Protein AF-A0A1R3H0B0-F1 (afdb_monomer)

Foldseek 3Di:
DDAKEKEEAPPDLLSLLLLLLCLQQVGDYHYHYAQVVVLSLVDPVNCVQPVVSHDIWMDDPPDIDDGSLVSSVCSLVVSVVGGDNQADDDDPVLNVLLVVLQVCCVPQPCVLLVQLLCQFPVCVVVVHHHDVVSNVVSLVSNLVSVVVVLVCLVPAVDRSHVGHHSSLSSCLSSLVSCCVGPSCVSQVVRVSSVVSNVVNCCDCSNPVVPPDDDWDDDPPDIDDDPLVVVVCCLVVVVVDDANAADPDDPVLNVLLVVLQVLCVPQPCVLLVQLLCQWPVCVSSPHHRDVVSNVVSLVSNLVSVVVVLVQLVVELDNSHVGHHSSLQSCQVSLVSCCVGPSVVSQVVRVSSVNSSVVNNPDPVNVVVCVVVVD

Organism: Corchorus capsularis (NCBI:txid210143)

Solvent-accessible surface area (backbone atoms only — not comparable to full-atom values): 20177 Å² total; per-residue (Å²): 132,84,72,31,35,41,35,21,34,92,87,36,52,45,23,41,36,32,50,32,43,36,48,38,27,66,54,77,65,46,79,41,83,40,53,62,89,82,40,44,34,66,32,71,80,37,29,77,46,20,78,83,36,54,63,22,24,38,38,47,94,92,48,66,36,44,54,34,71,54,43,36,51,49,52,46,58,77,41,54,93,30,64,55,65,39,61,64,78,85,53,75,65,47,43,48,42,36,49,52,35,41,48,44,39,64,72,60,44,40,66,26,42,52,51,42,32,41,39,70,46,49,25,54,76,70,76,42,83,60,53,66,68,64,43,53,56,27,50,60,52,40,47,59,50,50,53,56,45,29,62,49,38,75,77,25,72,29,86,54,35,78,54,73,31,51,43,53,52,66,48,46,46,45,50,57,46,32,63,76,39,87,60,32,54,67,41,66,78,30,66,48,42,33,51,42,51,53,53,64,54,59,35,65,52,66,34,27,95,79,75,65,83,53,72,50,75,60,92,91,48,75,40,58,51,60,72,55,42,52,50,48,51,42,61,79,42,50,92,54,83,77,58,36,61,66,81,79,53,76,65,46,43,51,43,35,50,53,38,39,50,45,38,64,70,55,43,41,66,26,42,51,50,47,36,38,40,70,47,48,27,49,74,74,64,42,78,62,52,68,66,62,46,53,55,28,50,58,53,37,47,57,50,49,52,55,44,27,63,50,33,71,76,27,72,27,82,60,34,79,55,70,31,54,46,51,59,73,48,38,68,52,52,56,48,33,64,75,42,84,59,28,58,67,39,65,76,28,70,43,41,33,52,40,54,54,54,63,61,66,33,69,72,49,52,55,52,40,63,73,67,76,109

InterPro domains:
  IPR004045 Glutathione S-transferase, N-terminal [PF02798] (12-77)
  IPR004045 Glutathione S-transferase, N-terminal [PF02798] (206-234)
  IPR004045 Glutathione S-transferase, N-terminal [PS50404] (2-83)
  IPR004045 Glutathione S-transferase, N-terminal [PS50404] (121-241)
  IPR004046 Glutathione S-transferase, C-terminal [PF00043] (129-204)
  IPR004046 Glutathione S-transferase, C-terminal [PF00043] (269-359)
  IPR010987 Glutathione S-transferase, C-terminal-like [PS50405] (91-232)
  I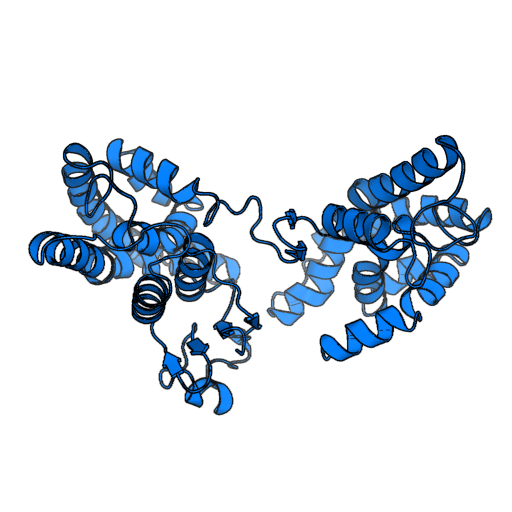PR010987 Glutathione S-transferase, C-terminal-like [PS50405] (249-373)
  IPR034347 Glutathione S-transferases Phi, C-terminal [cd03187] (93-208)
  IPR034347 Glutathione S-transferases Phi, C-terminal [cd03187] (251-368)
  IPR036249 Thioredoxin-like superfamily [SSF52833] (2-83)
  IPR036249 Thioredoxin-like superfamily [SSF52833] (208-237)
  IPR036282 Glutathione S-transferase, C-terminal domain superfamily [SSF47616] (96-208)
  IPR036282 Glutathione S-transferase, C-terminal domain superfamily [SSF47616] (253-367)
  IPR040079 Glutathione transferase family [SFLDS00019] (1-208)

Sequence (373 aa):
MAIPKLHGSPLSTATQRALACLYEKDVEFEFVPVNMREGQHKSENFLALNPFGQVPAYQDEDLKLFESRAITRFVAQEYSDKGTQLLLQGSNKSTAVLSVWLEVEAQQFDGASSKLAWELVYKSLFGMTTDAAVVEENQAKLAKVLDVYEARLTQSKYLASDCFTLADLHHIPNLQCLLASPVKKLIDERPHVCAWVADITSRPSWAKPFGQVPAFQDGDLKLFESRAITRYIAHEYSDKGTQLLLQGSNKSMAILSVWMEAEAHQFDPASSKLAWEFVIKPFLGFTTDPAVVEENQGKLAKVLDVYEARLSQSKYLASDCFTLADLHHVPNVQCLLRTSAKKLIDSRPHVCAWAADITTRLSWSKVLALLKL

Nearest PDB structures (foldseek):
  5f05-assembly1_B  TM=9.781E-01  e=4.557E-23  Populus trichocarpa
  5a5k-assembly4_D  TM=9.827E-01  e=1.050E-20  Arabidopsis thaliana
  5f06-assembly1_B  TM=9.711E-01  e=1.872E-19  Populus trichocarpa
  4ri7-assembly1_B  TM=9.524E-01  e=1.864E-16  Populus tremula x Populus tremuloides
  4ri6-assembly1_B  TM=9.529E-01  e=1.160E-15  Populus tremula x Populus tremuloides

pLDDT: mean 90.7, std 10.38, range [37.31, 98.81]

Structure (mmCIF, N/CA/C/O backbone):
data_AF-A0A1R3H0B0-F1
#
_entry.id   AF-A0A1R3H0B0-F1
#
loop_
_atom_site.group_PDB
_atom_site.id
_atom_site.type_symbol
_atom_site.label_atom_id
_atom_site.label_alt_id
_atom_site.label_comp_id
_atom_site.label_asym_id
_atom_site.label_entity_id
_atom_site.label_seq_id
_atom_site.pdbx_PDB_ins_code
_atom_site.Cartn_x
_atom_site.Cartn_y
_atom_site.Cartn_z
_atom_site.occupancy
_atom_site.B_iso_or_equiv
_atom_site.auth_seq_id
_atom_site.auth_comp_id
_atom_site.auth_asym_id
_atom_site.auth_atom_id
_atom_site.pdbx_PDB_model_num
ATOM 1 N N . MET A 1 1 ? -8.125 -25.089 1.891 1.00 57.12 1 MET A N 1
ATOM 2 C CA . MET A 1 1 ? -9.097 -23.987 2.023 1.00 57.12 1 MET A CA 1
ATOM 3 C C . MET A 1 1 ? -8.689 -22.915 1.035 1.00 57.12 1 MET A C 1
ATOM 5 O O . MET A 1 1 ? -7.491 -22.784 0.790 1.00 57.12 1 MET A O 1
ATOM 9 N N . ALA A 1 2 ? -9.646 -22.264 0.379 1.00 74.00 2 ALA A N 1
ATOM 10 C CA . ALA A 1 2 ? -9.325 -21.170 -0.536 1.00 74.00 2 ALA A CA 1
ATOM 11 C C . ALA A 1 2 ? -8.762 -19.985 0.266 1.00 74.00 2 ALA A C 1
ATOM 13 O O . ALA A 1 2 ? -9.145 -19.792 1.414 1.00 74.00 2 ALA A O 1
ATOM 14 N N . ILE A 1 3 ? -7.837 -19.216 -0.313 1.00 87.00 3 ILE A N 1
ATOM 15 C CA . ILE A 1 3 ? -7.392 -17.963 0.310 1.00 87.00 3 ILE A CA 1
ATOM 16 C C . ILE A 1 3 ? -8.477 -16.890 0.111 1.00 87.00 3 ILE A C 1
ATOM 18 O O . ILE A 1 3 ? -9.048 -16.810 -0.986 1.00 87.00 3 ILE A O 1
ATOM 22 N N . PRO A 1 4 ? -8.778 -16.065 1.128 1.00 93.19 4 PRO A N 1
ATOM 23 C CA . PRO A 1 4 ? -9.782 -15.019 1.006 1.00 93.19 4 PRO A CA 1
ATOM 24 C C . PRO A 1 4 ? -9.354 -13.953 -0.006 1.00 93.19 4 PRO A C 1
ATOM 26 O O . PRO A 1 4 ? -8.166 -13.717 -0.236 1.00 93.19 4 PRO A O 1
ATOM 29 N N . LYS A 1 5 ? -10.332 -13.270 -0.600 1.00 91.62 5 LYS A N 1
ATOM 30 C CA . LYS A 1 5 ? -10.130 -12.230 -1.611 1.00 91.62 5 LYS A CA 1
ATOM 31 C C . LYS A 1 5 ? -10.583 -10.876 -1.097 1.00 91.62 5 LYS A C 1
ATOM 33 O O . LYS A 1 5 ? -11.701 -10.736 -0.606 1.00 91.62 5 LYS A O 1
ATOM 38 N N . LEU A 1 6 ? -9.758 -9.852 -1.294 1.00 92.50 6 LEU A N 1
ATOM 39 C CA . LEU A 1 6 ? -10.144 -8.459 -1.096 1.00 92.50 6 LEU A CA 1
ATOM 40 C C . LEU A 1 6 ? -10.231 -7.758 -2.452 1.00 92.50 6 LEU A C 1
ATOM 42 O O . LEU A 1 6 ? -9.217 -7.471 -3.084 1.00 92.50 6 LEU A O 1
ATOM 46 N N . HIS A 1 7 ? -11.452 -7.456 -2.880 1.00 95.38 7 HIS A N 1
ATOM 47 C CA . HIS A 1 7 ? -11.744 -6.718 -4.102 1.00 95.38 7 HIS A CA 1
ATOM 48 C C . HIS A 1 7 ? -11.743 -5.221 -3.812 1.00 95.38 7 HIS A C 1
ATOM 50 O O . HIS A 1 7 ? -12.565 -4.735 -3.031 1.00 95.38 7 HIS A O 1
ATOM 56 N N . GLY A 1 8 ? -10.850 -4.456 -4.435 1.00 87.94 8 GLY A N 1
ATOM 57 C CA . GLY A 1 8 ? -10.819 -3.016 -4.200 1.00 87.94 8 GLY A CA 1
ATOM 58 C C . GLY A 1 8 ? -9.784 -2.246 -5.001 1.00 87.94 8 GLY A C 1
ATOM 59 O O . GLY A 1 8 ? -9.170 -2.756 -5.932 1.00 87.94 8 GLY A O 1
ATOM 60 N N . SER A 1 9 ? -9.595 -0.982 -4.631 1.00 83.69 9 SER A N 1
ATOM 61 C CA . SER A 1 9 ? -8.586 -0.105 -5.230 1.00 83.69 9 SER A CA 1
ATOM 62 C C . SER A 1 9 ? -7.574 0.315 -4.166 1.00 83.69 9 SER A C 1
ATOM 64 O O . SER A 1 9 ? -7.996 0.772 -3.103 1.00 83.69 9 SER A O 1
ATOM 66 N N . PRO A 1 10 ? -6.256 0.240 -4.425 1.00 79.94 10 PRO A N 1
ATOM 67 C CA . PRO A 1 10 ? -5.243 0.663 -3.455 1.00 79.94 10 PRO A CA 1
ATOM 68 C C . PRO A 1 10 ? -5.316 2.165 -3.135 1.00 79.94 10 PRO A C 1
ATOM 70 O O . PRO A 1 10 ? -4.800 2.598 -2.108 1.00 79.94 10 PRO A O 1
ATOM 73 N N . LEU A 1 11 ? -5.984 2.959 -3.983 1.00 79.50 11 LEU A N 1
ATOM 74 C CA . LEU A 1 11 ? -6.216 4.389 -3.762 1.00 79.50 11 LEU A CA 1
ATOM 75 C C . LEU A 1 11 ? -7.409 4.677 -2.838 1.00 79.50 11 LEU A C 1
ATOM 77 O O . LEU A 1 11 ? -7.548 5.804 -2.374 1.00 79.50 11 LEU A O 1
ATOM 81 N N . SER A 1 12 ? -8.283 3.701 -2.576 1.00 86.12 12 SER A N 1
ATOM 82 C CA . SER A 1 12 ? -9.453 3.880 -1.710 1.00 86.12 12 SER A CA 1
ATOM 83 C C . SER A 1 12 ? -9.058 3.765 -0.238 1.00 86.12 12 SER A C 1
ATOM 85 O O . SER A 1 12 ? -8.588 2.710 0.191 1.00 86.12 12 SER A O 1
ATOM 87 N N . THR A 1 13 ? -9.329 4.800 0.564 1.00 90.31 13 THR A N 1
ATOM 88 C CA . THR A 1 13 ? -9.095 4.772 2.020 1.00 90.31 13 THR A CA 1
ATOM 89 C C . THR A 1 13 ? -9.864 3.647 2.720 1.00 90.31 13 THR A C 1
ATOM 91 O O . THR A 1 13 ? -9.337 2.996 3.620 1.00 90.31 13 THR A O 1
ATOM 94 N N . ALA A 1 14 ? -11.077 3.324 2.261 1.00 95.25 14 ALA A N 1
ATOM 95 C CA . ALA A 1 14 ? -11.844 2.188 2.772 1.00 95.25 14 ALA A CA 1
ATOM 96 C C . ALA A 1 14 ? -11.171 0.839 2.454 1.00 95.25 14 ALA A C 1
ATOM 98 O O . ALA A 1 14 ? -11.161 -0.062 3.293 1.00 95.25 14 ALA A O 1
ATOM 99 N N . THR A 1 15 ? -10.571 0.698 1.267 1.00 93.06 15 THR A N 1
ATOM 100 C CA . THR A 1 15 ? -9.795 -0.505 0.912 1.00 93.06 15 THR A CA 1
ATOM 101 C C . THR A 1 15 ? -8.518 -0.584 1.747 1.00 93.06 15 THR A C 1
ATOM 103 O O . THR A 1 15 ? -8.203 -1.642 2.284 1.00 93.06 15 THR A O 1
ATOM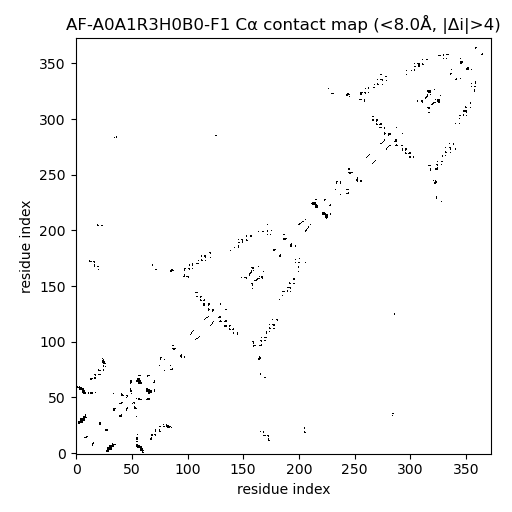 106 N N . GLN A 1 16 ? -7.821 0.540 1.932 1.00 91.75 16 GLN A N 1
ATOM 107 C CA . GLN A 1 16 ? -6.630 0.632 2.781 1.00 91.75 16 GLN A CA 1
ATOM 108 C C . GLN A 1 16 ? -6.919 0.241 4.236 1.00 91.75 16 GLN A C 1
ATOM 110 O O . GLN A 1 16 ? -6.106 -0.453 4.839 1.00 91.75 16 GLN A O 1
ATOM 115 N N . ARG A 1 17 ? -8.091 0.601 4.779 1.00 96.56 17 ARG A N 1
ATOM 116 C CA . ARG A 1 17 ? -8.541 0.162 6.112 1.00 96.56 17 ARG A CA 1
ATOM 117 C C . ARG A 1 17 ? -8.618 -1.364 6.217 1.00 96.56 17 ARG A C 1
ATOM 119 O O . ARG A 1 17 ? -8.101 -1.945 7.168 1.00 96.56 17 ARG A O 1
ATOM 126 N N . ALA A 1 18 ? -9.241 -2.015 5.231 1.00 96.44 18 ALA A N 1
ATOM 127 C CA . ALA A 1 18 ? -9.345 -3.474 5.187 1.00 96.44 18 ALA A CA 1
ATOM 128 C C . ALA A 1 18 ? -7.968 -4.140 5.030 1.00 96.44 18 ALA A C 1
ATOM 130 O O . ALA A 1 18 ? -7.658 -5.080 5.757 1.00 96.44 18 ALA A O 1
ATOM 131 N N . LEU A 1 19 ? -7.119 -3.599 4.149 1.00 93.44 19 LEU A N 1
ATOM 132 C CA . LEU A 1 19 ? -5.739 -4.050 3.968 1.00 93.44 19 LEU A CA 1
ATOM 133 C C . LEU A 1 19 ? -4.943 -3.969 5.275 1.00 93.44 19 LEU A C 1
ATOM 135 O O . LEU A 1 19 ? -4.341 -4.958 5.673 1.00 93.44 19 LEU A O 1
ATOM 139 N N . ALA A 1 20 ? -4.963 -2.823 5.961 1.00 92.81 20 ALA A N 1
ATOM 140 C CA . ALA A 1 20 ? -4.244 -2.629 7.220 1.00 92.81 20 ALA A CA 1
ATOM 141 C C . ALA A 1 20 ? -4.639 -3.678 8.270 1.00 92.81 20 ALA A C 1
ATOM 143 O O . ALA A 1 20 ? -3.776 -4.239 8.938 1.00 92.81 20 ALA A O 1
ATOM 144 N N . CYS A 1 21 ? -5.933 -3.992 8.370 1.00 96.50 21 CYS A N 1
ATOM 145 C CA . CYS A 1 21 ? -6.422 -5.031 9.269 1.00 96.50 21 CYS A CA 1
ATOM 1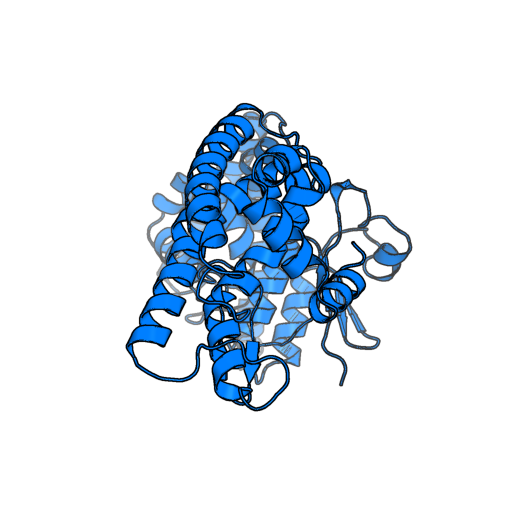46 C C . CYS A 1 21 ? -5.935 -6.430 8.873 1.00 96.50 21 CYS A C 1
ATOM 148 O O . CYS A 1 21 ? -5.452 -7.151 9.739 1.00 96.50 21 CYS A O 1
ATOM 150 N N . LEU A 1 22 ? -6.000 -6.797 7.588 1.00 94.31 22 LEU A N 1
ATOM 151 C CA . LEU A 1 22 ? -5.494 -8.089 7.105 1.00 94.31 22 LEU A CA 1
ATOM 152 C C . LEU A 1 22 ? -3.999 -8.264 7.412 1.00 94.31 22 LEU A C 1
ATOM 154 O O . LEU A 1 22 ? -3.596 -9.329 7.872 1.00 94.31 22 LEU A O 1
ATOM 158 N N . TYR A 1 23 ? -3.194 -7.208 7.243 1.00 92.31 23 TYR A N 1
ATOM 159 C CA . TYR A 1 23 ? -1.770 -7.240 7.591 1.00 92.31 23 TYR A CA 1
ATOM 160 C C . TYR A 1 23 ? -1.520 -7.302 9.099 1.00 92.31 23 TYR A C 1
ATOM 162 O O . TYR A 1 23 ? -0.687 -8.090 9.533 1.00 92.31 23 TYR A O 1
ATOM 170 N N . GLU A 1 24 ? -2.235 -6.520 9.915 1.00 92.69 24 GLU A N 1
ATOM 171 C CA . GLU A 1 24 ? -2.145 -6.628 11.382 1.00 92.69 24 GLU A CA 1
ATOM 172 C C . GLU A 1 24 ? -2.491 -8.033 11.876 1.00 92.69 24 GLU A C 1
ATOM 174 O O . GLU A 1 24 ? -1.919 -8.502 12.855 1.00 92.69 24 GLU A O 1
ATOM 179 N N . LYS A 1 25 ? -3.429 -8.705 11.207 1.00 93.69 25 LYS A N 1
ATOM 180 C CA . LYS A 1 25 ? -3.873 -10.059 11.545 1.00 93.69 25 LYS A CA 1
ATOM 181 C C . LYS A 1 25 ? -3.041 -11.162 10.893 1.00 93.69 25 LYS A C 1
ATOM 183 O O . LYS A 1 25 ? -3.336 -12.325 11.140 1.00 93.69 25 LYS A O 1
ATOM 188 N N . ASP A 1 26 ? -2.009 -10.814 10.120 1.00 89.12 26 ASP A N 1
ATOM 189 C CA . ASP A 1 26 ? -1.145 -11.766 9.408 1.00 89.12 26 ASP A CA 1
ATOM 190 C C . ASP A 1 26 ? -1.951 -12.796 8.589 1.00 89.12 26 ASP A C 1
ATOM 192 O O . ASP A 1 26 ? -1.700 -14.002 8.607 1.00 89.12 26 ASP A O 1
ATOM 196 N N . VAL A 1 27 ? -2.997 -12.307 7.917 1.00 87.06 27 VAL A N 1
ATOM 197 C CA . VAL A 1 27 ? -3.889 -13.114 7.082 1.00 87.06 27 VAL A CA 1
ATOM 198 C C . VAL A 1 27 ? -3.358 -13.107 5.657 1.00 87.06 27 VAL A C 1
ATOM 200 O O . VAL A 1 27 ? -3.148 -12.045 5.075 1.00 87.06 27 VAL A O 1
ATOM 203 N N . GLU A 1 28 ? -3.169 -14.289 5.081 1.00 85.31 28 GLU A N 1
ATOM 204 C CA . GLU A 1 28 ? -2.887 -14.436 3.655 1.00 85.31 28 GLU A CA 1
ATOM 205 C C . GLU A 1 28 ? -4.166 -14.173 2.847 1.00 85.31 28 GLU A C 1
ATOM 207 O O . GLU A 1 28 ? -5.231 -14.693 3.179 1.00 85.31 28 GLU A O 1
ATOM 212 N N . PHE A 1 29 ? -4.083 -13.348 1.801 1.00 85.12 29 PHE A N 1
ATOM 213 C CA . PHE A 1 29 ? -5.230 -12.991 0.964 1.00 85.12 29 PHE A CA 1
ATOM 214 C C . PHE A 1 29 ? -4.811 -12.679 -0.477 1.00 85.12 29 PHE A C 1
ATOM 216 O O . PHE A 1 29 ? -3.701 -12.217 -0.743 1.00 85.12 29 PHE A O 1
ATOM 223 N N . GLU A 1 30 ? -5.738 -12.862 -1.414 1.00 84.19 30 GLU A N 1
ATOM 224 C CA . GLU A 1 30 ? -5.627 -12.385 -2.791 1.00 84.19 30 GLU A CA 1
ATOM 225 C C . GLU A 1 30 ? -6.210 -10.968 -2.892 1.00 84.19 30 GLU A C 1
ATOM 227 O O . GLU A 1 30 ? -7.382 -10.735 -2.589 1.00 84.19 30 GLU A O 1
ATOM 232 N N . PHE A 1 31 ? -5.418 -9.996 -3.347 1.00 83.25 31 PHE A N 1
ATOM 233 C CA . PHE A 1 31 ? -5.952 -8.682 -3.705 1.00 83.25 31 PHE A CA 1
ATOM 234 C C . PHE A 1 31 ? -6.463 -8.705 -5.146 1.00 83.25 31 PHE A C 1
ATOM 236 O O . PHE A 1 31 ? -5.687 -8.954 -6.067 1.00 83.25 31 PHE A O 1
ATOM 243 N N . VAL A 1 32 ? -7.746 -8.401 -5.347 1.00 85.31 32 VAL A N 1
ATOM 244 C CA . VAL A 1 32 ? -8.378 -8.325 -6.670 1.00 85.31 32 VAL A CA 1
ATOM 245 C C . VAL A 1 32 ? -8.582 -6.848 -7.031 1.00 85.31 32 VAL A C 1
ATOM 247 O O . VAL A 1 32 ? -9.463 -6.194 -6.462 1.00 85.31 32 VAL A O 1
ATOM 250 N N . PRO A 1 33 ? -7.776 -6.278 -7.947 1.00 79.31 33 PRO A N 1
ATOM 251 C CA . PRO A 1 33 ? -7.887 -4.869 -8.304 1.00 79.31 33 PRO A CA 1
ATOM 252 C C . PRO A 1 33 ? -9.223 -4.551 -8.985 1.00 79.31 33 PRO A C 1
ATOM 254 O O . PRO A 1 33 ? -9.650 -5.256 -9.896 1.00 79.31 33 PRO A O 1
ATOM 257 N N . VAL A 1 34 ? -9.849 -3.444 -8.583 1.00 80.00 34 VAL A N 1
ATOM 258 C CA . VAL A 1 34 ? -11.088 -2.913 -9.170 1.00 80.00 34 VAL A CA 1
ATOM 259 C C . VAL A 1 34 ? -10.820 -1.519 -9.728 1.00 80.00 34 VAL A C 1
ATOM 261 O O . VAL A 1 34 ? -10.528 -0.583 -8.975 1.00 80.00 34 VAL A O 1
ATOM 264 N N . ASN A 1 35 ? -10.954 -1.350 -11.047 1.00 82.06 35 ASN A N 1
ATOM 265 C CA . ASN A 1 35 ? -10.783 -0.049 -11.691 1.00 82.06 35 ASN A CA 1
ATOM 266 C C . ASN A 1 35 ? -12.021 0.831 -11.457 1.00 82.06 35 ASN A C 1
ATOM 268 O O . ASN A 1 35 ? -13.040 0.737 -12.146 1.00 82.06 35 ASN A O 1
ATOM 272 N N . MET A 1 36 ? -11.943 1.704 -10.452 1.00 83.94 36 MET A N 1
ATOM 273 C CA . MET A 1 36 ? -13.042 2.612 -10.120 1.00 83.94 36 MET A CA 1
ATOM 274 C C . MET A 1 36 ? -13.313 3.644 -11.219 1.00 83.94 36 MET A C 1
ATOM 276 O O . MET A 1 36 ? -14.461 4.037 -11.403 1.00 83.94 36 MET A O 1
ATOM 280 N N . ARG A 1 37 ? -12.291 4.052 -11.978 1.00 78.31 37 ARG A N 1
ATOM 281 C CA . ARG A 1 37 ? -12.432 5.070 -13.023 1.00 78.31 37 ARG A CA 1
ATOM 282 C C . ARG A 1 37 ? -13.229 4.569 -14.220 1.00 78.31 37 ARG A C 1
ATOM 284 O O . ARG A 1 37 ? -14.058 5.299 -14.747 1.00 78.31 37 ARG A O 1
ATOM 291 N N . GLU A 1 38 ? -13.013 3.319 -14.607 1.00 83.81 38 GLU A N 1
ATOM 292 C CA . GLU A 1 38 ? -13.797 2.643 -15.650 1.00 83.81 38 GLU A CA 1
ATOM 293 C C . GLU A 1 38 ? -15.190 2.216 -15.165 1.00 83.81 38 GLU A C 1
ATOM 295 O O . GLU A 1 38 ? -15.939 1.575 -15.895 1.00 83.81 38 GLU A O 1
ATOM 300 N N . GLY A 1 39 ? -15.549 2.524 -13.916 1.00 88.38 39 GLY A N 1
ATOM 301 C CA . GLY A 1 39 ? -16.838 2.130 -13.369 1.00 88.38 39 GLY A CA 1
ATOM 302 C C . GLY A 1 39 ? -16.941 0.638 -13.047 1.00 88.38 39 GLY A C 1
ATOM 303 O O . GLY A 1 39 ? -18.049 0.163 -12.838 1.00 88.38 39 GLY A O 1
ATOM 304 N N . GLN A 1 40 ? -15.835 -0.114 -12.930 1.00 90.31 40 GLN A N 1
ATOM 305 C CA . GLN A 1 40 ? -15.897 -1.560 -12.635 1.00 90.31 40 GLN A CA 1
ATOM 306 C C . GLN A 1 40 ? -16.591 -1.856 -11.299 1.00 90.31 40 GLN A C 1
ATOM 308 O O . GLN A 1 40 ? -17.348 -2.817 -11.192 1.00 90.31 40 GLN A O 1
ATOM 313 N N . HIS A 1 41 ? -16.422 -0.973 -10.313 1.00 93.19 41 HIS A N 1
ATOM 314 C CA . HIS A 1 41 ? -17.160 -0.982 -9.045 1.00 93.19 41 HIS A CA 1
ATOM 315 C C . HIS A 1 41 ? -18.689 -0.808 -9.191 1.00 93.19 41 HIS A C 1
ATOM 317 O O . HIS A 1 41 ? -19.413 -0.940 -8.212 1.00 93.19 41 HIS A O 1
ATOM 323 N N . LYS A 1 42 ? -19.192 -0.503 -10.391 1.00 95.06 42 LYS A N 1
ATOM 324 C CA . LYS A 1 42 ? -20.616 -0.417 -10.750 1.00 95.06 42 LYS A CA 1
ATOM 325 C C . LYS A 1 42 ? -21.054 -1.520 -11.723 1.00 95.06 42 LYS A C 1
ATOM 327 O O . LYS A 1 42 ? -22.214 -1.545 -12.113 1.00 95.06 42 LYS A O 1
ATOM 332 N N . SER A 1 43 ? -20.147 -2.411 -12.131 1.00 95.44 43 SER A N 1
ATOM 333 C CA . SER A 1 43 ? -20.476 -3.546 -13.002 1.00 95.44 43 SER A CA 1
ATOM 334 C C . SER A 1 43 ? -21.347 -4.570 -12.274 1.00 95.44 43 SER A C 1
ATOM 336 O O . SER A 1 43 ? -21.214 -4.735 -11.063 1.00 95.44 43 SER A O 1
ATOM 338 N N . GLU A 1 44 ? -22.184 -5.310 -13.004 1.00 95.44 44 GLU A N 1
ATOM 339 C CA . GLU A 1 44 ? -23.044 -6.360 -12.430 1.00 95.44 44 GLU A CA 1
ATOM 340 C C . GLU A 1 44 ? -22.248 -7.373 -11.593 1.00 95.44 44 GLU A C 1
ATOM 342 O O . GLU A 1 44 ? -22.640 -7.710 -10.476 1.00 95.44 44 GLU A O 1
ATOM 347 N N . ASN A 1 45 ? -21.072 -7.778 -12.086 1.00 92.06 45 ASN A N 1
ATOM 348 C CA . ASN A 1 45 ? -20.179 -8.702 -11.387 1.00 92.06 45 ASN A CA 1
ATOM 349 C C . ASN A 1 45 ? -19.727 -8.165 -10.023 1.00 92.06 45 ASN A C 1
ATOM 351 O O . ASN A 1 45 ? -19.664 -8.919 -9.055 1.00 92.06 45 ASN A O 1
ATOM 355 N N . PHE A 1 46 ? -19.418 -6.869 -9.931 1.00 95.06 46 PHE A N 1
ATOM 356 C CA . PHE A 1 46 ? -19.008 -6.264 -8.666 1.00 95.06 46 PHE A CA 1
ATOM 357 C C . PHE A 1 46 ? -20.207 -5.937 -7.767 1.00 95.06 46 PHE A C 1
ATOM 359 O O . PHE A 1 46 ? -20.116 -6.081 -6.551 1.00 95.06 46 PHE A O 1
ATOM 366 N N . LEU A 1 47 ? -21.352 -5.558 -8.340 1.00 95.44 47 LEU A N 1
ATOM 367 C CA . LEU A 1 47 ? -22.585 -5.320 -7.585 1.00 95.44 47 LEU A CA 1
ATOM 368 C C . LEU A 1 47 ? -23.087 -6.588 -6.877 1.00 95.44 47 LEU A C 1
ATOM 370 O O . LEU A 1 47 ? -23.667 -6.494 -5.799 1.00 95.44 47 LEU A O 1
ATOM 374 N N . ALA A 1 48 ? -22.787 -7.772 -7.422 1.00 95.25 48 ALA A N 1
ATOM 375 C CA . ALA A 1 48 ? -23.024 -9.054 -6.756 1.00 95.25 48 ALA A CA 1
ATOM 376 C C . ALA A 1 48 ? -22.134 -9.297 -5.513 1.00 95.25 48 ALA A C 1
ATOM 378 O O . ALA A 1 48 ? -22.388 -10.238 -4.757 1.00 95.25 48 ALA A O 1
ATOM 379 N N . LEU A 1 49 ? -21.085 -8.488 -5.313 1.00 95.50 49 LEU A N 1
ATOM 380 C CA . LEU A 1 49 ? -20.223 -8.485 -4.124 1.00 95.50 49 LEU A CA 1
ATOM 381 C C . LEU A 1 49 ? -20.575 -7.327 -3.179 1.00 95.50 49 LEU A C 1
ATOM 383 O O . LEU A 1 49 ? -20.682 -7.530 -1.973 1.00 95.50 49 LEU A O 1
ATOM 387 N N . ASN A 1 50 ? -20.772 -6.123 -3.723 1.00 97.12 50 ASN A N 1
ATOM 388 C CA . ASN A 1 50 ? -21.236 -4.954 -2.982 1.00 97.12 50 ASN A CA 1
ATOM 389 C C . ASN A 1 50 ? -22.358 -4.234 -3.760 1.00 97.12 50 ASN A C 1
ATOM 391 O O . ASN A 1 50 ? -22.058 -3.507 -4.714 1.00 97.12 50 ASN A O 1
ATOM 395 N N . PRO A 1 51 ? -23.629 -4.341 -3.324 1.00 96.19 51 PRO A N 1
ATOM 396 C CA . PRO A 1 51 ? -24.771 -3.772 -4.043 1.00 96.19 51 PRO A CA 1
ATOM 397 C C . PRO A 1 51 ? -24.797 -2.235 -4.058 1.00 96.19 51 PRO A C 1
ATOM 399 O O . PRO A 1 51 ? -25.479 -1.646 -4.893 1.00 96.19 51 PRO A O 1
ATOM 402 N N . PHE A 1 52 ? -24.034 -1.560 -3.191 1.00 96.62 52 PHE A N 1
ATOM 403 C CA . PHE A 1 52 ? -23.878 -0.097 -3.213 1.00 96.62 52 PHE A CA 1
ATOM 404 C C . PHE A 1 52 ? -22.876 0.374 -4.278 1.00 96.62 52 PHE A C 1
ATOM 406 O O . PHE A 1 52 ? -22.715 1.574 -4.540 1.00 96.62 52 PHE A O 1
ATOM 413 N N . GLY A 1 53 ? -22.185 -0.573 -4.915 1.00 95.25 53 GLY A N 1
ATOM 414 C CA . GLY A 1 53 ? -21.177 -0.312 -5.925 1.00 95.25 53 GLY A CA 1
ATOM 415 C C . GLY A 1 53 ? -20.044 0.547 -5.380 1.00 95.25 53 GLY A C 1
ATOM 416 O O . GLY A 1 53 ? -19.722 1.588 -5.950 1.00 95.25 53 GLY A O 1
ATOM 417 N N . GLN A 1 54 ? -19.511 0.173 -4.220 1.00 96.06 54 GLN A N 1
ATOM 418 C CA . GLN A 1 54 ? -18.385 0.828 -3.557 1.00 96.06 54 GLN A CA 1
ATOM 419 C C . GLN A 1 54 ? -17.312 -0.215 -3.230 1.00 96.06 54 GLN A C 1
ATOM 421 O O . GLN A 1 54 ? -17.611 -1.382 -3.000 1.00 96.06 54 GLN A O 1
ATOM 426 N N . VAL A 1 55 ? -16.048 0.194 -3.196 1.00 92.12 55 VAL A N 1
ATOM 427 C CA . VAL A 1 55 ? -14.950 -0.672 -2.738 1.00 92.12 55 VAL A CA 1
ATOM 428 C C . VAL A 1 55 ? -14.631 -0.378 -1.266 1.00 92.12 55 VAL A C 1
ATOM 430 O O . VAL A 1 55 ? -14.772 0.774 -0.846 1.00 92.12 55 VAL A O 1
ATOM 433 N N . PRO A 1 56 ? -14.151 -1.361 -0.483 1.00 97.25 56 PRO A N 1
ATOM 434 C CA . PRO A 1 56 ? -13.839 -2.739 -0.867 1.00 97.25 56 PRO A CA 1
ATOM 435 C C . PRO A 1 56 ? -15.032 -3.703 -0.746 1.00 97.25 56 PRO A C 1
ATOM 437 O O . PRO A 1 56 ? -16.041 -3.387 -0.114 1.00 97.25 56 PRO A O 1
ATOM 440 N N . ALA A 1 57 ? -14.860 -4.904 -1.297 1.00 97.94 57 ALA A N 1
ATOM 441 C CA . ALA A 1 57 ? -15.625 -6.099 -0.949 1.00 97.94 57 ALA A CA 1
ATOM 442 C C . ALA A 1 57 ? -14.661 -7.228 -0.555 1.00 97.94 57 ALA A C 1
ATOM 444 O O . ALA A 1 57 ? -13.571 -7.342 -1.112 1.00 97.94 57 ALA A O 1
ATOM 445 N N . TYR A 1 58 ? -15.050 -8.053 0.405 1.00 97.69 58 TYR A N 1
ATOM 446 C CA . TYR A 1 58 ? -14.292 -9.204 0.880 1.00 97.69 58 TYR A CA 1
ATOM 447 C C . TYR A 1 58 ? -15.060 -10.482 0.559 1.00 97.69 58 TYR A C 1
ATOM 449 O O . TYR A 1 58 ? -16.283 -10.521 0.695 1.00 97.69 58 TYR A O 1
ATOM 457 N N . GLN A 1 59 ? -14.349 -11.512 0.121 1.00 95.94 59 GLN A N 1
ATOM 458 C CA . GLN A 1 59 ? -14.925 -12.804 -0.209 1.00 95.94 59 GLN A CA 1
ATOM 459 C C . GLN A 1 59 ? -14.084 -13.917 0.404 1.00 95.94 59 GLN A C 1
ATOM 461 O O . GLN A 1 59 ? -12.895 -14.004 0.112 1.00 95.94 59 GLN A O 1
ATOM 466 N N . ASP A 1 60 ? -14.710 -14.783 1.187 1.00 93.19 60 ASP A N 1
ATOM 467 C CA . ASP A 1 60 ? -14.094 -15.99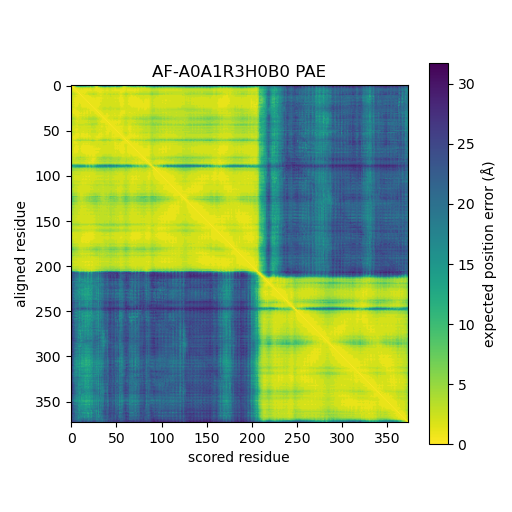4 1.722 1.00 93.19 60 ASP A CA 1
ATOM 468 C C . ASP A 1 60 ? -15.047 -17.167 1.494 1.00 93.19 60 ASP A C 1
ATOM 470 O O . ASP A 1 60 ? -16.142 -17.204 2.051 1.00 93.19 60 ASP A O 1
ATOM 474 N N . GLU A 1 61 ? -14.677 -18.064 0.581 1.00 90.56 61 GLU A N 1
ATOM 475 C CA . GLU A 1 61 ? -15.557 -19.116 0.057 1.00 90.56 61 GLU A CA 1
ATOM 476 C C . GLU A 1 61 ? -16.931 -18.552 -0.390 1.00 90.56 61 GLU A C 1
ATOM 478 O O . GLU A 1 61 ? -16.999 -17.761 -1.344 1.00 90.56 61 GLU A O 1
ATOM 483 N N . ASP A 1 62 ? -18.015 -18.938 0.291 1.00 91.25 62 ASP A N 1
ATOM 484 C CA . ASP A 1 62 ? -19.382 -18.470 0.027 1.00 91.25 62 ASP A CA 1
ATOM 485 C C . ASP A 1 62 ? -19.730 -17.152 0.748 1.00 91.25 62 ASP A C 1
ATOM 487 O O . ASP A 1 62 ? -20.718 -16.490 0.406 1.00 91.25 62 ASP A O 1
ATOM 491 N N . LEU A 1 63 ? -18.923 -16.733 1.729 1.00 95.00 63 LEU A N 1
ATOM 492 C CA . LEU A 1 63 ? -19.127 -15.497 2.475 1.00 95.00 63 LEU A CA 1
ATOM 493 C C . LEU A 1 63 ? -18.711 -14.291 1.630 1.00 95.00 63 LEU A C 1
ATOM 495 O O . LEU A 1 63 ? -17.580 -14.192 1.157 1.00 95.00 63 LEU A O 1
ATOM 499 N N . LYS A 1 64 ? -19.622 -13.326 1.491 1.00 96.62 64 LYS A N 1
ATOM 500 C CA . LYS A 1 64 ? -19.376 -12.040 0.830 1.00 96.62 64 LYS A CA 1
ATOM 501 C C . LYS A 1 64 ? -19.709 -10.913 1.791 1.00 96.62 64 LYS A C 1
ATOM 503 O O . LYS A 1 64 ? -20.842 -10.810 2.259 1.00 96.62 64 LYS A O 1
ATOM 508 N N . LEU A 1 65 ? -18.728 -10.066 2.069 1.00 97.31 65 LEU A N 1
ATOM 509 C CA .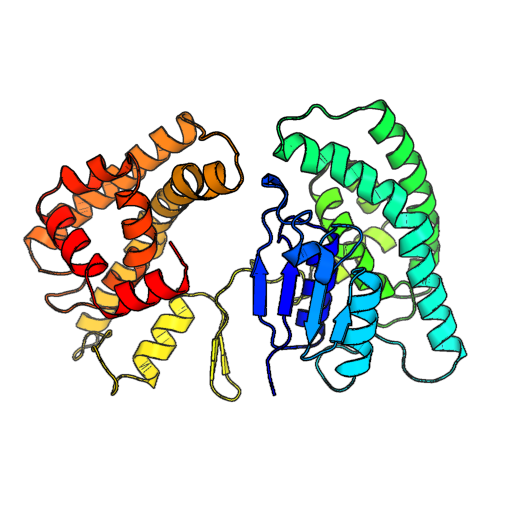 LEU A 1 65 ? -18.859 -8.917 2.953 1.00 97.31 65 LEU A CA 1
ATOM 510 C C . LEU A 1 65 ? -18.529 -7.630 2.201 1.00 97.31 65 LEU A C 1
ATOM 512 O O . LEU A 1 65 ? -17.614 -7.568 1.384 1.00 97.31 65 LEU A O 1
ATOM 516 N N . PHE A 1 66 ? -19.250 -6.573 2.535 1.00 96.56 66 PHE A N 1
ATOM 517 C CA . PHE A 1 66 ? -18.959 -5.201 2.140 1.00 96.56 66 PHE A CA 1
ATOM 518 C C . PHE A 1 66 ? -18.976 -4.324 3.400 1.00 96.56 66 PHE A C 1
ATOM 520 O O . PHE A 1 66 ? -19.169 -4.842 4.496 1.00 96.56 66 PHE A O 1
ATOM 527 N N . GLU A 1 67 ? -18.733 -3.019 3.258 1.00 97.31 67 GLU A N 1
ATOM 528 C CA . GLU A 1 67 ? -18.378 -2.099 4.351 1.00 97.31 67 GLU A CA 1
ATOM 529 C C . GLU A 1 67 ? -17.020 -2.418 4.984 1.00 97.31 67 GLU A C 1
ATOM 531 O O . GLU A 1 67 ? -16.860 -3.360 5.757 1.00 97.31 67 GLU A O 1
ATOM 536 N N . SER A 1 68 ? -16.017 -1.573 4.726 1.00 98.19 68 SER A N 1
ATOM 537 C CA . SER A 1 68 ? -14.658 -1.771 5.265 1.00 98.19 68 SER A CA 1
ATOM 538 C C . SER A 1 68 ? -14.620 -1.962 6.791 1.00 98.19 68 SER A C 1
ATOM 540 O O . SER A 1 68 ? -13.842 -2.770 7.296 1.00 98.19 68 SER A O 1
ATOM 542 N N . ARG A 1 69 ? -15.490 -1.279 7.545 1.00 98.12 69 ARG A N 1
ATOM 543 C CA . ARG A 1 69 ? -15.590 -1.436 9.006 1.00 98.12 69 ARG A CA 1
ATOM 544 C C . ARG A 1 69 ? -16.181 -2.788 9.412 1.00 98.12 69 ARG A C 1
ATOM 546 O O . ARG A 1 69 ? -15.733 -3.364 10.396 1.00 98.12 69 ARG A O 1
ATOM 553 N N . ALA A 1 70 ? -17.135 -3.323 8.651 1.00 98.06 70 ALA A N 1
ATOM 554 C CA . ALA A 1 70 ? -17.676 -4.660 8.888 1.00 98.06 70 ALA A CA 1
ATOM 555 C C . ALA A 1 70 ? -16.651 -5.743 8.522 1.00 98.06 70 ALA A C 1
ATOM 557 O O . ALA A 1 70 ? -16.417 -6.647 9.318 1.00 98.06 70 ALA A O 1
ATOM 558 N N . ILE A 1 71 ? -15.968 -5.589 7.381 1.00 98.50 71 ILE A N 1
ATOM 559 C CA . ILE A 1 71 ? -14.885 -6.481 6.941 1.00 98.50 71 ILE A CA 1
ATOM 560 C C . ILE A 1 71 ? -13.791 -6.565 8.010 1.00 98.50 71 ILE A C 1
ATOM 562 O O . ILE A 1 71 ? -13.427 -7.655 8.435 1.00 98.50 71 ILE A O 1
ATOM 566 N N . THR A 1 72 ? -13.288 -5.427 8.496 1.00 98.44 72 THR A N 1
ATOM 567 C CA . THR A 1 72 ? -12.236 -5.422 9.531 1.00 98.44 72 THR A CA 1
ATOM 568 C C . THR A 1 72 ? -12.695 -6.013 10.863 1.00 98.44 72 THR A C 1
ATOM 570 O O . THR A 1 72 ? -11.905 -6.675 11.531 1.00 98.44 72 THR A O 1
ATOM 573 N N . ARG A 1 73 ? -13.966 -5.831 11.250 1.00 97.88 73 ARG A N 1
ATOM 574 C CA . ARG A 1 73 ? -14.534 -6.495 12.434 1.00 97.88 73 ARG A CA 1
ATOM 575 C C . ARG A 1 73 ? -14.570 -8.009 12.262 1.00 97.88 73 ARG A C 1
ATOM 577 O O . ARG A 1 73 ? -14.106 -8.700 13.161 1.00 97.88 73 ARG A O 1
ATOM 584 N N . PHE A 1 74 ? -15.053 -8.499 11.120 1.00 98.12 74 PHE A N 1
ATOM 585 C CA . PHE A 1 74 ? -15.049 -9.926 10.799 1.00 98.12 74 PHE A CA 1
ATOM 586 C C . PHE A 1 74 ? -13.628 -10.495 10.834 1.00 98.12 74 PHE A C 1
ATOM 588 O O . PHE A 1 74 ? -13.367 -11.405 11.606 1.00 98.12 74 PHE A O 1
ATOM 595 N N . VAL A 1 75 ? -12.687 -9.897 10.097 1.00 97.06 75 VAL A N 1
ATOM 596 C CA . VAL A 1 75 ? -11.284 -10.347 10.042 1.00 97.06 75 VAL A CA 1
ATOM 597 C C . VAL A 1 75 ? -10.647 -10.375 11.438 1.00 97.06 75 VAL A C 1
ATOM 599 O O . VAL A 1 75 ? -9.942 -11.318 11.788 1.00 97.06 75 VAL A O 1
ATOM 602 N N . ALA A 1 76 ? -10.909 -9.370 12.277 1.00 97.00 76 ALA A N 1
ATOM 603 C CA . ALA A 1 76 ? -10.376 -9.345 13.636 1.00 97.00 76 ALA A CA 1
ATOM 604 C C . ALA A 1 76 ? -10.976 -10.433 14.551 1.00 97.00 76 ALA A C 1
ATOM 606 O O . ALA A 1 76 ? -10.289 -10.874 15.474 1.00 97.00 76 ALA A O 1
ATOM 607 N N . GLN A 1 77 ? -12.230 -10.838 14.317 1.00 95.75 77 GLN A N 1
ATOM 608 C CA . GLN A 1 77 ? -12.923 -11.895 15.064 1.00 95.75 77 GLN A CA 1
ATOM 609 C C . GLN A 1 77 ? -12.532 -13.292 14.574 1.00 95.75 77 GLN A C 1
ATOM 611 O O . GLN A 1 77 ? -12.119 -14.120 15.382 1.00 95.75 77 GLN A O 1
ATOM 616 N N . GLU A 1 78 ? -12.635 -13.526 13.267 1.00 95.44 78 GLU A N 1
ATOM 617 C CA . GLU A 1 78 ? -12.378 -14.815 12.621 1.00 95.44 78 GLU A CA 1
ATOM 618 C C . GLU A 1 78 ? -10.939 -15.269 12.865 1.00 95.44 78 GLU A C 1
ATOM 620 O O . GLU A 1 78 ? -10.694 -16.368 13.345 1.00 95.44 78 GLU A O 1
ATOM 625 N N . TYR A 1 79 ? -9.979 -14.367 12.655 1.00 94.56 79 TYR A N 1
ATOM 626 C CA . TYR A 1 79 ? -8.558 -14.650 12.849 1.00 94.56 79 TYR A CA 1
ATOM 627 C C . TYR A 1 79 ? -8.067 -14.183 14.223 1.00 94.56 79 TYR A C 1
ATOM 629 O O . TYR A 1 79 ? -6.956 -13.669 14.355 1.00 94.56 79 TYR A O 1
ATOM 637 N N . SER A 1 80 ? -8.905 -14.268 15.262 1.00 93.62 80 SER A N 1
ATOM 638 C CA . SER A 1 80 ? -8.583 -13.750 16.604 1.00 93.62 80 SER A CA 1
ATOM 639 C C . SER A 1 80 ? -7.310 -14.352 17.216 1.00 93.62 80 SER A C 1
ATOM 641 O O . SER A 1 80 ? -6.653 -13.681 18.005 1.00 93.62 80 SER A O 1
ATOM 643 N N . ASP A 1 81 ? -6.904 -15.544 16.796 1.00 92.81 81 ASP A N 1
ATOM 644 C CA . ASP A 1 81 ? -5.688 -16.254 17.201 1.00 92.81 81 ASP A CA 1
ATOM 645 C C . ASP A 1 81 ? -4.411 -15.827 16.446 1.00 92.81 81 ASP A C 1
ATOM 647 O O . ASP A 1 81 ? -3.310 -16.173 16.875 1.00 92.81 81 ASP A O 1
ATOM 651 N N . LYS A 1 82 ? -4.524 -15.042 15.363 1.00 91.38 82 LYS A N 1
ATOM 652 C CA . LYS A 1 82 ? -3.388 -14.589 14.536 1.00 91.38 82 LYS A CA 1
ATOM 653 C C . LYS A 1 82 ? -3.026 -13.119 14.732 1.00 91.38 82 LYS A C 1
ATOM 655 O O . LYS A 1 82 ? -3.887 -12.280 14.986 1.00 91.38 82 LYS A O 1
ATOM 660 N N . GLY A 1 83 ? -1.751 -12.784 14.539 1.00 92.81 83 GLY A N 1
ATOM 661 C CA . GLY A 1 83 ? -1.267 -11.401 14.513 1.00 92.81 83 GLY A CA 1
ATOM 662 C C . GLY A 1 83 ? -1.654 -10.562 15.742 1.00 92.81 83 GLY A C 1
ATOM 663 O O . GLY A 1 83 ? -1.772 -11.055 16.865 1.00 92.81 83 GLY A O 1
ATOM 664 N N . THR A 1 84 ? -1.847 -9.263 15.528 1.00 94.19 84 THR A N 1
ATOM 665 C CA . THR A 1 84 ? -2.197 -8.291 16.568 1.00 94.19 84 THR A CA 1
ATOM 666 C C . THR A 1 84 ? -3.622 -8.499 17.092 1.00 94.19 84 THR A C 1
ATOM 668 O O . THR A 1 84 ? -4.579 -8.718 16.343 1.00 94.19 84 THR A O 1
ATOM 671 N N . GLN A 1 85 ? -3.799 -8.365 18.407 1.00 95.56 85 GLN A N 1
ATOM 672 C CA . GLN A 1 85 ? -5.115 -8.373 19.046 1.00 95.56 85 GLN A CA 1
ATOM 673 C C . GLN A 1 85 ? -5.827 -7.030 18.842 1.00 95.56 85 GLN A C 1
ATOM 675 O O . GLN A 1 85 ? -5.663 -6.101 19.623 1.00 95.56 85 GLN A O 1
ATOM 680 N N . LEU A 1 86 ? -6.623 -6.929 17.773 1.00 96.50 86 LEU A N 1
ATOM 681 C CA . LEU A 1 86 ? -7.328 -5.693 17.398 1.00 96.50 86 LEU A CA 1
ATOM 682 C C . LEU A 1 86 ? -8.660 -5.479 18.140 1.00 96.50 86 LEU A C 1
ATOM 684 O O . LEU A 1 86 ? -9.269 -4.413 18.024 1.00 96.50 86 LEU A O 1
ATOM 688 N N . LEU A 1 87 ? -9.124 -6.484 18.885 1.00 95.62 87 LEU A N 1
ATOM 689 C CA . LEU A 1 87 ? -10.328 -6.425 19.712 1.00 95.62 87 LEU A CA 1
ATOM 690 C C . LEU A 1 87 ? -9.942 -6.444 21.187 1.00 95.62 87 LEU A C 1
ATOM 692 O O . LEU A 1 87 ? -9.010 -7.139 21.590 1.00 95.62 87 LEU A O 1
ATOM 696 N N . LEU A 1 88 ? -10.701 -5.722 22.011 1.00 90.38 88 LEU A N 1
ATOM 697 C CA . LEU A 1 88 ? -10.541 -5.805 23.457 1.00 90.38 88 LEU A CA 1
ATOM 698 C C . LEU A 1 88 ? -11.174 -7.098 23.968 1.00 90.38 88 LEU A C 1
ATOM 700 O O . LEU A 1 88 ? -12.398 -7.218 24.028 1.00 90.38 88 LEU A O 1
ATOM 704 N N . GLN A 1 89 ? -10.320 -8.043 24.350 1.00 78.50 89 GLN A N 1
ATOM 705 C CA . GLN A 1 89 ? -10.715 -9.276 25.022 1.00 78.50 89 GLN A CA 1
ATOM 706 C C . GLN A 1 89 ? -11.181 -8.982 26.459 1.00 78.50 89 GLN A C 1
ATOM 708 O O . GLN A 1 89 ? -10.769 -7.996 27.077 1.00 78.50 89 GLN A O 1
ATOM 713 N N . GLY A 1 90 ? -12.050 -9.834 27.008 1.00 76.00 90 GLY A N 1
ATOM 714 C CA . GLY A 1 90 ? -12.503 -9.745 28.399 1.00 76.00 90 GLY A CA 1
ATOM 715 C C . GLY A 1 90 ? -14.001 -9.476 28.550 1.00 76.00 90 GLY A C 1
ATOM 716 O O . GLY A 1 90 ? -14.825 -10.238 28.059 1.00 76.00 90 GLY A O 1
ATOM 717 N N . SER A 1 91 ? -14.361 -8.443 29.320 1.00 82.38 91 SER A N 1
ATOM 718 C CA . SER A 1 91 ? -15.749 -8.199 29.745 1.00 82.38 91 SER A CA 1
ATOM 719 C C . SER A 1 91 ? -16.591 -7.459 28.700 1.00 82.38 91 SER A C 1
ATOM 721 O O . SER A 1 91 ? -16.078 -6.635 27.948 1.00 82.38 91 SER A O 1
ATOM 723 N N . ASN A 1 92 ? -17.918 -7.594 28.778 1.00 87.06 92 ASN A N 1
ATOM 724 C CA . ASN A 1 92 ? -18.853 -6.790 27.974 1.00 87.06 92 ASN A CA 1
ATOM 725 C C . ASN A 1 92 ? -18.593 -5.271 28.072 1.00 87.06 92 ASN A C 1
ATOM 727 O O . ASN A 1 92 ? -18.908 -4.529 27.144 1.00 87.06 92 ASN A O 1
ATOM 731 N N . LYS A 1 93 ? -17.994 -4.794 29.174 1.00 90.75 93 LYS A N 1
ATOM 732 C CA . LYS A 1 93 ? -17.635 -3.381 29.347 1.00 90.75 93 LYS A CA 1
ATOM 733 C C . LYS A 1 93 ? -16.484 -2.952 28.433 1.00 90.75 93 LYS A C 1
ATOM 735 O O . LYS A 1 93 ? -16.566 -1.872 27.860 1.00 90.75 93 LYS A O 1
ATOM 740 N N . SER A 1 94 ? -15.438 -3.765 28.260 1.00 89.31 94 SER A N 1
ATOM 741 C CA . SER A 1 94 ? -14.318 -3.411 27.371 1.00 89.31 94 SER A CA 1
ATOM 742 C C . SER A 1 94 ? -14.752 -3.436 25.907 1.00 89.31 94 SER A C 1
ATOM 744 O O . SER A 1 94 ? -14.431 -2.517 25.155 1.00 89.31 94 SER A O 1
ATOM 746 N N . THR A 1 95 ? -15.581 -4.407 25.518 1.00 89.88 95 THR A N 1
ATOM 747 C CA . THR A 1 95 ? -16.211 -4.432 24.189 1.00 89.88 95 THR A CA 1
ATOM 748 C C . THR A 1 95 ? -17.089 -3.201 23.944 1.00 89.88 95 THR A C 1
ATOM 750 O O . THR A 1 95 ? -17.062 -2.640 22.847 1.00 89.88 95 THR A O 1
ATOM 753 N N . ALA A 1 96 ? -17.833 -2.739 24.956 1.00 92.00 96 ALA A N 1
ATOM 754 C CA . ALA A 1 96 ? -18.631 -1.519 24.852 1.00 92.00 96 ALA A CA 1
ATOM 755 C C . ALA A 1 96 ? -17.755 -0.271 24.652 1.00 92.00 96 ALA A C 1
ATOM 757 O O . ALA A 1 96 ? -18.061 0.540 23.784 1.00 92.00 96 ALA A O 1
ATOM 758 N N . VAL A 1 97 ? -16.637 -0.140 25.379 1.00 94.88 97 VAL A N 1
ATOM 759 C CA . VAL A 1 97 ? -15.694 0.980 25.193 1.00 94.88 97 VAL A CA 1
ATOM 760 C C . VAL A 1 97 ? -15.095 0.975 23.785 1.00 94.88 97 VAL A C 1
ATOM 762 O O . VAL A 1 97 ? -15.094 2.014 23.129 1.00 94.88 97 VAL A O 1
ATOM 765 N N . LEU A 1 98 ? -14.648 -0.181 23.282 1.00 96.00 98 LEU A N 1
ATOM 766 C CA . LEU A 1 98 ? -14.175 -0.296 21.897 1.00 96.00 98 LEU A CA 1
ATOM 767 C C . LEU A 1 98 ? -15.263 0.124 20.899 1.00 96.00 98 LEU A C 1
ATOM 769 O O . LEU A 1 98 ? -14.991 0.882 19.973 1.00 96.00 98 LEU A O 1
ATOM 773 N N . SER A 1 99 ? -16.500 -0.327 21.115 1.00 95.50 99 SER A N 1
ATOM 774 C CA . SER A 1 99 ? -17.632 0.018 20.249 1.00 95.50 99 SER A CA 1
ATOM 775 C C . SER A 1 99 ? -17.906 1.522 20.234 1.00 95.50 99 SER A C 1
ATOM 777 O O . SER A 1 99 ? -18.134 2.075 19.165 1.00 95.50 99 SER A O 1
ATOM 779 N N . VAL A 1 100 ? -17.811 2.204 21.382 1.00 97.62 100 VAL A N 1
ATOM 780 C CA . VAL A 1 100 ? -17.936 3.669 21.449 1.00 97.62 100 VAL A CA 1
ATOM 781 C C . VAL A 1 100 ? -16.909 4.340 20.541 1.00 97.62 100 VAL A C 1
ATOM 783 O O . VAL A 1 100 ? -17.281 5.189 19.741 1.00 97.62 100 VAL A O 1
ATOM 786 N N . TRP A 1 101 ? -15.635 3.954 20.618 1.00 98.19 101 TRP A N 1
ATOM 787 C CA . TRP A 1 101 ? -14.590 4.617 19.831 1.00 98.19 101 TRP A CA 1
ATOM 788 C C . TRP A 1 101 ? -14.626 4.270 18.338 1.00 98.19 101 TRP A C 1
ATOM 790 O O . TRP A 1 101 ? -14.283 5.123 17.522 1.00 98.19 101 TRP A O 1
ATOM 800 N N . LEU A 1 102 ? -15.124 3.086 17.969 1.00 98.19 102 LEU A N 1
ATOM 801 C CA . LEU A 1 102 ? -15.443 2.752 16.576 1.00 98.19 102 LEU A CA 1
ATOM 802 C C . LEU A 1 102 ? -16.562 3.644 16.019 1.00 98.19 102 LEU A C 1
ATOM 804 O O . LEU A 1 102 ? -16.442 4.174 14.917 1.00 98.19 102 LEU A O 1
ATOM 808 N N . GLU A 1 103 ? -17.629 3.860 16.790 1.00 97.88 103 GLU A N 1
ATOM 809 C CA . GLU A 1 103 ? -18.714 4.758 16.379 1.00 97.88 103 GLU A CA 1
ATOM 810 C C . GLU A 1 103 ? -18.273 6.228 16.376 1.00 97.88 103 GLU A C 1
ATOM 812 O O . GLU A 1 103 ? -18.686 6.998 15.513 1.00 97.88 103 GLU A O 1
ATOM 817 N N . VAL A 1 104 ? -17.390 6.638 17.290 1.00 98.25 104 VAL A N 1
ATOM 818 C CA . VAL A 1 104 ? -16.803 7.986 17.271 1.00 98.25 104 VAL A CA 1
ATOM 819 C C . VAL A 1 104 ? -15.953 8.192 16.013 1.00 98.25 104 VAL A C 1
ATOM 821 O O . VAL A 1 104 ? -16.041 9.257 15.399 1.00 98.25 104 VAL A O 1
ATOM 824 N N . GLU A 1 105 ? -15.170 7.198 15.584 1.00 98.56 105 GLU A N 1
ATOM 825 C CA . GLU A 1 105 ? -14.462 7.257 14.300 1.00 98.56 105 GLU A CA 1
ATOM 826 C C . GLU A 1 105 ? -15.447 7.440 13.140 1.00 98.56 105 GLU A C 1
ATOM 828 O O . GLU A 1 105 ? -15.329 8.403 12.382 1.00 98.56 105 GLU A O 1
ATOM 833 N N . ALA A 1 106 ? -16.465 6.583 13.054 1.00 97.19 106 ALA A N 1
ATOM 834 C CA . ALA A 1 106 ? -17.404 6.577 11.938 1.00 97.19 106 ALA A CA 1
ATOM 835 C C . ALA A 1 106 ? -18.286 7.838 11.875 1.00 97.19 106 ALA A C 1
ATOM 837 O O . ALA A 1 106 ? -18.540 8.361 10.792 1.00 97.19 106 ALA A O 1
ATOM 838 N N . GLN A 1 107 ? -18.759 8.330 13.024 1.00 97.56 107 GLN A N 1
ATOM 839 C CA . GLN A 1 107 ? -19.782 9.381 13.092 1.00 97.56 107 GLN A CA 1
ATOM 840 C C . GLN A 1 107 ? -19.211 10.780 13.334 1.00 97.56 107 GLN A C 1
ATOM 842 O O . GLN A 1 107 ? -19.826 11.765 12.927 1.00 97.56 107 GLN A O 1
ATOM 847 N N . GLN A 1 108 ? -18.067 10.894 14.016 1.00 98.06 108 GLN A N 1
ATOM 848 C CA . GLN A 1 108 ? -17.489 12.194 14.376 1.00 98.06 108 GLN A CA 1
ATOM 849 C C . GLN A 1 108 ? -16.264 12.522 13.519 1.00 98.06 108 GLN A C 1
ATOM 851 O O . GLN A 1 108 ? -16.132 13.649 13.045 1.00 98.06 108 GLN A O 1
ATOM 856 N N . PHE A 1 109 ? -15.381 11.548 13.285 1.00 98.50 109 PHE A N 1
ATOM 857 C CA . PHE A 1 109 ? -14.118 11.779 12.583 1.00 98.50 109 PHE A CA 1
ATOM 858 C C . PHE A 1 109 ? -14.221 11.618 11.058 1.00 98.50 109 PHE A C 1
ATOM 860 O O . PHE A 1 109 ? -13.742 12.486 10.320 1.00 98.50 109 PHE A O 1
ATOM 867 N N . ASP A 1 110 ? -14.831 10.534 10.563 1.00 97.88 110 ASP A N 1
ATOM 868 C CA . ASP A 1 110 ? -14.817 10.177 9.135 1.00 97.88 110 ASP A CA 1
ATOM 869 C C . ASP A 1 110 ? -15.431 11.280 8.266 1.00 97.88 110 ASP A C 1
ATOM 871 O O . ASP A 1 110 ? -14.796 11.733 7.322 1.00 97.88 110 ASP A O 1
ATOM 875 N N . GLY A 1 111 ? -16.602 11.813 8.628 1.00 97.12 111 GLY A N 1
ATOM 876 C CA . GLY A 1 111 ? -17.296 12.801 7.796 1.00 97.12 111 GLY A CA 1
ATOM 877 C C . GLY A 1 111 ? -16.462 14.050 7.474 1.00 97.12 111 GLY A C 1
ATOM 878 O O . GLY A 1 111 ? -16.435 14.493 6.324 1.00 97.12 111 GLY A O 1
ATOM 879 N N . ALA A 1 112 ? -15.763 14.612 8.466 1.00 97.94 112 ALA A N 1
ATOM 880 C CA . ALA A 1 112 ? -14.900 15.777 8.261 1.00 97.94 112 ALA A CA 1
ATOM 881 C C . ALA A 1 112 ? -13.565 15.391 7.599 1.00 97.94 112 ALA A C 1
ATOM 883 O O . ALA A 1 112 ? -13.130 16.048 6.652 1.00 97.94 112 ALA A O 1
ATOM 884 N N . SER A 1 113 ? -12.928 14.308 8.059 1.00 97.75 113 SER A N 1
ATOM 885 C CA . SER A 1 113 ? -11.625 13.864 7.544 1.00 97.75 113 SER A CA 1
ATOM 886 C C . SER A 1 113 ? -11.693 13.373 6.093 1.00 97.75 113 SER A C 1
ATOM 888 O O . SER A 1 113 ? -10.843 13.750 5.290 1.00 97.75 113 SER A O 1
ATOM 890 N N . SER A 1 114 ? -12.732 12.623 5.718 1.00 96.38 114 SER A N 1
ATOM 891 C CA . SER A 1 114 ? -12.974 12.137 4.355 1.00 96.38 114 SER A CA 1
ATOM 892 C C . SER A 1 114 ? -13.215 13.290 3.378 1.00 96.38 114 SER A C 1
ATOM 894 O O . SER A 1 114 ? -12.680 13.277 2.270 1.00 96.38 114 SER A O 1
ATOM 896 N N . LYS A 1 115 ? -13.959 14.332 3.785 1.00 97.62 115 LYS A N 1
ATOM 897 C CA . LYS A 1 115 ? -14.144 15.545 2.966 1.00 97.62 115 LYS A CA 1
ATOM 898 C C . LYS A 1 115 ? -12.833 16.295 2.756 1.00 97.62 115 LYS A C 1
ATOM 900 O O . LYS A 1 115 ? -12.540 16.701 1.638 1.00 97.62 115 LYS A O 1
ATOM 905 N N . LEU A 1 116 ? -12.022 16.439 3.801 1.00 97.38 116 LEU A N 1
ATOM 906 C CA . LEU A 1 116 ? -10.706 17.071 3.689 1.00 97.38 116 LEU A CA 1
ATOM 907 C C . LEU A 1 116 ? -9.755 16.261 2.802 1.00 97.38 116 LEU A C 1
ATOM 909 O O . LEU A 1 116 ? -9.096 16.840 1.943 1.00 97.38 116 LEU A O 1
ATOM 913 N N . ALA A 1 117 ? -9.719 14.935 2.954 1.00 92.69 117 ALA A N 1
ATOM 914 C CA . ALA A 1 117 ? -8.943 14.058 2.081 1.00 92.69 117 ALA A CA 1
ATOM 915 C C . ALA A 1 117 ? -9.399 14.181 0.617 1.00 92.69 117 ALA A C 1
ATOM 917 O O . ALA A 1 117 ? -8.566 14.282 -0.285 1.00 92.69 117 ALA A O 1
ATOM 918 N N . TRP A 1 118 ? -10.713 14.238 0.370 1.00 93.00 118 TRP A N 1
ATOM 919 C CA . TRP A 1 118 ? -11.263 14.466 -0.967 1.00 93.00 118 TRP A CA 1
ATOM 920 C C . TRP A 1 118 ? -10.793 15.793 -1.568 1.00 93.00 118 TRP A C 1
ATOM 922 O O . TRP A 1 118 ? -10.224 15.807 -2.657 1.00 93.00 118 TRP A O 1
ATOM 932 N N . GLU A 1 119 ? -10.982 16.894 -0.843 1.00 95.19 119 GLU A N 1
ATOM 933 C CA . GLU A 1 119 ? -10.680 18.244 -1.323 1.00 95.19 119 GLU A CA 1
ATOM 934 C C . GLU A 1 119 ? -9.184 18.512 -1.522 1.00 95.19 119 GLU A C 1
ATOM 936 O O . GLU A 1 119 ? -8.803 19.181 -2.485 1.00 95.19 119 GLU A O 1
ATOM 941 N N . LEU A 1 120 ? -8.338 18.018 -0.614 1.00 90.31 120 LEU A N 1
ATOM 942 C CA . LEU A 1 120 ? -6.921 18.391 -0.549 1.00 90.31 120 LEU A CA 1
ATOM 943 C C . LEU A 1 120 ? -5.984 17.367 -1.185 1.00 90.31 120 LEU A C 1
ATOM 945 O O . LEU A 1 120 ? -4.883 17.731 -1.588 1.00 90.31 120 LEU A O 1
ATOM 949 N N . VAL A 1 121 ? -6.401 16.103 -1.275 1.00 83.38 121 VAL A N 1
ATOM 950 C CA . VAL A 1 121 ? -5.572 15.027 -1.831 1.00 83.38 121 VAL A CA 1
ATOM 951 C C . VAL A 1 121 ? -6.178 14.524 -3.132 1.00 83.38 121 VAL A C 1
ATOM 953 O O . VAL A 1 121 ? -5.569 14.663 -4.190 1.00 83.38 121 VAL A O 1
ATOM 956 N N . TYR A 1 122 ? -7.398 13.989 -3.094 1.00 81.19 122 TYR A N 1
ATOM 957 C CA . TYR A 1 122 ? -7.964 13.307 -4.259 1.00 81.19 122 TYR A CA 1
ATOM 958 C C . TYR A 1 122 ? -8.306 14.244 -5.415 1.00 81.19 122 TYR A C 1
ATOM 960 O O . TYR A 1 122 ? -7.971 13.932 -6.553 1.00 81.19 122 TYR A O 1
ATOM 968 N N . LYS A 1 123 ? -8.912 15.408 -5.158 1.00 85.94 123 LYS A N 1
ATOM 969 C CA . LYS A 1 123 ? -9.189 16.385 -6.218 1.00 85.94 123 LYS A CA 1
ATOM 970 C C . LYS A 1 123 ? -7.916 16.799 -6.953 1.00 85.94 123 LYS A C 1
ATOM 972 O O . LYS A 1 123 ? -7.906 16.762 -8.178 1.00 85.94 123 LYS A O 1
ATOM 977 N N . SER A 1 124 ? -6.838 17.086 -6.222 1.00 78.00 124 SER A N 1
ATOM 978 C CA . SER A 1 124 ? -5.526 17.386 -6.808 1.00 78.00 124 SER A CA 1
ATOM 979 C C . SER A 1 124 ? -5.018 16.231 -7.680 1.00 78.00 124 SER A C 1
ATOM 981 O O . SER A 1 124 ? -4.664 16.442 -8.840 1.00 78.00 124 SER A O 1
ATOM 983 N N . LEU A 1 125 ? -5.091 14.991 -7.178 1.00 70.69 125 LEU A N 1
ATOM 984 C CA . LEU A 1 125 ? -4.736 13.795 -7.952 1.00 70.69 125 LEU A CA 1
ATOM 985 C C . LEU A 1 125 ? -5.567 13.655 -9.238 1.00 70.69 125 LEU A C 1
ATOM 987 O O . LEU A 1 125 ? -5.044 13.196 -10.247 1.00 70.69 125 LEU A O 1
ATOM 991 N N . PHE A 1 126 ? -6.835 14.074 -9.231 1.00 75.25 126 PHE A N 1
ATOM 992 C CA . PHE A 1 126 ? -7.736 14.020 -10.387 1.00 75.25 126 PHE A CA 1
ATOM 993 C C . PHE A 1 126 ? -7.749 15.293 -11.249 1.00 75.25 126 PHE A C 1
ATOM 995 O O . PHE A 1 126 ? -8.574 15.396 -12.157 1.00 75.25 126 PHE A O 1
ATOM 1002 N N . GLY A 1 127 ? -6.862 16.261 -10.994 1.00 81.69 127 GLY A N 1
ATOM 1003 C CA . GLY A 1 127 ? -6.824 17.528 -11.734 1.00 81.69 127 GLY A CA 1
ATOM 1004 C C . GLY A 1 127 ? -8.045 18.428 -11.498 1.00 81.69 127 GLY A C 1
ATOM 1005 O O . GLY A 1 127 ? -8.360 19.282 -12.322 1.00 81.69 127 GLY A O 1
ATOM 1006 N N . MET A 1 128 ? -8.756 18.224 -10.390 1.00 86.06 128 MET A N 1
ATOM 1007 C CA . MET A 1 128 ? -9.896 19.028 -9.956 1.00 86.06 128 MET A CA 1
ATOM 1008 C C . MET A 1 128 ? -9.453 20.137 -8.995 1.00 86.06 128 MET A C 1
ATOM 1010 O O . MET A 1 128 ? -8.461 20.012 -8.279 1.00 86.06 128 MET A O 1
ATOM 1014 N N . THR A 1 129 ? -10.234 21.213 -8.927 1.00 93.06 129 THR A N 1
ATOM 1015 C CA . THR A 1 129 ? -9.957 22.350 -8.040 1.00 93.06 129 THR A CA 1
ATOM 1016 C C . THR A 1 129 ? -10.509 22.123 -6.631 1.00 93.06 129 THR A C 1
ATOM 1018 O O . THR A 1 129 ? -11.681 21.772 -6.457 1.00 93.06 129 THR A O 1
ATOM 1021 N N . THR A 1 130 ? -9.667 22.355 -5.625 1.00 94.69 130 THR A N 1
ATOM 1022 C CA . THR A 1 130 ? -10.043 22.385 -4.205 1.00 94.69 130 THR A CA 1
ATOM 1023 C C . THR A 1 130 ? -11.054 23.495 -3.923 1.00 94.69 130 THR A C 1
ATOM 1025 O O . THR A 1 130 ? -10.858 24.639 -4.331 1.00 94.69 130 THR A O 1
ATOM 1028 N N . ASP A 1 131 ? -12.107 23.171 -3.177 1.00 96.94 131 ASP A N 1
ATOM 1029 C CA . ASP A 1 131 ? -13.065 24.141 -2.653 1.00 96.94 131 ASP A CA 1
ATOM 1030 C C . ASP A 1 131 ? -12.622 24.621 -1.262 1.00 96.94 131 ASP A C 1
ATOM 1032 O O . ASP A 1 131 ? -12.683 23.886 -0.272 1.00 96.94 131 ASP A O 1
ATOM 1036 N N . ALA A 1 132 ? -12.163 25.871 -1.186 1.00 96.38 132 ALA A N 1
ATOM 1037 C CA . ALA A 1 132 ? -11.643 26.449 0.048 1.00 96.38 132 ALA A CA 1
ATOM 1038 C C . ALA A 1 132 ? -12.698 26.552 1.164 1.00 96.38 132 ALA A C 1
ATOM 1040 O O . ALA A 1 132 ? -12.348 26.375 2.330 1.00 96.38 132 ALA A O 1
ATOM 1041 N N . ALA A 1 133 ? -13.974 26.779 0.830 1.00 97.50 133 ALA A N 1
ATOM 1042 C CA . ALA A 1 133 ? -15.039 26.901 1.825 1.00 97.50 133 ALA A CA 1
ATOM 1043 C C . ALA A 1 133 ? -15.350 25.541 2.467 1.00 97.50 133 ALA A C 1
ATOM 1045 O O . ALA A 1 133 ? -15.484 25.440 3.688 1.00 97.50 133 ALA A O 1
ATOM 1046 N N . VAL A 1 134 ? -15.377 24.474 1.658 1.00 97.75 134 VAL A N 1
ATOM 1047 C CA . VAL A 1 134 ? -15.514 23.097 2.165 1.00 97.75 134 VAL A CA 1
ATOM 1048 C C . VAL A 1 134 ? -14.322 22.734 3.050 1.00 97.75 134 VAL A C 1
ATOM 1050 O O . VAL A 1 134 ? -14.501 22.113 4.101 1.00 97.75 134 VAL A O 1
ATOM 1053 N N . VAL A 1 135 ? -13.106 23.129 2.666 1.00 97.69 135 VAL A N 1
ATOM 1054 C CA . VAL A 1 135 ? -11.910 22.891 3.484 1.00 97.69 135 VAL A CA 1
ATOM 1055 C C . VAL A 1 135 ? -12.002 23.617 4.825 1.00 97.69 135 VAL A C 1
ATOM 1057 O O . VAL A 1 135 ? -11.788 22.985 5.857 1.00 97.69 135 VAL A O 1
ATOM 1060 N N . GLU A 1 136 ? -12.348 24.903 4.841 1.00 97.62 136 GLU A N 1
ATOM 1061 C CA . GLU A 1 136 ? -12.463 25.693 6.072 1.00 97.62 136 GLU A CA 1
ATOM 1062 C C . GLU A 1 136 ? -13.515 25.112 7.030 1.00 97.62 136 GLU A C 1
ATOM 1064 O O . GLU A 1 136 ? -13.223 24.857 8.203 1.00 97.62 136 GLU A O 1
ATOM 1069 N N . GLU A 1 137 ? -14.712 24.804 6.519 1.00 98.00 137 GLU A N 1
ATOM 1070 C CA . GLU A 1 137 ? -15.799 24.210 7.303 1.00 98.00 137 GLU A CA 1
ATOM 1071 C C . GLU A 1 137 ? -15.362 22.892 7.962 1.00 98.00 137 GLU A C 1
ATOM 1073 O O . GLU A 1 137 ? -15.599 22.660 9.154 1.00 98.00 137 GLU A O 1
ATOM 1078 N N . ASN A 1 138 ? -14.716 22.010 7.194 1.00 98.38 138 ASN A N 1
ATOM 1079 C CA . ASN A 1 138 ? -14.343 20.687 7.684 1.00 98.38 138 ASN A CA 1
ATOM 1080 C C . ASN A 1 138 ? -13.071 20.713 8.539 1.00 98.38 138 ASN A C 1
ATOM 1082 O O . ASN A 1 138 ? -12.959 19.889 9.444 1.00 98.38 138 ASN A O 1
ATOM 1086 N N . GLN A 1 139 ? -12.168 21.683 8.352 1.00 98.19 139 GLN A N 1
ATOM 1087 C CA . GLN A 1 139 ? -11.074 21.940 9.294 1.00 98.19 139 GLN A CA 1
ATOM 1088 C C . GLN A 1 139 ? -11.620 22.324 10.671 1.00 98.19 139 GLN A C 1
ATOM 1090 O O . GLN A 1 139 ? -11.199 21.749 11.672 1.00 98.19 139 GLN A O 1
ATOM 1095 N N . ALA A 1 140 ? -12.596 23.236 10.731 1.00 98.00 140 ALA A N 1
ATOM 1096 C CA . ALA A 1 140 ? -13.205 23.651 11.993 1.00 98.00 140 ALA A CA 1
ATOM 1097 C C . ALA A 1 140 ? -13.943 22.497 12.694 1.00 98.00 140 ALA A C 1
ATOM 1099 O O . ALA A 1 140 ? -13.874 22.362 13.918 1.00 98.00 140 ALA A O 1
ATOM 1100 N N . LYS A 1 141 ? -14.633 21.638 11.930 1.00 98.44 141 LYS A N 1
ATOM 1101 C CA . LYS A 1 141 ? -15.271 20.421 12.461 1.00 98.44 141 LYS A CA 1
ATOM 1102 C C . LYS A 1 141 ? -14.241 19.432 12.995 1.00 98.44 141 LYS A C 1
ATOM 1104 O O . LYS A 1 141 ? -14.378 18.975 14.127 1.00 98.44 141 LYS A O 1
ATOM 1109 N N . LEU A 1 142 ? -13.204 19.138 12.211 1.00 98.50 142 LEU A N 1
ATOM 1110 C CA . LEU A 1 142 ? -12.166 18.190 12.598 1.00 98.50 142 LEU A CA 1
ATOM 1111 C C . LEU A 1 142 ? -11.391 18.674 13.829 1.00 98.50 142 LEU A C 1
ATOM 1113 O O . LEU A 1 142 ? -11.147 17.876 14.726 1.00 98.50 142 LEU A O 1
ATOM 1117 N N . ALA A 1 143 ? -11.068 19.967 13.922 1.00 98.44 143 ALA A N 1
ATOM 1118 C CA . ALA A 1 143 ? -10.376 20.541 15.077 1.00 98.44 143 ALA A CA 1
ATOM 1119 C C . ALA A 1 143 ? -11.107 20.243 16.398 1.00 98.44 143 ALA A C 1
ATOM 1121 O O . ALA A 1 143 ? -10.492 19.746 17.337 1.00 98.44 143 ALA A O 1
ATOM 1122 N N . LYS A 1 144 ? -12.434 20.435 16.436 1.00 98.50 144 LYS A N 1
ATOM 1123 C CA . LYS A 1 144 ? -13.258 20.128 17.620 1.00 98.50 144 LYS A CA 1
ATOM 1124 C C . LYS A 1 144 ? -13.225 18.647 17.994 1.00 98.50 144 LYS A C 1
ATOM 1126 O O . LYS A 1 144 ? -13.216 18.312 19.173 1.00 98.50 144 LYS A O 1
ATOM 1131 N N . VAL A 1 145 ? -13.216 17.754 17.002 1.00 98.62 145 VAL A N 1
ATOM 1132 C CA . VAL A 1 145 ? -13.097 16.307 17.245 1.00 98.62 145 VAL A CA 1
ATOM 1133 C C . VAL A 1 145 ? -11.720 15.981 17.817 1.00 98.62 145 VAL A C 1
ATOM 1135 O O . VAL A 1 145 ? -11.621 15.241 18.792 1.00 98.62 145 VAL A O 1
ATOM 1138 N N . LEU A 1 146 ? -10.663 16.575 17.260 1.00 98.69 146 LEU A N 1
ATOM 1139 C CA . LEU A 1 146 ? -9.305 16.359 17.742 1.00 98.69 146 LEU A CA 1
ATOM 1140 C C . LEU A 1 146 ? -9.077 16.939 19.147 1.00 98.69 146 LEU A C 1
ATOM 1142 O O . LEU A 1 146 ? -8.293 16.365 19.890 1.00 98.69 146 LEU A O 1
ATOM 1146 N N . ASP A 1 147 ? -9.790 17.992 19.563 1.00 98.75 147 ASP A N 1
ATOM 1147 C CA . ASP A 1 147 ? -9.766 18.475 20.957 1.00 98.75 147 ASP A CA 1
ATOM 1148 C C . ASP A 1 147 ? -10.305 17.427 21.942 1.00 98.75 147 ASP A C 1
ATOM 1150 O O . ASP A 1 147 ? -9.743 17.219 23.019 1.00 98.75 147 ASP A O 1
ATOM 1154 N N . VAL A 1 148 ? -11.369 16.712 21.559 1.00 98.75 148 VAL A N 1
ATOM 1155 C CA . VAL A 1 148 ? -11.895 15.588 22.350 1.00 98.75 148 VAL A CA 1
ATOM 1156 C C . VAL A 1 148 ? -10.885 14.440 22.393 1.00 98.75 148 VAL A C 1
ATOM 1158 O O . VAL A 1 148 ? -10.719 13.802 23.434 1.00 98.75 148 VAL A O 1
ATOM 1161 N N . TYR A 1 149 ? -10.190 14.182 21.283 1.00 98.75 149 TYR A N 1
ATOM 1162 C CA . TYR A 1 149 ? -9.182 13.123 21.210 1.00 98.75 149 TYR A CA 1
ATOM 1163 C C . TYR A 1 149 ? -7.959 13.469 22.053 1.00 98.75 149 TYR A C 1
ATOM 1165 O O . TYR A 1 149 ? -7.469 12.605 22.768 1.00 98.75 149 TYR A O 1
ATOM 1173 N N . GLU A 1 150 ? -7.513 14.723 22.038 1.00 98.75 150 GLU A N 1
ATOM 1174 C CA . GLU A 1 150 ? -6.425 15.211 22.884 1.00 98.75 150 GLU A CA 1
ATOM 1175 C C . GLU A 1 150 ? -6.748 14.971 24.361 1.00 98.75 150 GLU A C 1
ATOM 1177 O O . GLU A 1 150 ? -5.971 14.336 25.071 1.00 98.75 150 GLU A O 1
ATOM 1182 N N . ALA A 1 151 ? -7.946 15.361 24.809 1.00 98.62 151 ALA A N 1
ATOM 1183 C CA . ALA A 1 151 ? -8.388 15.089 26.173 1.00 98.62 151 ALA A CA 1
ATOM 1184 C C . ALA A 1 151 ? -8.447 13.582 26.478 1.00 98.62 151 ALA A C 1
ATOM 1186 O O . ALA A 1 151 ? -8.040 13.158 27.560 1.00 98.62 151 ALA A O 1
ATOM 1187 N N . ARG A 1 152 ? -8.903 12.746 25.537 1.00 98.44 152 ARG A N 1
ATOM 1188 C CA . ARG A 1 152 ? -8.921 11.287 25.719 1.00 98.44 152 ARG A CA 1
ATOM 1189 C C . ARG A 1 152 ? -7.514 10.705 25.857 1.00 98.44 152 ARG A C 1
ATOM 1191 O O . ARG A 1 152 ? -7.288 9.889 26.750 1.00 98.44 152 ARG A O 1
ATOM 1198 N N . LEU A 1 153 ? -6.596 11.114 24.990 1.00 98.56 153 LEU A N 1
ATOM 1199 C CA . LEU A 1 153 ? -5.244 10.566 24.898 1.00 98.56 153 LEU A CA 1
ATOM 1200 C C . LEU A 1 153 ? -4.335 11.020 26.053 1.00 98.56 153 LEU A C 1
ATOM 1202 O O . LEU A 1 153 ? -3.289 10.422 26.278 1.00 98.56 153 LEU A O 1
ATOM 1206 N N . THR A 1 154 ? -4.758 12.003 26.857 1.00 97.81 154 THR A N 1
ATOM 1207 C CA . THR A 1 154 ? -4.123 12.270 28.166 1.00 97.81 154 THR A CA 1
ATOM 1208 C C . THR A 1 154 ? -4.390 11.172 29.201 1.00 97.81 154 THR A C 1
ATOM 1210 O O . THR A 1 154 ? -3.625 11.023 30.151 1.00 97.81 154 THR A O 1
ATOM 1213 N N . GLN A 1 155 ? -5.480 10.412 29.048 1.00 97.12 155 GLN A N 1
ATOM 1214 C CA . GLN A 1 155 ? -5.934 9.418 30.029 1.00 97.12 155 GLN A CA 1
ATOM 1215 C C . GLN A 1 155 ? -5.659 7.972 29.605 1.00 97.12 155 GLN A C 1
ATOM 1217 O O . GLN A 1 155 ? -5.828 7.063 30.413 1.00 97.12 155 GLN A O 1
ATOM 1222 N N . SER A 1 156 ? -5.335 7.744 28.335 1.00 96.75 156 SER A N 1
ATOM 1223 C CA . SER A 1 156 ? -5.249 6.417 27.723 1.00 96.75 156 SER A CA 1
ATOM 1224 C C . SER A 1 156 ? -4.274 6.477 26.559 1.00 96.75 156 SER A C 1
ATOM 1226 O O . SER A 1 156 ? -4.331 7.426 25.779 1.00 96.75 156 SER A O 1
ATOM 1228 N N . LYS A 1 157 ? -3.406 5.471 26.411 1.00 97.44 157 LYS A N 1
ATOM 1229 C CA . LYS A 1 157 ? -2.399 5.473 25.335 1.00 97.44 157 LYS A CA 1
ATOM 1230 C C . LYS A 1 157 ? -3.030 5.458 23.933 1.00 97.44 157 LYS A C 1
ATOM 1232 O O . LYS A 1 157 ? -2.520 6.111 23.026 1.00 97.44 157 LYS A O 1
ATOM 1237 N N . TYR A 1 158 ? -4.125 4.720 23.764 1.00 98.56 158 TYR A N 1
ATOM 1238 C CA . TYR A 1 158 ? -4.928 4.651 22.541 1.00 98.56 158 TYR A CA 1
ATOM 1239 C C . TYR A 1 158 ? -6.385 5.027 22.835 1.00 98.56 158 TYR A C 1
ATOM 1241 O O . TYR A 1 158 ? -6.780 5.208 23.993 1.00 98.56 158 TYR A O 1
ATOM 1249 N N . LEU A 1 159 ? -7.212 5.154 21.794 1.00 98.12 159 LEU A N 1
ATOM 1250 C CA . LEU A 1 159 ? -8.579 5.662 21.946 1.00 98.12 159 LEU A CA 1
ATOM 1251 C C . LEU A 1 159 ? -9.434 4.749 22.834 1.00 98.12 159 LEU A C 1
ATOM 1253 O O . LEU A 1 159 ? -10.048 5.212 23.799 1.00 98.12 159 LEU A O 1
ATOM 1257 N N . ALA A 1 160 ? -9.440 3.444 22.564 1.00 96.75 160 ALA A N 1
ATOM 1258 C CA . ALA A 1 160 ? -10.278 2.496 23.297 1.00 96.75 160 ALA A CA 1
ATOM 1259 C C . ALA A 1 160 ? -9.653 2.005 24.616 1.00 96.75 160 ALA A C 1
ATOM 1261 O O . ALA A 1 160 ? -10.379 1.755 25.578 1.00 96.75 160 ALA A O 1
ATOM 1262 N N . SER A 1 161 ? -8.329 1.867 24.685 1.00 95.06 161 SER A N 1
ATOM 1263 C CA . SER A 1 161 ? -7.602 1.377 25.865 1.00 95.06 161 SER A CA 1
ATOM 1264 C C . SER A 1 161 ? -6.115 1.745 25.780 1.00 95.06 161 SER A C 1
ATOM 1266 O O . SER A 1 161 ? -5.726 2.558 24.949 1.00 95.06 161 SER A O 1
ATOM 1268 N N . ASP A 1 162 ? -5.266 1.124 26.599 1.00 96.19 162 ASP A N 1
ATOM 1269 C CA . ASP A 1 162 ? -3.810 1.246 26.471 1.00 96.19 162 ASP A CA 1
ATOM 1270 C C . ASP A 1 162 ? -3.195 0.335 25.389 1.00 96.19 162 ASP A C 1
ATOM 1272 O O . ASP A 1 162 ? -1.980 0.348 25.178 1.00 96.19 162 ASP A O 1
ATOM 1276 N N . CYS A 1 163 ? -4.026 -0.418 24.661 1.00 95.38 163 CYS A N 1
ATOM 1277 C CA . CYS A 1 163 ? -3.626 -1.259 23.534 1.00 95.38 163 CYS A CA 1
ATOM 1278 C C . CYS A 1 163 ? -4.166 -0.705 22.210 1.00 95.38 163 CYS A C 1
ATOM 1280 O O . CYS A 1 163 ? -5.272 -0.172 22.162 1.00 95.38 163 CYS A O 1
ATOM 1282 N N . PHE A 1 164 ? -3.413 -0.903 21.125 1.00 97.75 164 PHE A N 1
ATOM 1283 C CA . PHE A 1 164 ? -3.858 -0.590 19.767 1.00 97.75 164 PHE A CA 1
ATOM 1284 C C . PHE A 1 164 ? -5.024 -1.500 19.357 1.00 97.75 164 PHE A C 1
ATOM 1286 O O . PHE A 1 164 ? -4.931 -2.721 19.487 1.00 97.75 164 PHE A O 1
ATOM 1293 N N . THR A 1 165 ? -6.108 -0.918 18.843 1.00 98.31 165 THR A N 1
ATOM 1294 C CA . THR A 1 165 ? -7.322 -1.659 18.462 1.00 98.31 165 THR A CA 1
ATOM 1295 C C . THR A 1 165 ? -7.842 -1.259 17.084 1.00 98.31 165 THR A C 1
ATOM 1297 O O . THR A 1 165 ? -7.315 -0.354 16.437 1.00 98.31 165 THR A O 1
ATOM 1300 N N . LEU A 1 166 ? -8.940 -1.886 16.643 1.00 98.38 166 LEU A N 1
ATOM 1301 C CA . LEU A 1 166 ? -9.688 -1.416 15.475 1.00 98.38 166 LEU A CA 1
ATOM 1302 C C . LEU A 1 166 ? -10.096 0.060 15.583 1.00 98.38 166 LEU A C 1
ATOM 1304 O O . LEU A 1 166 ? -10.138 0.727 14.553 1.00 98.38 166 LEU A O 1
ATOM 1308 N N . ALA A 1 167 ? -10.364 0.569 16.796 1.00 98.31 167 ALA A N 1
ATOM 1309 C CA . ALA A 1 167 ? -10.713 1.974 16.973 1.00 98.31 167 ALA A CA 1
ATOM 1310 C C . ALA A 1 167 ? -9.597 2.899 16.508 1.00 98.31 167 ALA A C 1
ATOM 1312 O O . ALA A 1 167 ? -9.917 3.942 15.984 1.00 98.31 167 ALA A O 1
ATOM 1313 N N . ASP A 1 168 ? -8.329 2.524 16.657 1.00 98.69 168 ASP A N 1
ATOM 1314 C CA . ASP A 1 168 ? -7.196 3.328 16.197 1.00 98.69 168 ASP A CA 1
ATOM 1315 C C . ASP A 1 168 ? -6.881 3.051 14.722 1.00 98.69 168 ASP A C 1
ATOM 1317 O O . ASP A 1 168 ? -6.626 3.968 13.942 1.00 98.69 168 ASP A O 1
ATOM 1321 N N . LEU A 1 169 ? -6.950 1.775 14.319 1.00 98.44 169 LEU A N 1
ATOM 1322 C CA . LEU A 1 169 ? -6.693 1.324 12.950 1.00 98.44 169 LEU A CA 1
ATOM 1323 C C . LEU A 1 169 ? -7.588 2.030 11.927 1.00 98.44 169 LEU A C 1
ATOM 1325 O O . LEU A 1 169 ? -7.147 2.343 10.820 1.00 98.44 169 LEU A O 1
ATOM 1329 N N . HIS A 1 170 ? -8.856 2.266 12.276 1.00 98.56 170 HIS A N 1
ATOM 1330 C CA . HIS A 1 170 ? -9.850 2.808 11.351 1.00 98.56 170 HIS A CA 1
ATOM 1331 C C . HIS A 1 170 ? -9.562 4.247 10.913 1.00 98.56 170 HIS A C 1
ATOM 1333 O O . HIS A 1 170 ? -9.925 4.586 9.782 1.00 98.56 170 HIS A O 1
ATOM 1339 N N . HIS A 1 171 ? -8.860 5.042 11.732 1.00 98.50 171 HIS A N 1
ATOM 1340 C CA . HIS A 1 171 ? -8.474 6.423 11.410 1.00 98.50 171 HIS A CA 1
ATOM 1341 C C . HIS A 1 171 ? -7.311 6.521 10.438 1.00 98.50 171 HIS A C 1
ATOM 1343 O O . HIS A 1 171 ? -7.188 7.522 9.726 1.00 98.50 171 HIS A O 1
ATOM 1349 N N . ILE A 1 172 ? -6.443 5.509 10.435 1.00 96.44 172 ILE A N 1
ATOM 1350 C CA . ILE A 1 172 ? -5.124 5.586 9.817 1.00 96.44 172 ILE A CA 1
ATOM 1351 C C . ILE A 1 172 ? -5.178 6.036 8.337 1.00 96.44 172 ILE A C 1
ATOM 1353 O O . ILE A 1 172 ? -4.441 6.964 7.992 1.00 96.44 172 ILE A O 1
ATOM 1357 N N . PRO A 1 173 ? -6.048 5.488 7.458 1.00 93.38 173 PRO A N 1
ATOM 1358 C CA . PRO A 1 173 ? -6.068 5.879 6.046 1.00 93.38 173 PRO A CA 1
ATOM 1359 C C . PRO A 1 173 ? -6.327 7.369 5.814 1.00 93.38 173 PRO A C 1
ATOM 1361 O O . PRO A 1 173 ? -5.606 8.019 5.058 1.00 93.38 173 PRO A O 1
ATOM 1364 N N . ASN A 1 174 ? -7.322 7.935 6.500 1.00 94.00 174 ASN A N 1
ATOM 1365 C CA . ASN A 1 174 ? -7.631 9.354 6.360 1.00 94.00 174 ASN A CA 1
ATOM 1366 C C . ASN A 1 174 ? -6.550 10.215 7.022 1.00 94.00 174 ASN A C 1
ATOM 1368 O O . ASN A 1 174 ? -6.146 11.218 6.439 1.00 94.00 174 ASN A O 1
ATOM 1372 N N . LEU A 1 175 ? -6.029 9.823 8.192 1.00 94.69 175 LEU A N 1
ATOM 1373 C CA . LEU A 1 175 ? -4.919 10.536 8.834 1.00 94.69 175 LEU A CA 1
ATOM 1374 C C . LEU A 1 175 ? -3.698 10.623 7.918 1.00 94.69 175 LEU A C 1
ATOM 1376 O O . LEU A 1 175 ? -3.121 11.699 7.792 1.00 94.69 175 LEU A O 1
ATOM 1380 N N . GLN A 1 176 ? -3.355 9.546 7.210 1.00 88.06 176 GLN A N 1
ATOM 1381 C CA . GLN A 1 176 ? -2.261 9.550 6.241 1.00 88.06 176 GLN A CA 1
ATOM 1382 C C . GLN A 1 176 ? -2.473 10.585 5.127 1.00 88.06 176 GLN A C 1
ATOM 1384 O O . GLN A 1 176 ? -1.540 11.307 4.775 1.00 88.06 176 GLN A O 1
ATOM 1389 N N . CYS A 1 177 ? -3.696 10.702 4.596 1.00 85.75 177 CYS A N 1
ATOM 1390 C CA . CYS A 1 177 ? -4.033 11.751 3.633 1.00 85.75 177 CYS A CA 1
ATOM 1391 C C . CYS A 1 177 ? -3.866 13.152 4.240 1.00 85.75 177 CYS A C 1
ATOM 1393 O O . CYS A 1 177 ? -3.313 14.046 3.601 1.00 85.75 177 CYS A O 1
ATOM 1395 N N . LEU A 1 178 ? -4.314 13.351 5.482 1.00 89.38 178 LEU A N 1
ATOM 1396 C CA . LEU A 1 178 ? -4.233 14.646 6.159 1.00 89.38 178 LEU A CA 1
ATOM 1397 C C . LEU A 1 178 ? -2.790 15.060 6.471 1.00 89.38 178 LEU A C 1
ATOM 1399 O O . LEU A 1 178 ? -2.468 16.239 6.318 1.00 89.38 178 LEU A O 1
ATOM 1403 N N . LEU A 1 179 ? -1.923 14.111 6.841 1.00 86.56 179 LEU A N 1
ATOM 1404 C CA . LEU A 1 179 ? -0.490 14.334 7.069 1.00 86.56 179 LEU A CA 1
ATOM 1405 C C . LEU A 1 179 ? 0.233 14.842 5.812 1.00 86.56 179 LEU A C 1
ATOM 1407 O O . LEU A 1 179 ? 1.213 15.573 5.929 1.00 86.56 179 LEU A O 1
ATOM 1411 N N . ALA A 1 180 ? -0.261 14.501 4.620 1.00 80.31 180 ALA A N 1
ATOM 1412 C CA . ALA A 1 180 ? 0.260 14.993 3.344 1.00 80.31 180 ALA A CA 1
ATOM 1413 C C . ALA A 1 180 ? -0.316 16.365 2.927 1.00 80.31 180 ALA A C 1
ATOM 1415 O O . ALA A 1 180 ? -0.076 16.820 1.811 1.00 80.31 180 ALA A O 1
ATOM 1416 N N . SER A 1 181 ? -1.088 17.028 3.795 1.00 85.75 181 SER A N 1
ATOM 1417 C CA . SER A 1 181 ? -1.798 18.275 3.489 1.00 85.75 181 SER A CA 1
ATOM 1418 C C . SER A 1 181 ? -1.519 19.380 4.523 1.00 85.75 181 SER A C 1
ATOM 1420 O O . SER A 1 181 ? -1.078 19.089 5.637 1.00 85.75 181 SER A O 1
ATOM 1422 N N . PRO A 1 182 ? -1.868 20.651 4.236 1.00 87.88 182 PRO A N 1
ATOM 1423 C CA . PRO A 1 182 ? -1.771 21.738 5.215 1.00 87.88 182 PRO A CA 1
ATOM 1424 C C . PRO A 1 182 ? -2.622 21.541 6.483 1.00 87.88 182 PRO A C 1
ATOM 1426 O O . PRO A 1 182 ? -2.413 22.241 7.472 1.00 87.88 182 PRO A O 1
ATOM 1429 N N . VAL A 1 183 ? -3.574 20.597 6.482 1.00 92.56 183 VAL A N 1
ATOM 1430 C CA . VAL A 1 183 ? -4.381 20.242 7.665 1.00 92.56 183 VAL A CA 1
ATOM 1431 C C . VAL A 1 183 ? -3.534 19.579 8.750 1.00 92.56 183 VAL A C 1
ATOM 1433 O O . VAL A 1 183 ? -3.934 19.616 9.911 1.00 92.56 183 VAL A O 1
ATOM 1436 N N . LYS A 1 184 ? -2.345 19.051 8.415 1.00 93.38 184 LYS A N 1
ATOM 1437 C CA . LYS A 1 184 ? -1.394 18.465 9.373 1.00 93.38 184 LYS A CA 1
ATOM 1438 C C . LYS A 1 184 ? -1.178 19.339 10.617 1.00 93.38 184 LYS A C 1
ATOM 1440 O O . LYS A 1 184 ? -1.058 18.797 11.709 1.00 93.38 184 LYS A O 1
ATOM 1445 N N . LYS A 1 185 ? -1.241 20.670 10.485 1.00 95.81 185 LYS A N 1
ATOM 1446 C CA . LYS A 1 185 ? -1.168 21.607 11.621 1.00 95.81 185 LYS A CA 1
ATOM 1447 C C . LYS A 1 185 ? -2.154 21.283 12.756 1.00 95.81 185 LYS A C 1
ATOM 1449 O O . LYS A 1 185 ? -1.784 21.382 13.916 1.00 95.81 185 LYS A O 1
ATOM 1454 N N . LEU A 1 186 ? -3.370 20.818 12.440 1.00 96.94 186 LEU A N 1
ATOM 1455 C CA . LEU A 1 186 ? -4.375 20.463 13.451 1.00 96.94 186 LEU A CA 1
ATOM 1456 C C . LEU A 1 186 ? -3.946 19.254 14.294 1.00 96.94 186 LEU A C 1
ATOM 1458 O O . LEU A 1 186 ? -4.365 19.124 15.442 1.00 96.94 186 LEU A O 1
ATOM 1462 N N . ILE A 1 187 ? -3.135 18.365 13.721 1.00 97.75 187 ILE A N 1
ATOM 1463 C CA . ILE A 1 187 ? -2.537 17.233 14.431 1.00 97.75 187 ILE A CA 1
ATOM 1464 C C . ILE A 1 187 ? -1.344 17.736 15.251 1.00 97.75 187 ILE A C 1
ATOM 1466 O O . ILE A 1 187 ? -1.265 17.449 16.439 1.00 97.75 187 ILE A O 1
ATOM 1470 N N . ASP A 1 188 ? -0.460 18.533 14.645 1.00 96.00 188 ASP A N 1
ATOM 1471 C CA . ASP A 1 188 ? 0.780 19.010 15.275 1.00 96.00 188 ASP A CA 1
ATOM 1472 C C . ASP A 1 188 ? 0.543 19.896 16.509 1.00 96.00 188 ASP A C 1
ATOM 1474 O O . ASP A 1 188 ? 1.314 19.845 17.465 1.00 96.00 188 ASP A O 1
ATOM 1478 N N . GLU A 1 189 ? -0.533 20.686 16.512 1.00 97.62 189 GLU A N 1
ATOM 1479 C CA . GLU A 1 189 ? -0.921 21.571 17.621 1.00 97.62 189 GLU A CA 1
ATOM 1480 C C . GLU A 1 189 ? -1.435 20.820 18.864 1.00 97.62 189 GLU A C 1
ATOM 1482 O O . GLU A 1 189 ? -1.613 21.428 19.920 1.00 97.62 189 GLU A O 1
ATOM 1487 N N . ARG A 1 190 ? -1.687 19.510 18.756 1.00 98.50 190 ARG A N 1
ATOM 1488 C CA . ARG A 1 190 ? -2.258 18.666 19.815 1.00 98.50 190 ARG A CA 1
ATOM 1489 C C . ARG A 1 190 ? -1.258 17.564 20.172 1.00 98.50 190 ARG A C 1
ATOM 1491 O O . ARG A 1 190 ? -1.179 16.574 19.448 1.00 98.50 190 ARG A O 1
ATOM 1498 N N . PRO A 1 191 ? -0.434 17.726 21.222 1.00 98.50 191 PRO A N 1
ATOM 1499 C CA . PRO A 1 191 ? 0.735 16.875 21.436 1.00 98.50 191 PRO A CA 1
ATOM 1500 C C . PRO A 1 191 ? 0.404 15.391 21.646 1.00 98.50 191 PRO A C 1
ATOM 1502 O O . PRO A 1 191 ? 1.137 14.547 21.129 1.00 98.50 191 PRO A O 1
ATOM 1505 N N . HIS A 1 192 ? -0.684 15.047 22.346 1.00 98.69 192 HIS A N 1
ATOM 1506 C CA . HIS A 1 192 ? -1.050 13.640 22.551 1.00 98.69 192 HIS A CA 1
ATOM 1507 C C . HIS A 1 192 ? -1.634 13.028 21.275 1.00 98.69 192 HIS A C 1
ATOM 1509 O O . HIS A 1 192 ? -1.288 11.899 20.928 1.00 98.69 192 HIS A O 1
ATOM 1515 N N . VAL A 1 193 ? -2.445 13.785 20.527 1.00 98.81 193 VAL A N 1
ATOM 1516 C CA . VAL A 1 193 ? -2.898 13.383 19.186 1.00 98.81 193 VAL A CA 1
ATOM 1517 C C . VAL A 1 193 ? -1.705 13.191 18.253 1.00 98.81 193 VAL A C 1
ATOM 1519 O O . VAL A 1 193 ? -1.621 12.163 17.595 1.00 98.81 193 VAL A O 1
ATOM 1522 N N . CYS A 1 194 ? -0.764 14.132 18.204 1.00 98.31 194 CYS A N 1
ATOM 1523 C CA . CYS A 1 194 ? 0.434 14.050 17.370 1.00 98.31 194 CYS A CA 1
ATOM 1524 C C . CYS A 1 194 ? 1.251 12.789 17.679 1.00 98.31 194 CYS A C 1
ATOM 1526 O O . CYS A 1 194 ? 1.601 12.041 16.765 1.00 98.31 194 CYS A O 1
ATOM 1528 N N . ALA A 1 195 ? 1.485 12.504 18.965 1.00 98.19 195 ALA A N 1
ATOM 1529 C CA . ALA A 1 195 ? 2.184 11.299 19.400 1.00 98.19 195 ALA A CA 1
ATOM 1530 C C . ALA A 1 195 ? 1.424 10.013 19.026 1.00 98.19 195 ALA A C 1
ATOM 1532 O O . ALA A 1 195 ? 2.030 9.080 18.502 1.00 98.19 195 ALA A O 1
ATOM 1533 N N . TRP A 1 196 ? 0.105 9.974 19.236 1.00 98.62 196 TRP A N 1
ATOM 1534 C CA . TRP A 1 196 ? -0.744 8.845 18.843 1.00 98.62 196 TRP A CA 1
ATOM 1535 C C . TRP A 1 196 ? -0.732 8.621 17.327 1.00 98.62 196 TRP A C 1
ATOM 1537 O O . TRP A 1 196 ? -0.531 7.494 16.881 1.00 98.62 196 TRP A O 1
ATOM 1547 N N . VAL A 1 197 ? -0.868 9.683 16.525 1.00 98.00 197 VAL A N 1
ATOM 1548 C CA . VAL A 1 197 ? -0.798 9.603 15.058 1.00 98.00 197 VAL A CA 1
ATOM 1549 C C . VAL A 1 197 ? 0.562 9.069 14.615 1.00 98.00 197 VAL A C 1
ATOM 1551 O O . VAL A 1 197 ? 0.612 8.169 13.775 1.00 98.00 197 VAL A O 1
ATOM 1554 N N . ALA A 1 198 ? 1.660 9.587 15.172 1.00 93.38 198 ALA A N 1
ATOM 1555 C CA . ALA A 1 198 ? 3.007 9.116 14.862 1.00 93.38 198 ALA A CA 1
ATOM 1556 C C . ALA A 1 198 ? 3.178 7.624 15.196 1.00 93.38 198 ALA A C 1
ATOM 1558 O O . ALA A 1 198 ? 3.706 6.870 14.382 1.00 93.38 198 ALA A O 1
ATOM 1559 N N . ASP A 1 199 ? 2.676 7.180 16.350 1.00 95.38 199 ASP A N 1
ATOM 1560 C CA . ASP A 1 199 ? 2.724 5.775 16.756 1.00 95.38 199 ASP A CA 1
ATOM 1561 C C . ASP A 1 199 ? 1.930 4.878 15.789 1.00 95.38 199 ASP A C 1
ATOM 1563 O O . ASP A 1 199 ? 2.515 3.985 15.171 1.00 95.38 199 ASP A O 1
ATOM 1567 N N . ILE A 1 200 ? 0.638 5.149 15.560 1.00 95.94 200 ILE A N 1
ATOM 1568 C CA . ILE A 1 200 ? -0.217 4.276 14.732 1.00 95.94 200 ILE A CA 1
ATOM 1569 C C . ILE A 1 200 ? 0.215 4.244 13.261 1.00 95.94 200 ILE A C 1
ATOM 1571 O O . ILE A 1 200 ? 0.102 3.206 12.610 1.00 95.94 200 ILE A O 1
ATOM 1575 N N . THR A 1 201 ? 0.746 5.355 12.738 1.00 88.00 201 THR A N 1
ATOM 1576 C CA . THR A 1 201 ? 1.236 5.438 11.352 1.00 88.00 201 THR A CA 1
ATOM 1577 C C . THR A 1 201 ? 2.639 4.868 11.169 1.00 88.00 201 THR A C 1
ATOM 1579 O O . THR A 1 201 ? 3.031 4.631 10.031 1.00 88.00 201 THR A O 1
ATOM 1582 N N . SER A 1 202 ? 3.377 4.590 12.250 1.00 86.56 202 SER A N 1
ATOM 1583 C CA . SER A 1 202 ? 4.693 3.927 12.211 1.00 86.56 202 SER A CA 1
ATOM 1584 C C . SER A 1 202 ? 4.621 2.396 12.312 1.00 86.56 202 SER A C 1
ATOM 1586 O O . SER A 1 202 ? 5.633 1.709 12.169 1.00 86.56 202 SER A O 1
ATOM 1588 N N . ARG A 1 203 ? 3.426 1.836 12.538 1.00 86.62 203 ARG A N 1
ATOM 1589 C CA . ARG A 1 203 ? 3.224 0.389 12.707 1.00 86.62 203 ARG A CA 1
ATOM 1590 C C . ARG A 1 203 ? 3.567 -0.371 11.423 1.00 86.62 203 ARG A C 1
ATOM 1592 O O . ARG A 1 203 ? 3.033 0.007 10.391 1.00 86.62 203 ARG A O 1
ATOM 1599 N N . PRO A 1 204 ? 4.332 -1.479 11.442 1.00 77.88 204 PRO A N 1
ATOM 1600 C CA . PRO A 1 204 ? 4.779 -2.171 10.220 1.00 77.88 204 PRO A CA 1
ATOM 1601 C C . PRO A 1 204 ? 3.670 -2.596 9.242 1.00 77.88 204 PRO A C 1
ATOM 1603 O O . PRO A 1 204 ? 3.892 -2.662 8.037 1.00 77.88 204 PRO A O 1
ATOM 1606 N N . SER A 1 205 ? 2.471 -2.876 9.753 1.00 79.19 205 SER A N 1
ATOM 1607 C CA . SER A 1 205 ? 1.263 -3.203 8.978 1.00 79.19 205 SER A CA 1
ATOM 1608 C C . SER A 1 205 ? 0.749 -2.033 8.123 1.00 79.19 205 SER A C 1
ATOM 1610 O O . SER A 1 205 ? 0.156 -2.247 7.062 1.00 79.19 205 SER A O 1
ATOM 1612 N N . TRP A 1 206 ? 0.977 -0.800 8.586 1.00 78.06 206 TRP A N 1
ATOM 1613 C CA . TRP A 1 206 ? 0.589 0.447 7.937 1.00 78.06 206 TRP A CA 1
ATOM 1614 C C . TRP A 1 206 ? 1.776 1.141 7.286 1.00 78.06 206 TRP A C 1
ATOM 1616 O O . TRP A 1 206 ? 1.782 1.378 6.080 1.00 78.06 206 TRP A O 1
ATOM 1626 N N . ALA A 1 207 ? 2.813 1.366 8.089 1.00 55.53 207 ALA A N 1
ATOM 1627 C CA . ALA A 1 207 ? 4.154 1.782 7.723 1.00 55.53 207 ALA A CA 1
ATOM 1628 C C . ALA A 1 207 ? 4.896 0.720 6.925 1.00 55.53 207 ALA A C 1
ATOM 1630 O O . ALA A 1 207 ? 6.125 0.769 6.917 1.00 55.53 207 ALA A O 1
ATOM 1631 N N . LYS A 1 208 ? 4.179 -0.235 6.297 1.00 57.06 208 LYS A N 1
ATOM 1632 C CA . LYS A 1 208 ? 4.700 -1.180 5.306 1.00 57.06 208 LYS A CA 1
ATOM 1633 C C . LYS A 1 208 ? 5.853 -0.452 4.640 1.00 57.06 208 LYS A C 1
ATOM 1635 O O . LYS A 1 208 ? 5.532 0.606 4.095 1.00 57.06 208 LYS A O 1
ATOM 1640 N N . PRO A 1 209 ? 7.130 -0.879 4.718 1.00 41.69 209 PRO A N 1
ATOM 1641 C CA . PRO A 1 209 ? 8.201 0.064 4.416 1.00 41.69 209 PRO A CA 1
ATOM 1642 C C . PRO A 1 209 ? 7.944 0.762 3.074 1.00 41.69 209 PRO A C 1
ATOM 1644 O O . PRO A 1 209 ? 8.131 1.973 3.012 1.00 41.69 209 PRO A O 1
ATOM 1647 N N . PHE A 1 210 ? 7.298 0.059 2.109 1.00 37.31 210 PHE A N 1
ATOM 1648 C CA . PHE A 1 210 ? 6.636 0.684 0.945 1.00 37.31 210 PHE A CA 1
ATOM 1649 C C . PHE A 1 210 ? 5.261 0.138 0.502 1.00 37.31 210 PHE A C 1
ATOM 1651 O O . PHE A 1 210 ? 4.688 0.626 -0.469 1.00 37.31 210 PHE A O 1
ATOM 1658 N N . GLY A 1 211 ? 4.706 -0.884 1.152 1.00 44.72 211 GLY A N 1
ATOM 1659 C CA . GLY A 1 211 ? 3.378 -1.403 0.805 1.00 44.72 211 GLY A CA 1
ATOM 1660 C C . GLY A 1 211 ? 3.199 -2.037 -0.562 1.00 44.72 211 GLY A C 1
ATOM 1661 O O . GLY A 1 211 ? 2.082 -2.076 -1.082 1.00 44.72 211 GLY A O 1
ATOM 1662 N N . GLN A 1 212 ? 4.294 -2.565 -1.091 1.00 51.47 212 GLN A N 1
ATOM 1663 C CA . GLN A 1 212 ? 4.391 -3.171 -2.404 1.00 51.47 212 GLN A CA 1
ATOM 1664 C C . GLN A 1 212 ? 4.261 -4.696 -2.313 1.00 51.47 212 GLN A C 1
ATOM 1666 O O . GLN A 1 212 ? 4.744 -5.328 -1.377 1.00 51.47 212 GLN A O 1
ATOM 1671 N N . VAL A 1 213 ? 3.611 -5.279 -3.316 1.00 55.91 213 VAL A N 1
ATOM 1672 C CA . VAL A 1 213 ? 3.833 -6.672 -3.718 1.00 55.91 213 VAL A CA 1
ATOM 1673 C C . VAL A 1 213 ? 5.105 -6.722 -4.581 1.00 55.91 213 VAL A C 1
ATOM 1675 O O . VAL A 1 213 ? 5.383 -5.742 -5.275 1.00 55.91 213 VAL A O 1
ATOM 1678 N N . PRO A 1 214 ? 5.872 -7.827 -4.593 1.00 64.81 214 PRO A N 1
ATOM 1679 C CA . PRO A 1 214 ? 5.558 -9.132 -4.011 1.00 64.81 214 PRO A CA 1
ATOM 1680 C C . PRO A 1 214 ? 6.009 -9.309 -2.550 1.00 64.81 214 PRO A C 1
ATOM 1682 O O . PRO A 1 214 ? 7.020 -8.758 -2.121 1.00 64.81 214 PRO A O 1
ATOM 1685 N N . ALA A 1 215 ? 5.269 -10.156 -1.832 1.00 71.38 215 ALA A N 1
ATOM 1686 C CA . ALA A 1 215 ?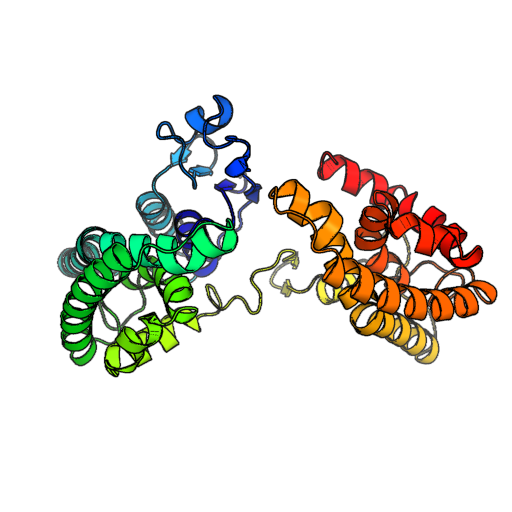 5.718 -10.846 -0.626 1.00 71.38 215 ALA A CA 1
ATOM 1687 C C . ALA A 1 215 ? 5.809 -12.344 -0.945 1.00 71.38 215 ALA A C 1
ATOM 1689 O O . ALA A 1 215 ? 5.061 -12.844 -1.788 1.00 71.38 215 ALA A O 1
ATOM 1690 N N . PHE A 1 216 ? 6.738 -13.045 -0.310 1.00 77.50 216 PHE A N 1
ATOM 1691 C CA . PHE A 1 216 ? 6.985 -14.462 -0.549 1.00 77.50 216 PHE A CA 1
ATOM 1692 C C . PHE A 1 216 ? 7.209 -15.178 0.779 1.00 77.50 216 PHE A C 1
ATOM 1694 O O . PHE A 1 216 ? 7.918 -14.656 1.642 1.00 77.50 216 PHE A O 1
ATOM 1701 N N . GLN A 1 217 ? 6.610 -16.358 0.934 1.00 80.44 217 GLN A N 1
ATOM 1702 C CA . GLN A 1 217 ? 6.738 -17.177 2.132 1.00 80.44 217 GLN A CA 1
ATOM 1703 C C . GLN A 1 217 ? 7.207 -18.589 1.775 1.00 80.44 217 GLN A C 1
ATOM 1705 O O . GLN A 1 217 ? 6.651 -19.217 0.875 1.00 80.44 217 GLN A O 1
ATOM 1710 N N . ASP A 1 218 ? 8.205 -19.074 2.511 1.00 81.31 218 ASP A N 1
ATOM 1711 C CA . ASP A 1 218 ? 8.717 -20.442 2.435 1.00 81.31 218 ASP A CA 1
ATOM 1712 C C . ASP A 1 218 ? 8.916 -20.993 3.853 1.00 81.31 218 ASP A C 1
ATOM 1714 O O . ASP A 1 218 ? 9.810 -20.569 4.590 1.00 81.31 218 ASP A O 1
ATOM 1718 N N . GLY A 1 219 ? 8.001 -21.862 4.290 1.00 86.12 219 GLY A N 1
ATOM 1719 C CA . GLY A 1 219 ? 7.890 -22.262 5.694 1.00 86.12 219 GLY A CA 1
ATOM 1720 C C . GLY A 1 219 ? 7.676 -21.052 6.613 1.00 86.12 219 GLY A C 1
ATOM 1721 O O . GLY A 1 219 ? 6.717 -20.292 6.445 1.00 86.12 219 GLY A O 1
ATOM 1722 N N . ASP A 1 220 ? 8.589 -20.869 7.567 1.00 78.81 220 ASP A N 1
ATOM 1723 C CA . ASP A 1 220 ? 8.585 -19.740 8.508 1.00 78.81 220 ASP A CA 1
ATOM 1724 C C . ASP A 1 220 ? 9.279 -18.481 7.948 1.00 78.81 220 ASP A C 1
ATOM 1726 O O . ASP A 1 220 ? 9.206 -17.406 8.549 1.00 78.81 220 ASP A O 1
ATOM 1730 N N . LEU A 1 221 ? 9.960 -18.580 6.799 1.00 71.00 221 LEU A N 1
ATOM 1731 C CA . LEU A 1 221 ? 10.651 -17.452 6.182 1.00 71.00 221 LEU A CA 1
ATOM 1732 C C . LEU A 1 221 ? 9.658 -16.579 5.411 1.00 71.00 221 LEU A C 1
ATOM 1734 O O . LEU A 1 221 ? 9.049 -17.030 4.444 1.00 71.00 221 LEU A O 1
ATOM 1738 N N . LYS A 1 222 ? 9.558 -15.301 5.788 1.00 74.75 222 LYS A N 1
ATOM 1739 C CA . LYS A 1 222 ? 8.796 -14.278 5.057 1.00 74.75 222 LYS A CA 1
ATOM 1740 C C . LYS A 1 222 ? 9.743 -13.238 4.470 1.00 74.75 222 LYS A C 1
ATOM 1742 O O . LYS A 1 222 ? 10.493 -12.591 5.199 1.00 74.75 222 LYS A O 1
ATOM 1747 N N . LEU A 1 223 ? 9.692 -13.069 3.153 1.00 72.44 223 LEU A N 1
ATOM 1748 C CA . LEU A 1 223 ? 10.497 -12.116 2.399 1.00 72.44 223 LEU A CA 1
ATOM 1749 C C . LEU A 1 223 ? 9.610 -11.081 1.706 1.00 72.44 223 LEU A C 1
ATOM 1751 O O . LEU A 1 223 ? 8.522 -11.376 1.213 1.00 72.44 223 LEU A O 1
ATOM 1755 N N . PHE A 1 224 ? 10.129 -9.865 1.633 1.00 72.81 224 PHE A N 1
ATOM 1756 C CA . PHE A 1 224 ? 9.624 -8.754 0.833 1.00 72.81 224 PHE A CA 1
ATOM 1757 C C . PHE A 1 224 ? 10.787 -8.210 -0.013 1.00 72.81 224 PHE A C 1
ATOM 1759 O O . PHE A 1 224 ? 11.921 -8.659 0.152 1.00 72.81 224 PHE A O 1
ATOM 1766 N N . GLU A 1 225 ? 10.509 -7.277 -0.926 1.00 80.25 225 GLU A N 1
ATOM 1767 C CA . GLU A 1 225 ? 11.405 -6.835 -2.010 1.00 80.25 225 GLU A CA 1
ATOM 1768 C C . GLU A 1 225 ? 11.622 -7.897 -3.097 1.00 80.25 225 GLU A C 1
ATOM 1770 O O . GLU A 1 225 ? 12.252 -8.937 -2.891 1.00 80.25 225 GLU A O 1
ATOM 1775 N N . SER A 1 226 ? 11.167 -7.606 -4.319 1.00 87.69 226 SER A N 1
ATOM 1776 C CA . SER A 1 226 ? 11.249 -8.535 -5.458 1.00 87.69 226 SER A CA 1
ATOM 1777 C C . SER A 1 226 ? 12.678 -9.025 -5.736 1.00 87.69 226 SER A C 1
ATOM 1779 O O . SER A 1 226 ? 12.885 -10.200 -6.050 1.00 87.69 226 SER A O 1
ATOM 1781 N N . ARG A 1 227 ? 13.687 -8.161 -5.565 1.00 90.56 227 ARG A N 1
ATOM 1782 C CA . ARG A 1 227 ? 15.107 -8.504 -5.761 1.00 90.56 227 ARG A CA 1
ATOM 1783 C C . ARG A 1 227 ? 15.653 -9.420 -4.663 1.00 90.56 227 ARG A C 1
ATOM 1785 O O . ARG A 1 227 ? 16.497 -10.262 -4.951 1.00 90.56 227 ARG A O 1
ATOM 1792 N N . ALA A 1 228 ? 15.170 -9.305 -3.426 1.00 87.75 228 ALA A N 1
ATOM 1793 C CA . ALA A 1 228 ? 15.544 -10.219 -2.346 1.00 87.75 228 ALA A CA 1
ATOM 1794 C C . ALA A 1 228 ? 14.845 -11.576 -2.507 1.00 87.75 228 ALA A C 1
ATOM 1796 O O . ALA A 1 228 ? 15.498 -12.615 -2.435 1.00 87.75 228 ALA A O 1
ATOM 1797 N N . ILE A 1 229 ? 13.549 -11.557 -2.833 1.00 90.88 229 ILE A N 1
ATOM 1798 C CA . ILE A 1 229 ? 12.744 -12.755 -3.101 1.00 90.88 229 ILE A CA 1
ATOM 1799 C C . ILE A 1 229 ? 13.355 -13.577 -4.238 1.00 90.88 229 ILE A C 1
ATOM 1801 O O . ILE A 1 229 ? 13.602 -14.769 -4.089 1.00 90.88 229 ILE A O 1
ATOM 1805 N N . THR A 1 230 ? 13.658 -12.946 -5.373 1.00 94.69 230 THR A N 1
ATOM 1806 C CA . THR A 1 230 ? 14.240 -13.653 -6.527 1.00 94.69 230 THR A CA 1
ATOM 1807 C C . THR A 1 230 ? 15.649 -14.181 -6.254 1.00 94.69 230 THR A C 1
ATOM 1809 O O . THR A 1 230 ? 15.978 -15.259 -6.745 1.00 94.69 230 THR A O 1
ATOM 1812 N N . ARG A 1 231 ? 16.465 -13.489 -5.441 1.00 93.75 231 ARG A N 1
ATOM 1813 C CA . ARG A 1 231 ? 17.752 -14.028 -4.963 1.00 93.75 231 ARG A CA 1
ATOM 1814 C C . ARG A 1 231 ? 17.553 -15.272 -4.105 1.00 93.75 231 ARG A C 1
ATOM 1816 O O . ARG A 1 231 ? 18.227 -16.265 -4.354 1.00 93.75 231 ARG A O 1
ATOM 1823 N N . TYR A 1 232 ? 16.631 -15.233 -3.141 1.00 94.06 232 TYR A N 1
ATOM 1824 C CA . TYR A 1 232 ? 16.317 -16.395 -2.309 1.00 94.06 232 TYR A CA 1
ATOM 1825 C C . TYR A 1 232 ? 15.875 -17.581 -3.165 1.00 94.06 232 TYR A C 1
ATOM 1827 O O . TYR A 1 232 ? 16.492 -18.638 -3.090 1.00 94.06 232 TYR A O 1
ATOM 1835 N N . ILE A 1 233 ? 14.899 -17.374 -4.055 1.00 93.88 233 ILE A N 1
ATOM 1836 C CA . ILE A 1 233 ? 14.391 -18.430 -4.939 1.00 93.88 233 ILE A CA 1
ATOM 1837 C C . ILE A 1 233 ? 15.522 -19.024 -5.788 1.00 93.88 233 ILE A C 1
ATOM 1839 O O . ILE A 1 233 ? 15.614 -20.238 -5.928 1.00 93.88 233 ILE A O 1
ATOM 1843 N N . ALA A 1 234 ? 16.408 -18.186 -6.333 1.00 93.88 234 ALA A N 1
ATOM 1844 C CA . ALA A 1 234 ? 17.523 -18.646 -7.156 1.00 93.88 234 ALA A CA 1
ATOM 1845 C C . ALA A 1 234 ? 18.586 -19.443 -6.376 1.00 93.88 234 ALA A C 1
ATOM 1847 O O . ALA A 1 234 ? 19.276 -20.263 -6.979 1.00 93.88 234 ALA A O 1
ATOM 1848 N N . HIS A 1 235 ? 18.740 -19.193 -5.072 1.00 92.31 235 HIS A N 1
ATOM 1849 C CA . HIS A 1 235 ? 19.639 -19.949 -4.200 1.00 92.31 235 HIS A CA 1
ATOM 1850 C C . HIS A 1 235 ? 18.994 -21.252 -3.716 1.00 92.31 235 HIS A C 1
ATOM 1852 O O . HIS A 1 235 ? 19.558 -22.324 -3.939 1.00 92.31 235 HIS A O 1
ATOM 1858 N N . GLU A 1 236 ? 17.819 -21.150 -3.094 1.00 94.06 236 GLU A N 1
ATOM 1859 C CA . GLU A 1 236 ? 17.110 -22.267 -2.461 1.00 94.06 236 GLU A CA 1
ATOM 1860 C C . GLU A 1 236 ? 16.709 -23.333 -3.484 1.00 94.06 236 GLU A C 1
ATOM 1862 O O . GLU A 1 236 ? 16.883 -24.524 -3.257 1.00 94.06 236 GLU A O 1
ATOM 1867 N N . TYR A 1 237 ? 16.247 -22.899 -4.658 1.00 92.56 237 TYR A N 1
ATOM 1868 C CA . TYR A 1 237 ? 15.764 -23.779 -5.723 1.00 92.56 237 TYR A CA 1
ATOM 1869 C C . TYR A 1 237 ? 16.741 -23.861 -6.900 1.00 92.56 237 TYR A C 1
ATOM 1871 O O . TYR A 1 237 ? 16.328 -24.006 -8.052 1.00 92.56 237 TYR A O 1
ATOM 1879 N N . SER A 1 238 ? 18.044 -23.742 -6.629 1.00 90.25 238 SER A N 1
ATOM 1880 C CA . SER A 1 238 ? 19.096 -23.760 -7.659 1.00 90.25 238 SER A CA 1
ATOM 1881 C C . SER A 1 238 ? 19.172 -25.072 -8.455 1.00 90.25 238 SER A C 1
ATOM 1883 O O . SER A 1 238 ? 19.652 -25.085 -9.585 1.00 90.25 238 SER A O 1
ATOM 1885 N N . ASP A 1 239 ? 18.652 -26.171 -7.911 1.00 90.44 239 ASP A N 1
ATOM 1886 C CA . ASP A 1 239 ? 18.541 -27.472 -8.573 1.00 90.44 239 ASP A CA 1
ATOM 1887 C C . ASP A 1 239 ? 17.362 -27.560 -9.565 1.00 90.44 239 ASP A C 1
ATOM 1889 O O . ASP A 1 239 ? 17.242 -28.541 -10.306 1.00 90.44 239 ASP A O 1
ATOM 1893 N N . LYS A 1 240 ? 16.492 -26.541 -9.618 1.00 90.31 240 LYS A N 1
ATOM 1894 C CA . LYS A 1 240 ? 15.271 -26.535 -10.432 1.00 90.31 240 LYS A CA 1
ATOM 1895 C C . LYS A 1 240 ? 15.330 -25.502 -11.557 1.00 90.31 240 LYS A C 1
ATOM 1897 O O . LYS A 1 240 ? 15.368 -24.295 -11.343 1.00 90.31 240 LYS A O 1
ATOM 1902 N N . GLY A 1 241 ? 15.167 -25.976 -12.791 1.00 88.00 241 GLY A N 1
ATOM 1903 C CA . GLY A 1 241 ? 14.937 -25.113 -13.952 1.00 88.00 241 GLY A CA 1
ATOM 1904 C C . GLY A 1 241 ? 16.196 -24.410 -14.470 1.00 88.00 241 GLY A C 1
ATOM 1905 O O . GLY A 1 241 ? 17.264 -25.006 -14.558 1.00 88.00 241 GLY A O 1
ATOM 1906 N N . THR A 1 242 ? 16.049 -23.162 -14.929 1.00 90.19 242 THR A N 1
ATOM 1907 C CA . THR A 1 242 ? 17.184 -22.378 -15.448 1.00 90.19 242 THR A CA 1
ATOM 1908 C C . THR A 1 242 ? 18.056 -21.899 -14.296 1.00 90.19 242 THR A C 1
ATOM 1910 O O . THR A 1 242 ? 17.560 -21.231 -13.397 1.00 90.19 242 THR A O 1
ATOM 1913 N N . GLN A 1 243 ? 19.359 -22.159 -14.371 1.00 91.50 243 GLN A N 1
ATOM 1914 C CA . GLN A 1 243 ? 20.331 -21.656 -13.408 1.00 91.50 243 GLN A CA 1
ATOM 1915 C C . GLN A 1 243 ? 20.456 -20.125 -13.503 1.00 91.50 243 GLN A C 1
ATOM 1917 O O . GLN A 1 243 ? 21.002 -19.610 -14.475 1.00 91.50 243 GLN A O 1
ATOM 1922 N N . LEU A 1 244 ? 19.956 -19.398 -12.497 1.00 94.25 244 LEU A N 1
ATOM 1923 C CA . LEU A 1 244 ? 19.915 -17.923 -12.493 1.00 94.25 244 LEU A CA 1
ATOM 1924 C C . LEU A 1 244 ? 21.124 -17.260 -11.814 1.00 94.25 244 LEU A C 1
ATOM 1926 O O . LEU A 1 244 ? 21.291 -16.042 -11.909 1.00 94.25 244 LEU A O 1
ATOM 1930 N N . LEU A 1 245 ? 21.958 -18.047 -11.131 1.00 92.44 245 LEU A N 1
ATOM 1931 C CA . LEU A 1 245 ? 23.187 -17.588 -10.481 1.00 92.44 245 LEU A CA 1
ATOM 1932 C C . LEU A 1 245 ? 24.407 -18.052 -11.271 1.00 92.44 245 LEU A C 1
ATOM 1934 O O . LEU A 1 245 ? 24.437 -19.189 -11.749 1.00 92.44 245 LEU A O 1
ATOM 1938 N N . LEU A 1 246 ? 25.436 -17.207 -11.353 1.00 87.88 246 LEU A N 1
ATOM 1939 C CA . LEU A 1 246 ? 26.697 -17.592 -11.977 1.00 87.88 246 LEU A CA 1
ATOM 1940 C C . LEU A 1 246 ? 27.433 -18.607 -11.105 1.00 87.88 246 LEU A C 1
ATOM 1942 O O . LEU A 1 246 ? 27.909 -18.288 -10.020 1.00 87.88 246 LEU A O 1
ATOM 1946 N N . GLN A 1 247 ? 27.548 -19.827 -11.618 1.00 76.06 247 GLN A N 1
ATOM 1947 C CA . GLN A 1 247 ? 28.315 -20.891 -10.983 1.00 76.06 247 GLN A CA 1
ATOM 1948 C C . GLN A 1 247 ? 29.821 -20.593 -11.071 1.00 76.06 247 GLN A C 1
ATOM 1950 O O . GLN A 1 247 ? 30.311 -20.071 -12.077 1.00 76.06 247 GLN A O 1
ATOM 1955 N N . GLY A 1 248 ? 30.569 -20.928 -10.017 1.00 74.44 248 GLY A N 1
ATOM 1956 C CA . GLY A 1 248 ? 32.029 -20.803 -9.983 1.00 74.44 248 GLY A CA 1
ATOM 1957 C C . GLY A 1 248 ? 32.560 -19.853 -8.907 1.00 74.44 248 GLY A C 1
ATOM 1958 O O . GLY A 1 248 ? 32.158 -19.916 -7.751 1.00 74.44 248 GLY A O 1
ATOM 1959 N N . SER A 1 249 ? 33.550 -19.030 -9.271 1.00 80.56 249 SER A N 1
ATOM 1960 C CA . SER A 1 249 ? 34.345 -18.242 -8.316 1.00 80.56 249 SER A CA 1
ATOM 1961 C C . SER A 1 249 ? 33.595 -17.045 -7.718 1.00 80.56 249 SER A C 1
ATOM 1963 O O . SER A 1 249 ? 32.700 -16.480 -8.347 1.00 80.56 249 SER A O 1
ATOM 1965 N N . ASN A 1 250 ? 34.083 -16.541 -6.578 1.00 82.94 250 ASN A N 1
ATOM 1966 C CA . ASN A 1 250 ? 33.628 -15.274 -5.984 1.00 82.94 250 ASN A CA 1
ATOM 1967 C C . ASN A 1 250 ? 33.660 -14.095 -6.976 1.00 82.94 250 ASN A C 1
ATOM 1969 O O . ASN A 1 250 ? 32.881 -13.155 -6.841 1.00 82.94 250 ASN A O 1
ATOM 1973 N N . LYS A 1 251 ? 34.525 -14.145 -8.003 1.00 88.25 251 LYS A N 1
ATOM 1974 C CA . LYS A 1 251 ? 34.572 -13.124 -9.059 1.00 88.25 251 LYS A CA 1
ATOM 1975 C C . LYS A 1 251 ? 33.334 -13.159 -9.958 1.00 88.25 251 LYS A C 1
ATOM 1977 O O . LYS A 1 251 ? 32.840 -12.098 -10.318 1.00 88.25 251 LYS A O 1
ATOM 1982 N N . SER A 1 252 ? 32.806 -14.340 -10.285 1.00 88.50 252 SER A N 1
ATOM 1983 C CA . SER A 1 252 ? 31.590 -14.465 -11.099 1.00 88.50 252 SER A CA 1
ATOM 1984 C C . SER A 1 252 ? 30.383 -13.904 -10.345 1.00 88.50 252 SER A C 1
ATOM 1986 O O . SER A 1 252 ? 29.612 -13.127 -10.898 1.00 88.50 252 SER A O 1
ATOM 1988 N N . MET A 1 253 ? 30.275 -14.211 -9.049 1.00 86.75 253 MET A N 1
ATOM 1989 C CA . MET A 1 253 ? 29.223 -13.650 -8.196 1.00 86.75 253 MET A CA 1
ATOM 1990 C C . MET A 1 253 ? 29.334 -12.129 -8.064 1.00 86.75 253 MET A C 1
ATOM 1992 O O . MET A 1 253 ? 28.320 -11.444 -8.136 1.00 86.75 253 MET A O 1
ATOM 1996 N N . ALA A 1 254 ? 30.549 -11.583 -7.950 1.00 88.00 254 ALA A N 1
ATOM 1997 C CA . ALA A 1 254 ? 30.744 -10.136 -7.930 1.00 88.00 254 ALA A CA 1
ATOM 1998 C C . ALA A 1 254 ? 30.272 -9.467 -9.235 1.00 88.00 254 ALA A C 1
ATOM 2000 O O . ALA A 1 254 ? 29.620 -8.429 -9.177 1.00 88.00 254 ALA A O 1
ATOM 2001 N N . ILE A 1 255 ? 30.541 -10.072 -10.400 1.00 92.88 255 ILE A N 1
ATOM 2002 C CA . ILE A 1 255 ? 30.058 -9.563 -11.696 1.00 92.88 255 ILE A CA 1
ATOM 2003 C C . ILE A 1 255 ? 28.527 -9.580 -11.751 1.00 92.88 255 ILE A C 1
ATOM 2005 O O . ILE A 1 255 ? 27.927 -8.582 -12.146 1.00 92.88 255 ILE A O 1
ATOM 2009 N N . LEU A 1 256 ? 27.894 -10.682 -11.331 1.00 94.31 256 LEU A N 1
ATOM 2010 C CA . LEU A 1 256 ? 26.435 -10.778 -11.263 1.00 94.31 256 LEU A CA 1
ATOM 2011 C C . LEU A 1 256 ? 25.854 -9.670 -10.375 1.00 94.31 256 LEU A C 1
ATOM 2013 O O . LEU A 1 256 ? 24.976 -8.933 -10.818 1.00 94.31 256 LEU A O 1
ATOM 2017 N N . SER A 1 257 ? 26.391 -9.504 -9.164 1.00 92.31 257 SER A N 1
ATOM 2018 C CA . SER A 1 257 ? 25.950 -8.460 -8.238 1.00 92.31 257 SER A CA 1
ATOM 2019 C C . SER A 1 257 ? 26.085 -7.064 -8.840 1.00 92.31 257 SER A C 1
ATOM 2021 O O . SER A 1 257 ? 25.138 -6.293 -8.768 1.00 92.31 257 SER A O 1
ATOM 2023 N N . VAL A 1 258 ? 27.205 -6.743 -9.501 1.00 95.06 258 VAL A N 1
ATOM 2024 C CA . VAL A 1 258 ? 27.392 -5.433 -10.153 1.00 95.06 258 VAL A CA 1
ATOM 2025 C C . VAL A 1 258 ? 26.278 -5.138 -11.156 1.00 95.06 258 VAL A C 1
ATOM 2027 O O . VAL A 1 258 ? 25.756 -4.026 -11.166 1.00 95.06 258 VAL A O 1
ATOM 2030 N N . TRP A 1 259 ? 25.882 -6.113 -11.975 1.00 97.06 259 TRP A N 1
ATOM 2031 C CA . TRP A 1 259 ? 24.830 -5.896 -12.971 1.00 97.06 259 TRP A CA 1
ATOM 2032 C C . TRP A 1 259 ? 23.422 -5.850 -12.373 1.00 97.06 259 TRP A C 1
ATOM 2034 O O . TRP A 1 259 ? 22.591 -5.098 -12.874 1.00 97.06 259 TRP A O 1
ATOM 2044 N N . MET A 1 260 ? 23.170 -6.562 -11.273 1.00 96.06 260 MET A N 1
ATOM 2045 C CA . MET A 1 260 ? 21.925 -6.414 -10.506 1.00 96.06 260 MET A CA 1
ATOM 2046 C C . MET A 1 260 ? 21.820 -5.028 -9.854 1.00 96.06 260 MET A C 1
ATOM 2048 O O . MET A 1 260 ? 20.761 -4.412 -9.879 1.00 96.06 260 MET A O 1
ATOM 2052 N N . GLU A 1 261 ? 22.917 -4.502 -9.307 1.00 93.25 261 GLU A N 1
ATOM 2053 C CA . GLU A 1 261 ? 22.936 -3.152 -8.733 1.00 93.25 261 GLU A CA 1
ATOM 2054 C C . GLU A 1 261 ? 22.868 -2.070 -9.826 1.00 93.25 261 GLU A C 1
ATOM 2056 O O . GLU A 1 261 ? 22.211 -1.042 -9.656 1.00 93.25 261 GLU A O 1
ATOM 2061 N N . ALA A 1 262 ? 23.487 -2.302 -10.990 1.00 94.69 262 ALA A N 1
ATOM 2062 C CA . ALA A 1 262 ? 23.347 -1.422 -12.150 1.00 94.69 262 ALA A CA 1
ATOM 2063 C C . ALA A 1 262 ? 21.895 -1.373 -12.648 1.00 94.69 262 ALA A C 1
ATOM 2065 O O . ALA A 1 262 ? 21.404 -0.305 -13.012 1.00 94.69 262 ALA A O 1
ATOM 2066 N N . GLU A 1 263 ? 21.193 -2.505 -12.646 1.00 96.62 263 GLU A N 1
ATOM 2067 C CA . GLU A 1 263 ? 19.758 -2.552 -12.911 1.00 96.62 263 GLU A CA 1
ATOM 2068 C C . GLU A 1 263 ? 18.990 -1.702 -11.891 1.00 96.62 263 GLU A C 1
ATOM 2070 O O . GLU A 1 263 ? 18.352 -0.721 -12.277 1.00 96.62 263 GLU A O 1
ATOM 2075 N N . ALA A 1 264 ? 19.138 -2.002 -10.599 1.00 90.69 264 ALA A N 1
ATOM 2076 C CA . ALA A 1 264 ? 18.368 -1.373 -9.530 1.00 90.69 264 ALA A CA 1
ATOM 2077 C C . ALA A 1 264 ? 18.581 0.147 -9.429 1.00 90.69 264 ALA A C 1
ATOM 2079 O O . ALA A 1 264 ? 17.649 0.891 -9.125 1.00 90.69 264 ALA A O 1
ATOM 2080 N N . HIS A 1 265 ? 19.802 0.627 -9.681 1.00 92.31 265 HIS A N 1
ATOM 2081 C CA . HIS A 1 265 ? 20.157 2.031 -9.462 1.00 92.31 265 HIS A CA 1
ATOM 2082 C C . HIS A 1 265 ? 20.218 2.880 -10.727 1.00 92.31 265 HIS A C 1
ATOM 2084 O O . HIS A 1 265 ? 20.076 4.099 -10.635 1.00 92.31 265 HIS A O 1
ATOM 2090 N N . GLN A 1 266 ? 20.446 2.275 -11.894 1.00 95.25 266 GLN A N 1
ATOM 2091 C CA . GLN A 1 266 ? 20.585 3.024 -13.146 1.00 95.25 266 GLN A CA 1
ATOM 2092 C C . GLN A 1 266 ? 19.395 2.787 -14.074 1.00 95.25 266 GLN A C 1
ATOM 2094 O O . GLN A 1 266 ? 18.855 3.744 -14.628 1.00 95.25 266 GLN A O 1
ATOM 2099 N N . PHE A 1 267 ? 18.953 1.537 -14.227 1.00 97.44 267 PHE A N 1
ATOM 2100 C C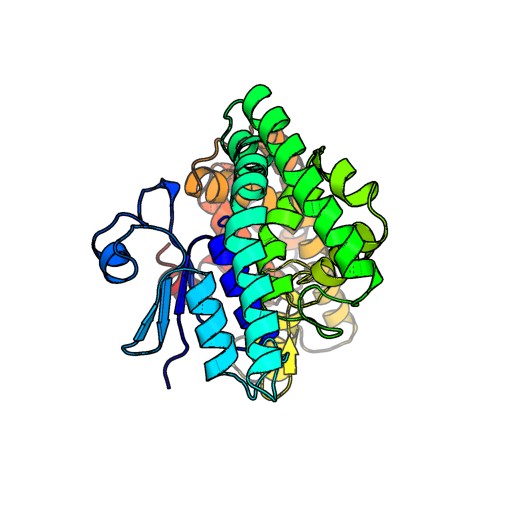A . PHE A 1 267 ? 17.885 1.188 -15.163 1.00 97.44 267 PHE A CA 1
ATOM 2101 C C . PHE A 1 267 ? 16.484 1.371 -14.567 1.00 97.44 267 PHE A C 1
ATOM 2103 O O . PHE A 1 267 ? 15.652 2.058 -15.171 1.00 97.44 267 PHE A O 1
ATOM 2110 N N . ASP A 1 268 ? 16.209 0.783 -13.399 1.00 94.38 268 ASP A N 1
ATOM 2111 C CA . ASP A 1 268 ? 14.884 0.788 -12.766 1.00 94.38 268 ASP A CA 1
ATOM 2112 C C . ASP A 1 268 ? 14.329 2.209 -12.578 1.00 94.38 268 ASP A C 1
ATOM 2114 O O . ASP A 1 268 ? 13.240 2.476 -13.083 1.00 94.38 268 ASP A O 1
ATOM 2118 N N . PRO A 1 269 ? 15.065 3.190 -12.012 1.00 92.19 269 PRO A N 1
ATOM 2119 C CA . PRO A 1 269 ? 14.465 4.482 -11.684 1.00 92.19 269 PRO A CA 1
ATOM 2120 C C . PRO A 1 269 ? 13.911 5.236 -12.899 1.00 92.19 269 PRO A C 1
ATOM 2122 O O . PRO A 1 269 ? 12.888 5.913 -12.793 1.00 92.19 269 PRO A O 1
ATOM 2125 N N . ALA A 1 270 ? 14.576 5.134 -14.055 1.00 94.50 270 ALA A N 1
ATOM 2126 C CA . ALA A 1 270 ? 14.116 5.759 -15.293 1.00 94.50 270 ALA A CA 1
ATOM 2127 C C . ALA A 1 270 ? 13.058 4.901 -16.002 1.00 94.50 270 ALA A C 1
ATOM 2129 O O . ALA A 1 270 ? 12.040 5.423 -16.459 1.00 94.50 270 ALA A O 1
ATOM 2130 N N . SER A 1 271 ? 13.273 3.585 -16.081 1.00 95.62 271 SER A N 1
ATOM 2131 C CA . SER A 1 271 ? 12.360 2.668 -16.772 1.00 95.62 271 SER A CA 1
ATOM 2132 C C . SER A 1 271 ? 11.014 2.525 -16.055 1.00 95.62 271 SER A C 1
ATOM 2134 O O . SER A 1 271 ? 9.979 2.613 -16.712 1.00 95.62 271 SER A O 1
ATOM 2136 N N . SER A 1 272 ? 11.005 2.422 -14.725 1.00 88.75 272 SER A N 1
ATOM 2137 C CA . SER A 1 272 ? 9.801 2.378 -13.889 1.00 88.75 272 SER A CA 1
ATOM 2138 C C . SER A 1 272 ? 8.989 3.669 -14.002 1.00 88.75 272 SER A C 1
ATOM 2140 O O . SER A 1 272 ? 7.766 3.618 -14.101 1.00 88.75 272 SER A O 1
ATOM 2142 N N . LYS A 1 273 ? 9.645 4.839 -14.077 1.00 88.12 273 LYS A N 1
ATOM 2143 C CA . LYS A 1 273 ? 8.957 6.118 -14.334 1.00 88.12 273 LYS A CA 1
ATOM 2144 C C . LYS A 1 273 ? 8.330 6.163 -15.720 1.00 88.12 273 LYS A C 1
ATOM 2146 O O . LYS A 1 273 ? 7.193 6.594 -15.851 1.00 88.12 273 LYS A O 1
ATOM 2151 N N . LEU A 1 274 ? 9.021 5.683 -16.751 1.00 93.12 274 LEU A N 1
ATOM 2152 C CA . LEU A 1 274 ? 8.445 5.604 -18.096 1.00 93.12 274 LEU A CA 1
ATOM 2153 C C . LEU A 1 274 ? 7.287 4.599 -18.165 1.00 93.12 274 LEU A C 1
ATOM 2155 O O . LEU A 1 274 ? 6.272 4.889 -18.793 1.00 93.12 274 LEU A O 1
ATOM 2159 N N . ALA A 1 275 ? 7.397 3.452 -17.492 1.00 87.94 275 ALA A N 1
ATOM 2160 C CA . ALA A 1 275 ? 6.300 2.497 -17.361 1.00 87.94 275 ALA A CA 1
ATOM 2161 C C . ALA A 1 275 ? 5.108 3.119 -16.614 1.00 87.94 275 ALA A C 1
ATOM 2163 O O . ALA A 1 275 ? 3.963 2.969 -17.042 1.00 87.94 275 ALA A O 1
ATOM 2164 N N . TRP A 1 276 ? 5.362 3.891 -15.555 1.00 81.75 276 TRP A N 1
ATOM 2165 C CA . TRP A 1 276 ? 4.332 4.666 -14.872 1.00 81.75 276 TRP A CA 1
ATOM 2166 C C . TRP A 1 276 ? 3.662 5.669 -15.815 1.00 81.75 276 TRP A C 1
ATOM 2168 O O . TRP A 1 276 ? 2.445 5.662 -15.934 1.00 81.75 276 TRP A O 1
ATOM 2178 N N . GLU A 1 277 ? 4.430 6.485 -16.536 1.00 88.25 277 GLU A N 1
ATOM 2179 C CA . GLU A 1 277 ? 3.909 7.526 -17.431 1.00 88.25 277 GLU A CA 1
ATOM 2180 C C . GLU A 1 277 ? 3.130 6.987 -18.639 1.00 88.25 277 GLU A C 1
ATOM 2182 O O . GLU A 1 277 ? 2.141 7.598 -19.051 1.00 88.25 277 GLU A O 1
ATOM 2187 N N . PHE A 1 278 ? 3.574 5.873 -19.226 1.00 88.44 278 PHE A N 1
ATOM 2188 C CA . PHE A 1 278 ? 3.002 5.346 -20.468 1.00 88.44 278 PHE A CA 1
ATOM 2189 C C . PHE A 1 278 ? 2.014 4.201 -20.283 1.00 88.44 278 PHE A C 1
ATOM 2191 O O . PHE A 1 278 ? 1.188 3.980 -21.164 1.00 88.44 278 PHE A O 1
ATOM 2198 N N . VAL A 1 279 ? 2.106 3.453 -19.185 1.00 79.56 279 VAL A N 1
ATOM 2199 C CA . VAL A 1 279 ? 1.261 2.274 -18.954 1.00 79.56 279 VAL A CA 1
ATOM 2200 C C . VAL A 1 279 ? 0.331 2.532 -17.781 1.00 79.56 279 VAL A C 1
ATOM 2202 O O . VAL A 1 279 ? -0.886 2.496 -17.945 1.00 79.56 279 VAL A O 1
ATOM 2205 N N . ILE A 1 280 ? 0.881 2.855 -16.609 1.00 73.12 280 ILE A N 1
ATOM 2206 C CA . ILE A 1 280 ? 0.077 2.943 -15.385 1.00 73.12 280 ILE A CA 1
ATOM 2207 C C . ILE A 1 280 ? -0.798 4.194 -15.368 1.00 73.12 280 ILE A C 1
ATOM 2209 O O . ILE A 1 280 ? -1.983 4.101 -15.071 1.00 73.12 280 ILE A O 1
ATOM 2213 N N . LYS A 1 281 ? -0.261 5.362 -15.730 1.00 72.44 281 LYS A N 1
ATOM 2214 C CA . LYS A 1 281 ? -1.017 6.612 -15.793 1.00 72.44 281 LYS A CA 1
ATOM 2215 C C . LYS A 1 281 ? -2.200 6.489 -16.753 1.00 72.44 281 LYS A C 1
ATOM 2217 O O . LYS A 1 281 ? -3.309 6.677 -16.264 1.00 72.44 281 LYS A O 1
ATOM 2222 N N . PRO A 1 282 ? -2.036 6.097 -18.033 1.00 76.50 282 PRO A N 1
ATOM 2223 C CA . PRO A 1 282 ? -3.170 5.896 -18.933 1.00 76.50 282 PRO A CA 1
ATOM 2224 C C . PRO A 1 282 ? -4.151 4.826 -18.454 1.00 76.50 282 PRO A C 1
ATOM 2226 O O . PRO A 1 282 ? -5.354 5.018 -18.590 1.00 76.50 282 PRO A O 1
ATOM 2229 N N . PHE A 1 283 ? -3.674 3.746 -17.827 1.00 66.50 283 PHE A N 1
ATOM 2230 C CA . PHE A 1 283 ? -4.541 2.729 -17.221 1.00 66.50 283 PHE A CA 1
ATOM 2231 C C . PHE A 1 283 ? -5.391 3.288 -16.064 1.00 66.50 283 PHE A C 1
ATOM 2233 O O . PHE A 1 283 ? -6.576 2.991 -15.935 1.00 66.50 283 PHE A O 1
ATOM 2240 N N . LEU A 1 284 ? -4.810 4.171 -15.250 1.00 54.34 284 LEU A N 1
ATOM 2241 C CA . LEU A 1 284 ? -5.510 4.954 -14.225 1.00 54.34 284 LEU A CA 1
ATOM 2242 C C . LEU A 1 284 ? -6.206 6.205 -14.817 1.00 54.34 284 LEU A C 1
ATOM 2244 O O . LEU A 1 284 ? -6.807 7.001 -14.090 1.00 54.34 284 LEU A O 1
ATOM 2248 N N . GLY A 1 285 ? -6.121 6.377 -16.142 1.00 54.81 285 GLY A N 1
ATOM 2249 C CA . GLY A 1 285 ? -6.583 7.479 -16.989 1.00 54.81 285 GLY A CA 1
ATOM 2250 C C . GLY A 1 285 ? -5.933 8.852 -16.754 1.00 54.81 285 GLY A C 1
ATOM 2251 O O . GLY A 1 285 ? -6.456 9.878 -17.196 1.00 54.81 285 GLY A O 1
ATOM 2252 N N . PHE A 1 286 ? -4.845 8.936 -16.001 1.00 61.97 286 PHE A N 1
ATOM 2253 C CA . PHE A 1 286 ? -4.042 10.154 -15.948 1.00 61.97 286 PHE A CA 1
ATOM 2254 C C . PHE A 1 286 ? -3.419 10.435 -17.318 1.00 61.97 286 PHE A C 1
ATOM 2256 O O . PHE A 1 286 ? -3.110 9.518 -18.081 1.00 61.97 286 PHE A O 1
ATOM 2263 N N . THR A 1 287 ? -3.205 11.711 -17.622 1.00 81.00 287 THR A N 1
ATOM 2264 C CA . THR A 1 287 ? -2.435 12.105 -18.800 1.00 81.00 287 THR A CA 1
ATOM 2265 C C . THR A 1 287 ? -0.947 11.938 -18.527 1.00 81.00 287 THR A C 1
ATOM 2267 O O . THR A 1 287 ? -0.456 12.259 -17.442 1.00 81.00 287 THR A O 1
ATOM 2270 N N . THR A 1 288 ? -0.227 11.453 -19.531 1.00 86.69 288 THR A N 1
ATOM 2271 C CA . THR A 1 288 ? 1.235 11.420 -19.538 1.00 86.69 288 THR A CA 1
ATOM 2272 C C . THR A 1 288 ? 1.799 12.834 -19.400 1.00 86.69 288 THR A C 1
ATOM 2274 O O . THR A 1 288 ? 1.311 13.753 -20.055 1.00 86.69 288 THR A O 1
ATOM 2277 N N . ASP A 1 289 ? 2.826 13.001 -18.567 1.00 89.44 289 ASP A N 1
ATOM 2278 C CA . ASP A 1 289 ? 3.572 14.254 -18.439 1.00 89.44 289 ASP A CA 1
ATOM 2279 C C . ASP A 1 289 ? 4.743 14.262 -19.442 1.00 89.44 289 ASP A C 1
ATOM 2281 O O . ASP A 1 289 ? 5.691 13.481 -19.285 1.00 89.44 289 ASP A O 1
ATOM 2285 N N . PRO A 1 290 ? 4.712 15.120 -20.482 1.00 92.00 290 PRO A N 1
ATOM 2286 C CA . PRO A 1 290 ? 5.750 15.136 -21.508 1.00 92.00 290 PRO A CA 1
ATOM 2287 C C . PRO A 1 290 ? 7.144 15.470 -20.967 1.00 92.00 290 PRO A C 1
ATOM 2289 O O . PRO A 1 290 ? 8.123 14.922 -21.469 1.00 92.00 290 PRO A O 1
ATOM 2292 N N . ALA A 1 291 ? 7.245 16.320 -19.940 1.00 91.62 291 ALA A N 1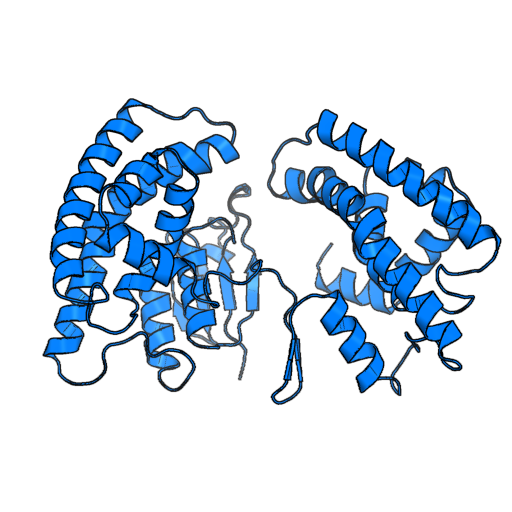
ATOM 2293 C CA . ALA A 1 291 ? 8.529 16.727 -19.376 1.00 91.62 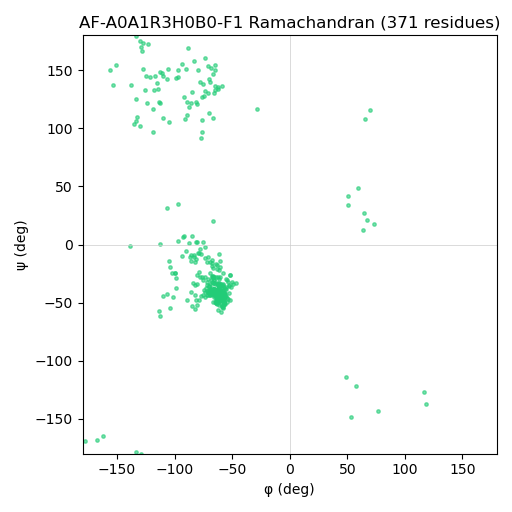291 ALA A CA 1
ATOM 2294 C C . ALA A 1 291 ? 9.169 15.576 -18.587 1.00 91.62 291 ALA A C 1
ATOM 2296 O O . ALA A 1 291 ? 10.353 15.282 -18.760 1.00 91.62 291 ALA A O 1
ATOM 2297 N N . VAL A 1 292 ? 8.369 14.862 -17.783 1.00 89.06 292 VAL A N 1
ATOM 2298 C CA . VAL A 1 292 ? 8.827 13.655 -17.070 1.00 89.06 292 VAL A CA 1
ATOM 2299 C C . VAL A 1 292 ? 9.246 12.575 -18.066 1.00 89.06 292 VAL A C 1
ATOM 2301 O O . VAL A 1 292 ? 10.266 11.909 -17.867 1.00 89.06 292 VAL A O 1
ATOM 2304 N N . VAL A 1 293 ? 8.492 12.401 -19.153 1.00 94.81 293 VAL A N 1
ATOM 2305 C CA . VAL A 1 293 ? 8.851 11.459 -20.218 1.00 94.81 293 VAL A CA 1
ATOM 2306 C C . VAL A 1 293 ? 10.183 11.828 -20.859 1.00 94.81 293 VAL A C 1
ATOM 2308 O O . VAL A 1 293 ? 11.055 10.967 -20.948 1.00 94.81 293 VAL A O 1
ATOM 2311 N N . GLU A 1 294 ? 10.364 13.074 -21.295 1.00 94.94 294 GLU A N 1
ATOM 2312 C CA . GLU A 1 294 ? 11.591 13.519 -21.963 1.00 94.94 294 GLU A CA 1
ATOM 2313 C C . GLU A 1 294 ? 12.821 13.330 -21.064 1.00 94.94 294 GLU A C 1
ATOM 2315 O O . GLU A 1 294 ? 13.813 12.720 -21.477 1.00 94.94 294 GLU A O 1
ATOM 2320 N N . GLU A 1 295 ? 12.725 13.755 -19.801 1.00 93.88 295 GLU A N 1
ATOM 2321 C CA . GLU A 1 295 ? 13.793 13.606 -18.814 1.00 93.88 295 GLU A CA 1
ATOM 2322 C C . GLU A 1 295 ? 14.200 12.133 -18.635 1.00 93.88 295 GLU A C 1
ATOM 2324 O O . GLU A 1 295 ? 15.387 11.787 -18.678 1.00 93.88 295 GLU A O 1
ATOM 2329 N N . ASN A 1 296 ? 13.221 11.242 -18.444 1.00 96.44 296 ASN A N 1
ATOM 2330 C CA . ASN A 1 296 ? 13.498 9.834 -18.170 1.00 96.44 296 ASN A CA 1
ATOM 2331 C C . ASN A 1 296 ? 13.880 9.052 -19.434 1.00 96.44 296 ASN A C 1
ATOM 2333 O O . ASN A 1 296 ? 14.681 8.123 -19.334 1.00 96.44 296 ASN A O 1
ATOM 2337 N N . GLN A 1 297 ? 13.419 9.456 -20.625 1.00 97.44 297 GLN A N 1
ATOM 2338 C CA . GLN A 1 297 ? 13.938 8.935 -21.894 1.00 97.44 297 GLN A CA 1
ATOM 2339 C C . GLN A 1 297 ? 15.419 9.288 -22.064 1.00 97.44 297 GLN A C 1
ATOM 2341 O O . GLN A 1 297 ? 16.207 8.415 -22.426 1.00 97.44 297 GLN A O 1
ATOM 2346 N N . GLY A 1 298 ? 15.821 10.523 -21.743 1.00 96.12 298 GLY A N 1
ATOM 2347 C CA . GLY A 1 298 ? 17.224 10.941 -21.781 1.00 96.12 298 GLY A CA 1
ATOM 2348 C C . GLY A 1 298 ? 18.108 10.176 -20.789 1.00 96.12 298 GLY A C 1
ATOM 2349 O O . GLY A 1 298 ? 19.218 9.767 -21.134 1.00 96.12 298 GLY A O 1
ATOM 2350 N N . LYS A 1 299 ? 17.614 9.932 -19.567 1.00 97.31 299 LYS A N 1
ATOM 2351 C CA . LYS A 1 299 ? 18.309 9.105 -18.562 1.00 97.31 299 LYS A CA 1
ATOM 2352 C C . LYS A 1 299 ? 18.450 7.656 -19.022 1.00 97.31 299 LYS A C 1
ATOM 2354 O O . LYS A 1 299 ? 19.560 7.129 -19.027 1.00 97.31 299 LYS A O 1
ATOM 2359 N N . LEU A 1 300 ? 17.351 7.041 -19.459 1.00 98.00 300 LEU A N 1
ATOM 2360 C CA . LEU A 1 300 ? 17.347 5.653 -19.910 1.00 98.00 300 LEU A CA 1
ATOM 2361 C C . LEU A 1 300 ? 18.233 5.458 -21.147 1.00 98.00 300 LEU A C 1
ATOM 2363 O O . LEU A 1 300 ? 18.960 4.474 -21.217 1.00 98.00 300 LEU A O 1
ATOM 2367 N N . ALA A 1 301 ? 18.239 6.407 -22.088 1.00 98.19 301 ALA A N 1
ATOM 2368 C CA . ALA A 1 301 ? 19.085 6.340 -23.277 1.00 98.19 301 ALA A CA 1
ATOM 2369 C C . ALA A 1 301 ? 20.571 6.173 -22.924 1.00 98.19 301 ALA A C 1
ATOM 2371 O O . ALA A 1 301 ? 21.221 5.310 -23.509 1.00 98.19 301 ALA A O 1
ATOM 2372 N N . LYS A 1 302 ? 21.077 6.927 -21.940 1.00 98.06 302 LYS A N 1
ATOM 2373 C CA . LYS A 1 302 ? 22.474 6.831 -21.480 1.00 98.06 302 LYS A CA 1
ATOM 2374 C C . LYS A 1 302 ? 22.789 5.466 -20.870 1.00 98.06 302 LYS A C 1
ATOM 2376 O O . LYS A 1 302 ? 23.855 4.913 -21.114 1.00 98.06 302 LYS A O 1
ATOM 2381 N N . VAL A 1 303 ? 21.860 4.909 -20.091 1.00 98.19 303 VAL A N 1
ATOM 2382 C CA . VAL A 1 303 ? 22.012 3.567 -19.503 1.00 98.19 303 VAL A CA 1
ATOM 2383 C C . VAL A 1 303 ? 22.053 2.510 -20.601 1.00 98.19 303 VAL A C 1
ATOM 2385 O O . VAL A 1 303 ? 22.913 1.633 -20.587 1.00 98.19 303 VAL A O 1
ATOM 2388 N N . LEU A 1 304 ? 21.176 2.630 -21.599 1.00 98.44 304 LEU A N 1
ATOM 2389 C CA . LEU A 1 304 ? 21.145 1.706 -22.725 1.00 98.44 304 LEU A CA 1
ATOM 2390 C C . LEU A 1 304 ? 22.395 1.803 -23.613 1.00 98.44 304 LEU A C 1
ATOM 2392 O O . LEU A 1 304 ? 22.776 0.794 -24.190 1.00 98.44 304 LEU A O 1
ATOM 2396 N N . ASP A 1 305 ? 23.078 2.951 -23.693 1.00 98.56 305 ASP A N 1
ATOM 2397 C CA . ASP A 1 305 ? 24.378 3.050 -24.383 1.00 98.56 305 ASP A CA 1
ATOM 2398 C C . ASP A 1 305 ? 25.469 2.232 -23.677 1.00 98.56 305 ASP A C 1
ATOM 2400 O O . ASP A 1 305 ? 26.270 1.557 -24.325 1.00 98.56 305 ASP A O 1
ATOM 2404 N N . VAL A 1 306 ? 25.467 2.227 -22.339 1.00 98.31 306 VAL A N 1
ATOM 2405 C CA . VAL A 1 306 ? 26.357 1.358 -21.550 1.00 98.31 306 VAL A CA 1
ATOM 2406 C C . VAL A 1 306 ? 26.013 -0.113 -21.787 1.00 98.31 306 VAL A C 1
ATOM 2408 O O . VAL A 1 306 ? 26.909 -0.948 -21.921 1.00 98.31 306 VAL A O 1
ATOM 2411 N N . TYR A 1 307 ? 24.721 -0.436 -21.867 1.00 98.44 307 TYR A N 1
ATOM 2412 C CA . TYR A 1 307 ? 24.268 -1.807 -22.100 1.00 98.44 307 TYR A CA 1
ATOM 2413 C C . TYR A 1 307 ? 24.617 -2.274 -23.510 1.00 98.44 307 TYR A C 1
ATOM 2415 O O . TYR A 1 307 ? 25.049 -3.406 -23.669 1.00 98.44 307 TYR A O 1
ATOM 2423 N N . GLU A 1 308 ? 24.516 -1.406 -24.514 1.00 98.62 308 GLU A N 1
ATOM 2424 C CA . GLU A 1 308 ? 24.916 -1.705 -25.890 1.00 98.62 308 GLU A CA 1
ATOM 2425 C C . GLU A 1 308 ? 26.402 -2.072 -25.969 1.00 98.62 308 GLU A C 1
ATOM 2427 O O . GLU A 1 308 ? 26.763 -3.114 -26.518 1.00 98.62 308 GLU A O 1
ATOM 2432 N N . ALA A 1 309 ? 27.267 -1.273 -25.336 1.00 98.25 309 ALA A N 1
ATOM 2433 C CA . ALA A 1 309 ? 28.691 -1.583 -25.257 1.00 98.25 309 ALA A CA 1
ATOM 2434 C C . ALA A 1 309 ? 28.949 -2.905 -24.517 1.00 98.25 309 ALA A C 1
ATOM 2436 O O . ALA A 1 309 ? 29.796 -3.694 -24.941 1.00 98.25 309 ALA A O 1
ATOM 2437 N N . ARG A 1 310 ? 28.210 -3.184 -23.436 1.00 97.94 310 ARG A N 1
ATOM 2438 C CA . ARG A 1 310 ? 28.344 -4.438 -22.687 1.00 97.94 310 ARG A CA 1
ATOM 2439 C C . ARG A 1 310 ? 27.898 -5.656 -23.498 1.00 97.94 310 ARG A C 1
ATOM 2441 O O . ARG A 1 310 ? 28.634 -6.638 -23.560 1.00 97.94 310 ARG A O 1
ATOM 2448 N N . LEU A 1 311 ? 26.720 -5.588 -24.104 1.00 98.44 311 LEU A N 1
ATOM 2449 C CA . LEU A 1 311 ? 26.095 -6.681 -24.850 1.00 98.44 311 LEU A CA 1
ATOM 2450 C C . LEU A 1 311 ? 26.793 -6.946 -26.194 1.00 98.44 311 LEU A C 1
ATOM 2452 O O . LEU A 1 311 ? 26.639 -8.018 -26.767 1.00 98.44 311 LEU A O 1
ATOM 2456 N N . SER A 1 312 ? 27.631 -6.019 -26.670 1.00 98.06 312 SER A N 1
ATOM 2457 C CA . SER A 1 312 ? 28.557 -6.298 -27.778 1.00 98.06 312 SER A CA 1
ATOM 2458 C C . SER A 1 312 ? 29.651 -7.315 -27.425 1.00 98.06 312 SER A C 1
ATOM 2460 O O . SER A 1 312 ? 30.247 -7.917 -28.315 1.00 98.06 312 SER A O 1
ATOM 2462 N N . GLN A 1 313 ? 29.925 -7.520 -26.131 1.00 97.75 313 GLN A N 1
ATOM 2463 C CA . GLN A 1 313 ? 30.994 -8.400 -25.647 1.00 97.75 313 GLN A CA 1
ATOM 2464 C C . GLN A 1 313 ? 30.482 -9.739 -25.114 1.00 97.75 313 GLN A C 1
ATOM 2466 O O . GLN A 1 313 ? 31.269 -10.666 -24.946 1.00 97.75 313 GLN A O 1
ATOM 2471 N N . SER A 1 314 ? 29.197 -9.830 -24.776 1.00 96.75 314 SER A N 1
ATOM 2472 C CA . SER A 1 314 ? 28.606 -11.020 -24.170 1.00 96.75 314 SER A CA 1
ATOM 2473 C C . SER A 1 314 ? 27.113 -11.061 -24.437 1.00 96.75 314 SER A C 1
ATOM 2475 O O . SER A 1 314 ? 26.473 -10.017 -24.556 1.00 96.75 314 SER A O 1
ATOM 2477 N N . LYS A 1 315 ? 26.549 -12.268 -24.515 1.00 97.06 315 LYS A N 1
ATOM 2478 C CA . LYS A 1 315 ? 25.133 -12.441 -24.856 1.00 97.06 315 LYS A CA 1
ATOM 2479 C C . LYS A 1 315 ? 24.184 -11.800 -23.827 1.00 97.06 315 LYS A C 1
ATOM 2481 O O . LYS A 1 315 ? 23.124 -11.306 -24.210 1.00 97.06 315 LYS A O 1
ATOM 2486 N N . TYR A 1 316 ? 24.546 -11.814 -22.545 1.00 98.12 316 TYR A N 1
ATOM 2487 C CA . TYR A 1 316 ? 23.756 -11.251 -21.449 1.00 98.12 316 TYR A CA 1
ATOM 2488 C C . TYR A 1 316 ? 24.607 -10.315 -20.579 1.00 98.12 316 TYR A C 1
ATOM 2490 O O . TYR A 1 316 ? 25.831 -10.240 -20.718 1.00 98.12 316 TYR A O 1
ATOM 2498 N N . LEU A 1 317 ? 23.972 -9.565 -19.673 1.00 97.50 317 LEU A N 1
ATOM 2499 C CA . LEU A 1 317 ? 24.657 -8.488 -18.945 1.00 97.50 317 LEU A CA 1
ATOM 2500 C C . LEU A 1 317 ? 25.798 -9.017 -18.066 1.00 97.50 317 LEU A C 1
ATOM 2502 O O . LEU A 1 317 ? 26.925 -8.513 -18.117 1.00 97.50 317 LEU A O 1
ATOM 2506 N N . ALA A 1 318 ? 25.542 -10.072 -17.294 1.00 95.62 318 ALA A N 1
ATOM 2507 C CA . ALA A 1 318 ? 26.543 -10.634 -16.393 1.00 95.62 318 ALA A CA 1
ATOM 2508 C C . ALA A 1 318 ? 27.526 -11.587 -17.101 1.00 95.62 318 ALA A C 1
ATOM 2510 O O . ALA A 1 318 ? 28.704 -11.619 -16.745 1.00 95.62 318 ALA A O 1
ATOM 2511 N N . SER A 1 319 ? 27.075 -12.355 -18.098 1.00 94.00 319 SER A N 1
ATOM 2512 C CA . SER A 1 319 ? 27.870 -13.384 -18.792 1.00 94.00 319 SER A CA 1
ATOM 2513 C C . SER A 1 319 ? 27.175 -13.859 -20.077 1.00 94.00 319 SER A C 1
ATOM 2515 O O . SER A 1 319 ? 26.166 -13.292 -20.469 1.00 94.00 319 SER A O 1
ATOM 2517 N N . ASP A 1 320 ? 27.632 -14.954 -20.692 1.00 94.62 320 ASP A N 1
ATOM 2518 C CA . ASP A 1 320 ? 26.904 -15.597 -21.799 1.00 94.62 320 ASP A CA 1
ATOM 2519 C C . ASP A 1 320 ? 25.712 -16.460 -21.344 1.00 94.62 320 ASP A C 1
ATOM 2521 O O . ASP A 1 320 ? 24.940 -16.959 -22.167 1.00 94.62 320 ASP A O 1
ATOM 2525 N N . CYS A 1 321 ? 25.516 -16.595 -20.031 1.00 94.06 321 CYS A N 1
ATOM 2526 C CA . CYS A 1 321 ? 24.353 -17.217 -19.411 1.00 94.06 321 CYS A CA 1
ATOM 2527 C C . CYS A 1 321 ? 23.339 -16.162 -18.953 1.00 94.06 321 CYS A C 1
ATOM 2529 O O . CYS A 1 321 ? 23.716 -15.120 -18.417 1.00 94.06 321 CYS A O 1
ATOM 2531 N N . PHE A 1 322 ? 22.052 -16.484 -19.094 1.00 96.25 322 PHE A N 1
ATOM 2532 C CA . PHE A 1 322 ? 20.952 -15.693 -18.542 1.00 96.25 322 PHE A CA 1
ATOM 2533 C C . PHE A 1 322 ? 20.911 -15.817 -17.022 1.00 96.25 322 PHE A C 1
ATOM 2535 O O . PHE A 1 322 ? 20.908 -16.932 -16.499 1.00 96.25 322 PHE A O 1
ATOM 2542 N N . THR A 1 323 ? 20.832 -14.688 -16.324 1.00 96.69 323 THR A N 1
ATOM 2543 C CA . THR A 1 323 ? 20.914 -14.645 -14.858 1.00 96.69 323 THR A CA 1
ATOM 2544 C C . THR A 1 323 ? 19.835 -13.763 -14.237 1.00 96.69 323 THR A C 1
ATOM 2546 O O . THR A 1 323 ? 19.021 -13.162 -14.939 1.00 96.69 323 THR A O 1
ATOM 2549 N N . LEU A 1 324 ? 19.851 -13.634 -12.905 1.00 96.81 324 LEU A N 1
ATOM 2550 C CA . LEU A 1 324 ? 19.053 -12.624 -12.204 1.00 96.81 324 LEU A CA 1
ATOM 2551 C C . LEU A 1 324 ? 19.276 -11.206 -12.747 1.00 96.81 324 LEU A C 1
ATOM 2553 O O . LEU A 1 324 ? 18.313 -10.449 -12.820 1.00 96.81 324 LEU A O 1
ATOM 2557 N N . ALA A 1 325 ? 20.499 -10.875 -13.181 1.00 96.75 325 ALA A N 1
ATOM 2558 C CA . ALA A 1 325 ? 20.791 -9.566 -13.757 1.00 96.75 325 ALA A CA 1
ATOM 2559 C C . ALA A 1 325 ? 20.026 -9.288 -15.051 1.00 96.75 325 ALA A C 1
ATOM 2561 O O . ALA A 1 325 ? 19.891 -8.129 -15.387 1.00 96.75 325 ALA A O 1
ATOM 2562 N N . ASP A 1 326 ? 19.539 -10.301 -15.769 1.00 98.25 326 ASP A N 1
ATOM 2563 C CA . ASP A 1 326 ? 18.719 -10.118 -16.972 1.00 98.25 326 ASP A CA 1
ATOM 2564 C C . ASP A 1 326 ? 17.229 -10.263 -16.653 1.00 98.25 326 ASP A C 1
ATOM 2566 O O . ASP A 1 326 ? 16.387 -9.550 -17.196 1.00 98.25 326 ASP A O 1
ATOM 2570 N N . LEU A 1 327 ? 16.899 -11.191 -15.747 1.00 96.94 327 LEU A N 1
ATOM 2571 C CA . LEU A 1 327 ? 15.531 -11.443 -15.300 1.00 96.94 327 LEU A CA 1
ATOM 2572 C C . LEU A 1 327 ? 14.886 -10.188 -14.699 1.00 96.94 327 LEU A C 1
ATOM 2574 O O . LEU A 1 327 ? 13.700 -9.950 -14.923 1.00 96.94 327 LEU A O 1
ATOM 2578 N N . HIS A 1 328 ? 15.652 -9.395 -13.944 1.00 96.50 328 HIS A N 1
ATOM 2579 C CA . HIS A 1 328 ? 15.152 -8.195 -13.265 1.00 96.50 328 HIS A CA 1
ATOM 2580 C C . HIS A 1 328 ? 14.677 -7.107 -14.239 1.00 96.50 328 HIS A C 1
ATOM 2582 O O . HIS A 1 328 ? 13.725 -6.399 -13.924 1.00 96.50 328 HIS A O 1
ATOM 2588 N N . HIS A 1 329 ? 15.221 -7.040 -15.459 1.00 97.50 329 HIS A N 1
ATOM 2589 C CA . HIS A 1 329 ? 14.788 -6.068 -16.473 1.00 97.50 329 HIS A CA 1
ATOM 2590 C C . HIS A 1 329 ? 13.495 -6.445 -17.188 1.00 97.50 329 HIS A C 1
ATOM 2592 O O . HIS A 1 329 ? 12.828 -5.562 -17.734 1.00 97.50 329 HIS A O 1
ATOM 2598 N N . VAL A 1 330 ? 13.145 -7.736 -17.225 1.00 96.25 330 VAL A N 1
ATOM 2599 C CA . VAL A 1 330 ? 12.077 -8.267 -18.089 1.00 96.25 330 VAL A CA 1
ATOM 2600 C C . VAL A 1 330 ? 10.749 -7.503 -17.947 1.00 96.25 330 VAL A C 1
ATOM 2602 O O . VAL A 1 330 ? 10.207 -7.115 -18.986 1.00 96.25 330 VAL A O 1
ATOM 2605 N N . PRO A 1 331 ? 10.224 -7.212 -16.735 1.00 92.19 331 PRO A N 1
ATOM 2606 C CA . PRO A 1 331 ? 8.938 -6.526 -16.596 1.00 92.19 331 PRO A CA 1
ATOM 2607 C C . PRO A 1 331 ? 8.933 -5.124 -17.218 1.00 92.19 331 PRO A C 1
ATOM 2609 O O . PRO A 1 331 ? 8.050 -4.792 -18.010 1.00 92.19 331 PRO A O 1
ATOM 2612 N N . ASN A 1 332 ? 9.949 -4.313 -16.920 1.00 92.81 332 ASN A N 1
ATOM 2613 C CA . ASN A 1 332 ? 10.029 -2.946 -17.424 1.00 92.81 332 ASN A CA 1
ATOM 2614 C C . ASN A 1 332 ? 10.372 -2.911 -18.917 1.00 92.81 332 ASN A C 1
ATOM 2616 O O . ASN A 1 332 ? 9.788 -2.115 -19.650 1.00 92.81 332 ASN A O 1
ATOM 2620 N N . VAL A 1 333 ? 11.240 -3.803 -19.405 1.00 96.44 333 VAL A N 1
ATOM 2621 C CA . VAL A 1 333 ? 11.505 -3.946 -20.847 1.00 96.44 333 VAL A CA 1
ATOM 2622 C C . VAL A 1 333 ? 10.217 -4.304 -21.589 1.00 96.44 333 VAL A C 1
ATOM 2624 O O . VAL A 1 333 ? 9.884 -3.649 -22.575 1.00 96.44 333 VAL A O 1
ATOM 2627 N N . GLN A 1 334 ? 9.437 -5.265 -21.086 1.00 93.31 334 GLN A N 1
ATOM 2628 C CA . GLN A 1 334 ? 8.152 -5.641 -21.674 1.00 93.31 334 GLN A CA 1
ATOM 2629 C C . GLN A 1 334 ? 7.171 -4.462 -21.753 1.00 93.31 334 GLN A C 1
ATOM 2631 O O . GLN A 1 334 ? 6.486 -4.313 -22.770 1.00 93.31 334 GLN A O 1
ATOM 2636 N N . CYS A 1 335 ? 7.105 -3.630 -20.709 1.00 89.62 335 CYS A N 1
ATOM 2637 C CA . CYS A 1 335 ? 6.307 -2.405 -20.706 1.00 89.62 335 CYS A CA 1
ATOM 2638 C C . CYS A 1 335 ? 6.802 -1.418 -21.768 1.00 89.62 335 CYS A C 1
ATOM 2640 O O . CYS A 1 335 ? 6.019 -0.967 -22.598 1.00 89.62 335 CYS A O 1
ATOM 2642 N N . LEU A 1 336 ? 8.104 -1.121 -21.800 1.00 93.44 336 LEU A N 1
ATOM 2643 C CA . LEU A 1 336 ? 8.691 -0.157 -22.735 1.00 93.44 336 LEU A CA 1
ATOM 2644 C C . LEU A 1 336 ? 8.475 -0.560 -24.199 1.00 93.44 336 LEU A C 1
ATOM 2646 O O . LEU A 1 336 ? 8.130 0.298 -25.015 1.00 93.44 336 LEU A O 1
ATOM 2650 N N . LEU A 1 337 ? 8.600 -1.853 -24.519 1.00 94.00 337 LEU A N 1
ATOM 2651 C CA . LEU A 1 337 ? 8.358 -2.400 -25.860 1.00 94.00 337 LEU A CA 1
ATOM 2652 C C . LEU A 1 337 ? 6.917 -2.189 -26.358 1.00 94.00 337 LEU A C 1
ATOM 2654 O O . LEU A 1 337 ? 6.681 -2.234 -27.562 1.00 94.00 337 LEU A O 1
ATOM 2658 N N . ARG A 1 338 ? 5.954 -1.932 -25.465 1.00 88.75 338 ARG A N 1
ATOM 2659 C CA . ARG A 1 338 ? 4.554 -1.632 -25.813 1.00 88.75 338 ARG A CA 1
ATOM 2660 C C . ARG A 1 338 ? 4.272 -0.128 -25.953 1.00 88.75 338 ARG A C 1
ATOM 2662 O O . ARG A 1 338 ? 3.122 0.266 -26.111 1.00 88.75 338 ARG A O 1
ATOM 2669 N N . THR A 1 339 ? 5.298 0.722 -25.884 1.00 89.81 339 THR A N 1
ATOM 2670 C CA . THR A 1 339 ? 5.158 2.189 -25.837 1.00 89.81 339 THR A CA 1
ATOM 2671 C C . THR A 1 339 ? 6.052 2.878 -26.868 1.00 89.81 339 THR A C 1
ATOM 2673 O O . THR A 1 339 ? 6.892 2.251 -27.515 1.00 89.81 339 THR A O 1
ATOM 2676 N N . SER A 1 340 ? 5.942 4.205 -26.982 1.00 90.06 340 SER A N 1
ATOM 2677 C CA . SER A 1 340 ? 6.840 5.005 -27.827 1.00 90.06 340 SER A CA 1
ATOM 2678 C C . SER A 1 340 ? 8.305 4.973 -27.365 1.00 90.06 340 SER A C 1
ATOM 2680 O O . SER A 1 340 ? 9.197 5.292 -28.152 1.00 90.06 340 SER A O 1
ATOM 2682 N N . ALA A 1 341 ? 8.582 4.548 -26.124 1.00 92.88 341 ALA A N 1
ATOM 2683 C CA . ALA A 1 341 ? 9.942 4.359 -25.624 1.00 92.88 341 ALA A CA 1
ATOM 2684 C C . ALA A 1 341 ? 10.669 3.172 -26.279 1.00 92.88 341 ALA A C 1
ATOM 2686 O O . ALA A 1 341 ? 11.897 3.127 -26.218 1.00 92.88 341 ALA A O 1
ATOM 2687 N N . LYS A 1 342 ? 9.955 2.266 -26.971 1.00 96.38 342 LYS A N 1
ATOM 2688 C CA . LYS A 1 342 ? 10.541 1.156 -27.746 1.00 96.38 342 LYS A CA 1
ATOM 2689 C C . LYS A 1 342 ? 11.660 1.618 -28.685 1.00 96.38 342 LYS A C 1
ATOM 2691 O O . LYS A 1 342 ? 12.661 0.923 -28.817 1.00 96.38 342 LYS A O 1
ATOM 2696 N N . LYS A 1 343 ? 11.554 2.828 -29.251 1.00 96.25 343 LYS A N 1
ATOM 2697 C CA . LYS A 1 343 ? 12.585 3.425 -30.122 1.00 96.25 343 LYS A CA 1
ATOM 2698 C C . LYS A 1 343 ? 13.978 3.480 -29.478 1.00 96.25 343 LYS A C 1
ATOM 2700 O O . LYS A 1 343 ? 14.969 3.402 -30.189 1.00 96.25 343 LYS A O 1
ATOM 2705 N N . LEU A 1 344 ? 14.052 3.613 -28.148 1.00 96.94 344 LEU A N 1
ATOM 2706 C CA . LEU A 1 344 ? 15.317 3.631 -27.407 1.00 96.94 344 LEU A CA 1
ATOM 2707 C C . LEU A 1 344 ? 15.983 2.249 -27.386 1.00 96.94 344 LEU A C 1
ATOM 2709 O O . LEU A 1 344 ? 17.205 2.156 -27.322 1.00 96.94 344 LEU A O 1
ATOM 2713 N N . ILE A 1 345 ? 15.192 1.180 -27.429 1.00 97.75 345 ILE A N 1
ATOM 2714 C CA . ILE A 1 345 ? 15.693 -0.193 -27.512 1.00 97.75 345 ILE A CA 1
ATOM 2715 C C . ILE A 1 345 ? 16.048 -0.516 -28.967 1.00 97.75 345 ILE A C 1
ATOM 2717 O O . ILE A 1 345 ? 17.156 -0.963 -29.238 1.00 97.75 345 ILE A O 1
ATOM 2721 N N . ASP A 1 346 ? 15.151 -0.210 -29.909 1.00 97.38 346 ASP A N 1
ATOM 2722 C CA . ASP A 1 346 ? 15.331 -0.519 -31.335 1.00 97.38 346 ASP A CA 1
ATOM 2723 C C . ASP A 1 346 ? 16.561 0.163 -31.956 1.00 97.38 346 ASP A C 1
ATOM 2725 O O . ASP A 1 346 ? 17.158 -0.367 -32.889 1.00 97.38 346 ASP A O 1
ATOM 2729 N N . SER A 1 347 ? 16.960 1.336 -31.451 1.00 97.50 347 SER A N 1
ATOM 2730 C CA . SER A 1 347 ? 18.113 2.079 -31.972 1.00 97.50 347 SER A CA 1
ATOM 2731 C C . SER A 1 347 ? 19.471 1.466 -31.608 1.00 97.50 347 SER A C 1
ATOM 2733 O O . SER A 1 347 ? 20.502 2.029 -31.971 1.00 97.50 347 SER A O 1
ATOM 2735 N N . ARG A 1 348 ? 19.493 0.371 -30.840 1.00 98.38 348 ARG A N 1
ATOM 2736 C CA . ARG A 1 348 ? 20.693 -0.259 -30.275 1.00 98.38 348 ARG A CA 1
ATOM 2737 C C . ARG A 1 348 ? 20.662 -1.759 -30.582 1.00 98.38 348 ARG A C 1
ATOM 2739 O O . ARG A 1 348 ? 19.884 -2.473 -29.953 1.00 98.38 348 ARG A O 1
ATOM 2746 N N . PRO A 1 349 ? 21.417 -2.254 -31.579 1.00 98.50 349 PRO A N 1
ATOM 2747 C CA . PRO A 1 349 ? 21.225 -3.606 -32.099 1.00 98.50 349 PRO A CA 1
ATOM 2748 C C . PRO A 1 349 ? 21.462 -4.712 -31.062 1.00 98.50 349 PRO A C 1
ATOM 2750 O O . PRO A 1 349 ? 20.683 -5.667 -31.029 1.00 98.50 349 PRO A O 1
ATOM 2753 N N . HIS A 1 350 ? 22.471 -4.592 -30.191 1.00 98.69 350 HIS A N 1
ATOM 2754 C CA . HIS A 1 350 ? 22.735 -5.618 -29.176 1.00 98.69 350 HIS A CA 1
ATOM 2755 C C . HIS A 1 350 ? 21.691 -5.574 -28.052 1.00 98.69 350 HIS A C 1
ATOM 2757 O O . HIS A 1 350 ? 21.181 -6.620 -27.649 1.00 98.69 350 HIS A O 1
ATOM 2763 N N . VAL A 1 351 ? 21.290 -4.377 -27.606 1.00 98.75 351 VAL A N 1
ATOM 2764 C CA . VAL A 1 351 ? 20.177 -4.202 -26.652 1.00 98.75 351 VAL A CA 1
ATOM 2765 C C . VAL A 1 351 ? 18.865 -4.731 -27.229 1.00 98.75 351 VAL A C 1
ATOM 2767 O O . VAL A 1 351 ? 18.124 -5.411 -26.525 1.00 98.75 351 VAL A O 1
ATOM 2770 N N . CYS A 1 352 ? 18.565 -4.455 -28.499 1.00 98.50 352 CYS A N 1
ATOM 2771 C CA . CYS A 1 352 ? 17.361 -4.934 -29.171 1.00 98.50 352 CYS A CA 1
ATOM 2772 C C . CYS A 1 352 ? 17.326 -6.466 -29.231 1.00 98.50 352 CYS A C 1
ATOM 2774 O O . CYS A 1 352 ? 16.298 -7.070 -28.919 1.00 98.50 352 CYS A O 1
ATOM 2776 N N . ALA A 1 353 ? 18.446 -7.100 -29.595 1.00 98.44 353 ALA A N 1
ATOM 2777 C CA . ALA A 1 353 ? 18.560 -8.555 -29.626 1.00 98.44 353 ALA A CA 1
ATOM 2778 C C . ALA A 1 353 ? 18.389 -9.171 -28.227 1.00 98.44 353 ALA A C 1
ATOM 2780 O O . ALA A 1 353 ? 17.619 -10.117 -28.061 1.00 98.44 353 ALA A O 1
ATOM 2781 N N . TRP A 1 354 ? 19.045 -8.601 -27.212 1.00 98.62 354 TRP A N 1
ATOM 2782 C CA . TRP A 1 354 ? 18.908 -9.022 -25.815 1.00 98.62 354 TRP A CA 1
ATOM 2783 C C . TRP A 1 354 ? 17.472 -8.863 -25.299 1.00 98.62 354 TRP A C 1
ATOM 2785 O O . TRP A 1 354 ? 16.911 -9.807 -24.745 1.00 98.62 354 TRP A O 1
ATOM 2795 N N . ALA A 1 355 ? 16.836 -7.713 -25.541 1.00 98.25 355 ALA A N 1
ATOM 2796 C CA . ALA A 1 355 ? 15.461 -7.446 -25.127 1.00 98.25 355 ALA A CA 1
ATOM 2797 C C . ALA A 1 355 ? 14.471 -8.439 -25.757 1.00 98.25 355 ALA A C 1
ATOM 2799 O O . ALA A 1 355 ? 13.566 -8.926 -25.074 1.00 98.25 355 ALA A O 1
ATOM 2800 N N . ALA A 1 356 ? 14.652 -8.772 -27.038 1.00 97.44 356 ALA A N 1
ATOM 2801 C CA . ALA A 1 356 ? 13.846 -9.780 -27.719 1.00 97.44 356 ALA A CA 1
ATOM 2802 C C . ALA A 1 356 ? 14.045 -11.182 -27.113 1.00 97.44 356 ALA A C 1
ATOM 2804 O O . ALA A 1 356 ? 13.068 -11.895 -26.887 1.00 97.44 356 ALA A O 1
ATOM 2805 N N . ASP A 1 357 ? 15.283 -11.569 -26.793 1.00 97.69 357 ASP A N 1
ATOM 2806 C CA . ASP A 1 357 ? 15.583 -12.875 -26.190 1.00 97.69 357 ASP A CA 1
ATOM 2807 C C . ASP A 1 357 ? 14.949 -13.012 -24.794 1.00 97.69 357 ASP A C 1
ATOM 2809 O O . ASP A 1 357 ? 14.205 -13.957 -24.527 1.00 97.69 357 ASP A O 1
ATOM 2813 N N . ILE A 1 358 ? 15.151 -12.037 -23.899 1.00 97.38 358 ILE A N 1
ATOM 2814 C CA . ILE A 1 358 ? 14.649 -12.141 -22.517 1.00 97.38 358 ILE A CA 1
ATOM 2815 C C . ILE A 1 358 ? 13.114 -12.103 -22.434 1.00 97.38 358 ILE A C 1
ATOM 2817 O O . ILE A 1 358 ? 12.536 -12.772 -21.576 1.00 97.38 358 ILE A O 1
ATOM 2821 N N . THR A 1 359 ? 12.443 -11.369 -23.332 1.00 96.25 359 THR A N 1
ATOM 2822 C CA . THR A 1 359 ? 10.973 -11.218 -23.328 1.00 96.25 359 THR A CA 1
ATOM 2823 C C . THR A 1 359 ? 10.230 -12.322 -24.083 1.00 96.25 359 THR A C 1
ATOM 2825 O O . THR A 1 359 ? 9.017 -12.450 -23.933 1.00 96.25 359 THR A O 1
ATOM 2828 N N . THR A 1 360 ? 10.922 -13.173 -24.843 1.00 94.94 360 THR A N 1
ATOM 2829 C CA . THR A 1 360 ? 10.310 -14.324 -25.541 1.00 94.94 360 THR A CA 1
ATOM 2830 C C . THR A 1 360 ? 10.447 -15.642 -24.775 1.00 94.94 360 THR A C 1
ATOM 2832 O O . THR A 1 360 ? 9.989 -16.690 -25.233 1.00 94.94 360 THR A O 1
ATOM 2835 N N . ARG A 1 361 ? 11.032 -15.612 -23.572 1.00 94.06 361 ARG A N 1
ATOM 2836 C CA . ARG A 1 361 ? 11.181 -16.798 -22.721 1.00 94.06 361 ARG A CA 1
ATOM 2837 C C . ARG A 1 361 ? 9.827 -17.378 -22.316 1.00 94.06 361 ARG A C 1
ATOM 2839 O O . ARG A 1 361 ? 8.952 -16.670 -21.827 1.00 94.06 361 ARG A O 1
ATOM 2846 N N . LEU A 1 362 ? 9.706 -18.706 -22.394 1.00 92.19 362 LEU A N 1
ATOM 2847 C CA . LEU A 1 362 ? 8.477 -19.434 -22.049 1.00 92.19 362 LEU A CA 1
ATOM 2848 C C . LEU A 1 362 ? 7.974 -19.134 -20.627 1.00 92.19 362 LEU A C 1
ATOM 2850 O O . LEU A 1 362 ? 6.768 -19.043 -20.402 1.00 92.19 362 LEU A O 1
ATOM 2854 N N . SER A 1 363 ? 8.886 -18.986 -19.660 1.00 90.25 363 SER A N 1
ATOM 2855 C CA . SER A 1 363 ? 8.531 -18.607 -18.287 1.00 90.25 363 SER A CA 1
ATOM 2856 C C . SER A 1 363 ? 7.829 -17.252 -18.240 1.00 90.25 363 SER A C 1
ATOM 2858 O O . SER A 1 363 ? 6.829 -17.111 -17.543 1.00 90.25 363 SER A O 1
ATOM 2860 N N . TRP A 1 364 ? 8.297 -16.283 -19.027 1.00 91.94 364 TRP A N 1
ATOM 2861 C CA . TRP A 1 364 ? 7.685 -14.965 -19.114 1.00 91.94 364 TRP A CA 1
ATOM 2862 C C . TRP A 1 364 ? 6.332 -14.999 -19.825 1.00 91.94 364 TRP A C 1
ATOM 2864 O O . TRP A 1 364 ? 5.374 -14.403 -19.341 1.00 91.94 364 TRP A O 1
ATOM 2874 N N . SER A 1 365 ? 6.193 -15.778 -20.903 1.00 87.81 365 SER A N 1
ATOM 2875 C CA . SER A 1 365 ? 4.896 -15.963 -21.573 1.00 87.81 365 SER A CA 1
ATOM 2876 C C . SER A 1 365 ? 3.821 -16.509 -20.623 1.00 87.81 365 SER A C 1
ATOM 2878 O O . SER A 1 365 ? 2.668 -16.087 -20.692 1.00 87.81 365 SER A O 1
ATOM 2880 N N . LYS A 1 366 ? 4.193 -17.403 -19.693 1.00 87.25 366 LYS A N 1
ATOM 2881 C CA . LYS A 1 366 ? 3.282 -17.890 -18.642 1.00 87.25 366 LYS A CA 1
ATOM 2882 C C . LYS A 1 366 ? 2.871 -16.782 -17.671 1.00 87.25 366 LYS A C 1
ATOM 2884 O O . LYS A 1 366 ? 1.704 -16.723 -17.301 1.00 87.25 366 LYS A O 1
ATOM 2889 N N . VAL A 1 367 ? 3.794 -15.896 -17.288 1.00 81.38 367 VAL A N 1
ATOM 2890 C CA . VAL A 1 367 ? 3.480 -14.735 -16.436 1.00 81.38 367 VAL A CA 1
ATOM 2891 C C . VAL A 1 367 ? 2.505 -13.794 -17.144 1.00 81.38 367 VAL A C 1
ATOM 2893 O O . VAL A 1 367 ? 1.494 -13.418 -16.559 1.00 81.38 367 VAL A O 1
ATOM 2896 N N . LEU A 1 368 ? 2.743 -13.469 -18.418 1.00 78.31 368 LEU A N 1
ATOM 2897 C CA . LEU A 1 368 ? 1.835 -12.618 -19.197 1.00 78.31 368 LEU A CA 1
ATOM 2898 C C . LEU A 1 368 ? 0.420 -13.204 -19.295 1.00 78.31 368 LEU A C 1
ATOM 2900 O O . LEU A 1 368 ? -0.556 -12.472 -19.137 1.00 78.31 368 LEU A O 1
ATOM 2904 N N . ALA A 1 369 ? 0.301 -14.525 -19.467 1.00 73.88 369 ALA A N 1
ATOM 2905 C CA . ALA A 1 369 ? -0.993 -15.206 -19.487 1.00 73.88 369 ALA A CA 1
ATOM 2906 C C . ALA A 1 369 ? -1.766 -15.069 -18.159 1.00 73.88 369 ALA A C 1
ATOM 2908 O O . ALA A 1 369 ? -2.991 -14.953 -18.179 1.00 73.88 369 ALA A O 1
ATOM 2909 N N . LEU A 1 370 ? -1.069 -15.037 -17.015 1.00 62.41 370 LEU A N 1
ATOM 2910 C CA . LEU A 1 370 ? -1.686 -14.802 -15.701 1.00 62.41 370 LEU A CA 1
ATOM 2911 C C . LEU A 1 370 ? -2.170 -13.358 -15.538 1.00 62.41 370 LEU A C 1
ATOM 2913 O O . LEU A 1 370 ? -3.210 -13.123 -14.928 1.00 62.41 370 LEU A O 1
ATOM 2917 N N . LEU A 1 371 ? -1.435 -12.398 -16.101 1.00 59.69 371 LEU A N 1
ATOM 2918 C CA . LEU A 1 371 ? -1.749 -10.972 -15.994 1.00 59.69 371 LEU A CA 1
ATOM 2919 C C . LEU A 1 371 ? -2.900 -10.528 -16.911 1.00 59.69 371 LEU A C 1
ATOM 2921 O O . LEU A 1 371 ? -3.363 -9.399 -16.778 1.00 59.69 371 LEU A O 1
ATOM 2925 N N . LYS A 1 372 ? -3.378 -11.400 -17.816 1.00 54.88 372 LYS A N 1
ATOM 2926 C CA . LYS A 1 372 ? -4.387 -11.079 -18.848 1.00 54.88 372 LYS A CA 1
ATOM 2927 C C . LYS A 1 372 ? -4.031 -9.811 -19.655 1.00 54.88 372 LYS A C 1
ATOM 2929 O O . LYS A 1 372 ? -4.926 -9.057 -20.035 1.00 54.88 372 LYS A O 1
ATOM 2934 N N . LEU A 1 373 ? -2.732 -9.577 -19.879 1.00 45.19 373 LEU A N 1
ATOM 2935 C CA . LEU A 1 373 ? -2.162 -8.406 -20.565 1.00 45.19 373 LEU A CA 1
ATOM 2936 C C . LEU A 1 373 ? -1.813 -8.653 -22.030 1.00 45.19 373 LEU A C 1
ATOM 2938 O O . LEU A 1 373 ? -1.378 -9.771 -22.373 1.00 45.19 373 LEU A O 1
#

Radius of gyration: 24.25 Å; Cα contacts (8 Å, |Δi|>4): 494; chains: 1; bounding box: 59×54×62 Å

Secondary structure (DSSP, 8-state):
-PPPEEEE-TT-HHHHHHHHHHHHTT---EEEE--TTTTGGGSHHHHTT-TT--S-EEEETTEEEESHHHHHHHHHHHTTTSSS--S--S-HHHHHHHHHHHHHIIIIIHHHHHHHHIIIIIHHHTTPPP-HHHHHHHHHHHHHHHHHHHHHHTT-SSSSSSS--HHHHTTHHHHHHHHTSTTHHHHHTSHHHHHHHHHHHTSTTTS-SS-PSPEEEETTEEEESHHHHHHHHHHHTTTSSS--S--S-HHHHHHHHHHHHHIIIIIHHHHHHHHIIIIIHHHTTPPP-HHHHHHHHHHHHHHHHHHHHHHTTSSSSSSSS--HHHHTTHHHHHHHTTSTTHHHHHTSHHHHHHHHHHHT-HHHHHHHHHHT-

Mean predicted aligned error: 11.99 Å